Protein AF-A0AAW0G9A9-F1 (afdb_monomer_lite)

Secondary structure (DSSP, 8-state):
-HHHHHHHHHHGGGS-HHHHHHHHHHHHHHHHHHHS-SSGGG--GGG--GGG-HHHHHHHHHHHHHHHHHHHT--SSS--TTHHHHHHHHHHHHHHHHHHHHHHHHTTSHHHHSPPPGGGB-TTS-BHHHHHHHHHH--SS-HHHHHHHHHHHHHHTT--EEHHHHHHHHHHHHHHHHHHHHHHTT--TTEEEEHHHHHT--STTHHHHHT----HHHHHHHHHHHHHHHHHHTSS-GGGTTTEEBTTB-TTSGGGHHHHHHHHHHHHHHHHHHHHHH--HHHHHHHHHHHHHHHTSSPPPPHHHHHHHS--SHHHHHHHHHHHHT-TT-GGG-EEEEEETTSPPPPP-TTSEEEEESSHHHHHHHHHHHHHS---TTSS----------------------PPP--------------------------------PPPHHHHHHHHHHHHHHHHHHH-TT-HHHHHHHHHHHHHHHHHHHHHHHHHHHHHHT-S-HHHHHHHHHHHHHHHHHHHS---HHHHHIIIIIHHHHHHHHHHHHHHHHHHHHHHHHHHHH-STTHHHHHHHHHHHHHHHHHHHHHHHHHSTT-GGGGGT-HHHHHHHHHHHHHHHTTSPTTGGGGGHHHHHHHHTTTS--TT------------TT------

Structure (mmCIF, N/CA/C/O backbone):
data_AF-A0AAW0G9A9-F1
#
_entry.id   AF-A0AAW0G9A9-F1
#
loop_
_atom_site.group_PDB
_atom_site.id
_atom_site.type_symbol
_atom_site.label_atom_id
_atom_site.label_alt_id
_atom_site.label_comp_id
_atom_site.label_asym_id
_atom_site.label_entity_id
_atom_site.label_seq_id
_atom_site.pdbx_PDB_ins_code
_atom_site.Cartn_x
_atom_site.Cartn_y
_atom_site.Cartn_z
_atom_site.occupancy
_atom_site.B_iso_or_equiv
_atom_site.auth_seq_id
_atom_site.auth_comp_id
_atom_site.auth_asym_id
_atom_site.auth_atom_id
_atom_site.pdbx_PDB_model_num
ATOM 1 N N . MET A 1 1 ? -2.596 21.752 -2.230 1.00 82.19 1 MET A N 1
ATOM 2 C CA . MET A 1 1 ? -1.921 20.964 -1.177 1.00 82.19 1 MET A CA 1
ATOM 3 C C . MET A 1 1 ? -0.673 21.643 -0.601 1.00 82.19 1 MET A C 1
ATOM 5 O O . MET A 1 1 ? -0.709 21.956 0.577 1.00 82.19 1 MET A O 1
ATOM 9 N N . MET A 1 2 ? 0.387 21.953 -1.369 1.00 86.31 2 MET A N 1
ATOM 10 C CA . MET A 1 2 ? 1.614 22.581 -0.810 1.00 86.31 2 MET A CA 1
ATOM 11 C C . MET A 1 2 ? 1.343 23.879 -0.024 1.00 86.31 2 MET A C 1
ATOM 13 O O . MET A 1 2 ? 1.833 24.052 1.086 1.00 86.31 2 MET A O 1
ATOM 17 N N . LEU A 1 3 ? 0.460 24.743 -0.535 1.00 85.69 3 LEU A N 1
ATOM 18 C CA . LEU A 1 3 ? 0.011 25.941 0.184 1.00 85.69 3 LEU A CA 1
ATOM 19 C C . LEU A 1 3 ? -0.713 25.615 1.508 1.00 85.69 3 LEU A C 1
ATOM 21 O O . LEU A 1 3 ? -0.531 26.315 2.499 1.00 85.69 3 LEU A O 1
ATOM 25 N N . GLN A 1 4 ? -1.517 24.547 1.539 1.00 85.75 4 GLN A N 1
ATOM 26 C CA . GLN A 1 4 ? -2.241 24.113 2.742 1.00 85.75 4 GLN A CA 1
ATOM 27 C C . GLN A 1 4 ? -1.282 23.582 3.809 1.00 85.75 4 GLN A C 1
ATOM 29 O O . GLN A 1 4 ? -1.486 23.866 4.983 1.00 85.75 4 GLN A O 1
ATOM 34 N N . VAL A 1 5 ? -0.211 22.891 3.406 1.00 89.62 5 VAL A N 1
ATOM 35 C CA . VAL A 1 5 ? 0.871 22.479 4.313 1.00 89.62 5 VAL A CA 1
ATOM 36 C C . VAL A 1 5 ? 1.508 23.700 4.970 1.00 89.62 5 VAL A C 1
ATOM 38 O O . VAL A 1 5 ? 1.629 23.740 6.192 1.00 89.62 5 VAL A O 1
ATOM 41 N N . SER A 1 6 ? 1.843 24.735 4.191 1.00 87.56 6 SER A N 1
ATOM 42 C CA . SER A 1 6 ? 2.404 25.975 4.743 1.00 87.56 6 SER A CA 1
ATOM 43 C C . SER A 1 6 ? 1.430 26.699 5.683 1.00 87.56 6 SER A C 1
ATOM 45 O O . SER A 1 6 ? 1.841 27.175 6.743 1.00 87.56 6 SER A O 1
ATOM 47 N N . ILE A 1 7 ? 0.137 26.759 5.333 1.00 85.62 7 ILE A N 1
ATOM 48 C CA . ILE A 1 7 ? -0.915 27.314 6.205 1.00 85.62 7 ILE A CA 1
ATOM 49 C C . ILE A 1 7 ? -0.983 26.538 7.521 1.00 85.62 7 ILE A C 1
ATOM 51 O O . ILE A 1 7 ? -0.929 27.143 8.590 1.00 85.62 7 ILE A O 1
ATOM 55 N N . PHE A 1 8 ? -1.086 25.210 7.448 1.00 88.38 8 PHE A N 1
ATOM 56 C CA . PHE A 1 8 ? -1.231 24.369 8.628 1.00 88.38 8 PHE A CA 1
ATOM 57 C C . PHE A 1 8 ? 0.002 24.449 9.523 1.00 88.38 8 PHE A C 1
ATOM 59 O O . PHE A 1 8 ? -0.155 24.631 10.722 1.00 88.38 8 PHE A O 1
ATOM 66 N N . HIS A 1 9 ? 1.212 24.413 8.956 1.00 89.88 9 HIS A N 1
ATOM 67 C CA . HIS A 1 9 ? 2.444 24.595 9.725 1.00 89.88 9 HIS A CA 1
ATOM 68 C C . HIS A 1 9 ? 2.455 25.923 10.480 1.00 89.88 9 HIS A C 1
ATOM 70 O O . HIS A 1 9 ? 2.833 25.966 11.644 1.00 89.88 9 HIS A O 1
ATOM 76 N N . THR A 1 10 ? 1.967 26.995 9.850 1.00 89.19 10 THR A N 1
ATOM 77 C CA . THR A 1 10 ? 1.850 28.289 10.527 1.00 89.19 10 THR A CA 1
ATOM 78 C C . THR A 1 10 ? 0.823 28.226 11.652 1.00 89.19 10 THR A C 1
ATOM 80 O O . THR A 1 10 ? 1.049 28.832 12.677 1.00 89.19 10 THR A O 1
ATOM 83 N N . ALA A 1 11 ? -0.281 27.491 11.514 1.00 87.19 11 ALA A N 1
ATOM 84 C CA . ALA A 1 11 ? -1.335 27.416 12.530 1.00 87.19 11 ALA A CA 1
ATOM 85 C C . ALA A 1 11 ? -1.125 26.320 13.596 1.00 87.19 11 ALA A C 1
ATOM 87 O O . ALA A 1 11 ? -1.894 26.243 14.557 1.00 87.19 11 ALA A O 1
ATOM 88 N N . GLU A 1 12 ? -0.122 25.450 13.452 1.00 85.50 12 GLU A N 1
ATOM 89 C CA . GLU A 1 12 ? -0.023 24.214 14.240 1.00 85.50 12 GLU A CA 1
ATOM 90 C C . GLU A 1 12 ? 0.264 24.443 15.729 1.00 85.50 12 GLU A C 1
ATOM 92 O O . GLU A 1 12 ? -0.020 23.574 16.556 1.00 85.50 12 GLU A O 1
ATOM 97 N N . TYR A 1 13 ? 0.787 25.619 16.088 1.00 84.50 13 TYR A N 1
ATOM 98 C CA . TYR A 1 13 ? 1.000 26.015 17.481 1.00 84.50 13 TYR A CA 1
ATOM 99 C C . TYR A 1 13 ? -0.315 26.177 18.261 1.00 84.50 13 TYR A C 1
ATOM 101 O O . TYR A 1 13 ? -0.309 26.091 19.484 1.00 84.50 13 TYR A O 1
ATOM 109 N N . LEU A 1 14 ? -1.444 26.352 17.564 1.00 84.75 14 LEU A N 1
ATOM 110 C CA . LEU A 1 14 ? -2.790 26.436 18.145 1.00 84.75 14 LEU A CA 1
ATOM 111 C C . LEU A 1 14 ? -3.437 25.063 18.381 1.00 84.75 14 LEU A C 1
ATOM 113 O O . LEU A 1 14 ? -4.597 24.992 18.800 1.00 84.75 14 LEU A O 1
ATOM 117 N N . VAL A 1 15 ? -2.743 23.980 18.026 1.00 83.75 15 VAL A N 1
ATOM 118 C CA . VAL A 1 15 ? -3.237 22.602 18.096 1.00 83.75 15 VAL A CA 1
ATOM 119 C C . VAL A 1 15 ? -2.418 21.829 19.126 1.00 83.75 15 VAL A C 1
ATOM 121 O O . VAL A 1 15 ? -1.184 21.931 19.167 1.00 83.75 15 VAL A O 1
ATOM 124 N N . GLU A 1 16 ? -3.108 21.032 19.944 1.00 84.56 16 GLU A N 1
ATOM 125 C CA . GLU A 1 16 ? -2.473 20.130 20.902 1.00 84.56 16 GLU A CA 1
ATOM 126 C C . GLU A 1 16 ? -1.458 19.209 20.217 1.00 84.56 16 GLU A C 1
ATOM 128 O O . GLU A 1 16 ? -1.602 18.820 19.056 1.00 84.56 16 GLU A O 1
ATOM 133 N N . ARG A 1 17 ? -0.400 18.844 20.946 1.00 81.25 17 ARG A N 1
ATOM 134 C CA . ARG A 1 17 ? 0.733 18.099 20.380 1.00 81.25 17 ARG A CA 1
ATOM 135 C C . ARG A 1 17 ? 0.318 16.768 19.745 1.00 81.25 17 ARG A C 1
ATOM 137 O O . ARG A 1 17 ? 0.878 16.399 18.716 1.00 81.25 17 ARG A O 1
ATOM 144 N N . ARG A 1 18 ? -0.631 16.050 20.354 1.00 78.94 18 ARG A N 1
ATOM 145 C CA . ARG A 1 18 ? -1.109 14.752 19.856 1.00 78.94 18 ARG A CA 1
ATOM 146 C C . ARG A 1 18 ? -1.837 14.916 18.523 1.00 78.94 18 ARG A C 1
ATOM 148 O O . ARG A 1 18 ? -1.398 14.356 17.523 1.00 78.94 18 ARG A O 1
ATOM 155 N N . ASP A 1 19 ? -2.841 15.788 18.499 1.00 84.88 19 ASP A N 1
ATOM 156 C CA . ASP A 1 19 ? -3.590 16.149 17.295 1.00 84.88 19 ASP A CA 1
ATOM 157 C C . ASP A 1 19 ? -2.679 16.652 16.176 1.00 84.88 19 ASP A C 1
ATOM 159 O O . ASP A 1 19 ? -2.884 16.330 15.009 1.00 84.88 19 ASP A O 1
ATOM 163 N N . ARG A 1 20 ? -1.632 17.409 16.512 1.00 87.62 20 ARG A N 1
ATOM 164 C CA . ARG A 1 20 ? -0.655 17.897 15.536 1.00 87.62 20 ARG A CA 1
ATOM 165 C C . ARG A 1 20 ? 0.047 16.760 14.801 1.00 87.62 20 ARG A C 1
ATOM 167 O O . ARG A 1 20 ? 0.156 16.818 13.580 1.00 87.62 20 ARG A O 1
ATOM 174 N N . ILE A 1 21 ? 0.521 15.743 15.521 1.00 85.62 21 ILE A N 1
ATOM 175 C CA . ILE A 1 21 ? 1.206 14.593 14.912 1.00 85.62 21 ILE A CA 1
ATOM 176 C C . ILE A 1 21 ? 0.240 13.829 14.007 1.00 85.62 21 ILE A C 1
ATOM 178 O O . ILE A 1 21 ? 0.602 13.491 12.882 1.00 85.62 21 ILE A O 1
ATOM 182 N N . ASP A 1 22 ? -0.992 13.610 14.458 1.00 86.12 22 ASP A N 1
ATOM 183 C CA . ASP A 1 22 ? -1.988 12.885 13.669 1.00 86.12 22 ASP A CA 1
ATOM 184 C C . ASP A 1 22 ? -2.390 13.668 12.408 1.00 86.12 22 ASP A C 1
ATOM 186 O O . ASP A 1 22 ? -2.437 13.099 11.318 1.00 86.12 22 ASP A O 1
ATOM 190 N N . GLN A 1 23 ? -2.556 14.993 12.497 1.00 87.31 23 GLN A N 1
ATOM 191 C CA . GLN A 1 23 ? -2.795 15.838 11.321 1.00 87.31 23 GLN A CA 1
ATOM 192 C C . GLN A 1 23 ? -1.607 15.834 10.353 1.00 87.31 23 GLN A C 1
ATOM 194 O O . GLN A 1 23 ? -1.807 15.712 9.145 1.00 87.31 23 GLN A O 1
ATOM 199 N N . ARG A 1 24 ? -0.369 15.934 10.856 1.00 92.31 24 ARG A N 1
ATOM 200 C CA . ARG A 1 24 ? 0.832 15.846 10.013 1.00 92.31 24 ARG A CA 1
ATOM 201 C C . ARG A 1 24 ? 0.877 14.508 9.277 1.00 92.31 24 ARG A C 1
ATOM 203 O O . ARG A 1 24 ? 1.079 14.508 8.069 1.00 92.31 24 ARG A O 1
ATOM 210 N N . ARG A 1 25 ? 0.599 13.390 9.958 1.00 90.94 25 ARG A N 1
ATOM 211 C CA . ARG A 1 25 ? 0.518 12.058 9.330 1.00 90.94 25 ARG A CA 1
ATOM 212 C C . ARG A 1 25 ? -0.531 12.002 8.223 1.00 90.94 25 ARG A C 1
ATOM 214 O O . ARG A 1 25 ? -0.218 11.519 7.142 1.00 90.94 25 ARG A O 1
ATOM 221 N N . ILE A 1 26 ? -1.734 12.533 8.454 1.00 90.06 26 ILE A N 1
ATOM 222 C CA . ILE A 1 26 ? -2.801 12.579 7.439 1.00 90.06 26 ILE A CA 1
ATOM 223 C C . ILE A 1 26 ? -2.359 13.393 6.216 1.00 90.06 26 ILE A C 1
ATOM 225 O O . ILE A 1 26 ? -2.518 12.949 5.081 1.00 90.06 26 ILE A O 1
ATOM 229 N N . TRP A 1 27 ? -1.759 14.569 6.421 1.00 93.25 27 TRP A N 1
ATOM 230 C CA . TRP A 1 27 ? -1.262 15.382 5.310 1.00 93.25 27 TRP A CA 1
ATOM 231 C C . TRP A 1 27 ? -0.138 14.694 4.542 1.00 93.25 27 TRP A C 1
ATOM 233 O O . TRP A 1 27 ? -0.158 14.704 3.315 1.00 93.25 27 TRP A O 1
ATOM 243 N N . LEU A 1 28 ? 0.811 14.070 5.239 1.00 94.94 28 LEU A N 1
ATOM 244 C CA . LEU A 1 28 ? 1.892 13.316 4.607 1.00 94.94 28 LEU A CA 1
ATOM 245 C C . LEU A 1 28 ? 1.368 12.100 3.840 1.00 94.94 28 LEU A C 1
ATOM 247 O O . LEU A 1 28 ? 1.833 11.842 2.737 1.00 94.94 28 LEU A O 1
ATOM 251 N N . GLN A 1 29 ? 0.359 11.405 4.361 1.00 92.19 29 GLN A N 1
ATOM 252 C CA . GLN A 1 29 ? -0.331 10.324 3.658 1.00 92.19 29 GLN A CA 1
ATOM 253 C C . GLN A 1 29 ? -1.000 10.823 2.370 1.00 92.19 29 GLN A C 1
ATOM 255 O O . GLN A 1 29 ? -0.874 10.185 1.326 1.00 92.19 29 GLN A O 1
ATOM 260 N N . ASN A 1 30 ? -1.688 11.965 2.424 1.00 91.25 30 ASN A N 1
ATOM 261 C CA . ASN A 1 30 ? -2.316 12.564 1.246 1.00 91.25 30 ASN A CA 1
ATOM 262 C C . ASN A 1 30 ? -1.270 12.985 0.211 1.00 91.25 30 ASN A C 1
ATOM 264 O O . ASN A 1 30 ? -1.463 12.769 -0.983 1.00 91.25 30 ASN A O 1
ATOM 268 N N . ILE A 1 31 ? -0.144 13.544 0.669 1.00 92.94 31 ILE A N 1
ATOM 269 C CA . ILE A 1 31 ? 0.993 13.860 -0.197 1.00 92.94 31 ILE A CA 1
ATOM 270 C C . ILE A 1 31 ? 1.518 12.581 -0.843 1.00 92.94 31 ILE A C 1
ATOM 272 O O . ILE A 1 31 ? 1.637 12.535 -2.060 1.00 92.94 31 ILE A O 1
ATOM 276 N N . TYR A 1 32 ? 1.769 11.535 -0.057 1.00 93.44 32 TYR A N 1
ATOM 277 C CA . TYR A 1 32 ? 2.232 10.250 -0.568 1.00 93.44 32 TYR A CA 1
ATOM 278 C C . TYR A 1 32 ? 1.291 9.691 -1.640 1.00 93.44 32 TYR A C 1
ATOM 280 O O . TYR A 1 32 ? 1.749 9.369 -2.731 1.00 93.44 32 TYR A O 1
ATOM 288 N N . ASN A 1 33 ? -0.018 9.652 -1.378 1.00 90.19 33 ASN A N 1
ATOM 289 C CA . ASN A 1 33 ? -1.010 9.145 -2.331 1.00 90.19 33 ASN A CA 1
ATOM 290 C C . ASN A 1 33 ? -1.090 9.991 -3.606 1.00 90.19 33 ASN A C 1
ATOM 292 O O . ASN A 1 33 ? -1.338 9.451 -4.679 1.00 90.19 33 ASN A O 1
ATOM 296 N N . LEU A 1 34 ? -0.863 11.305 -3.510 1.00 88.56 34 LEU A N 1
ATOM 297 C CA . LEU A 1 34 ? -0.798 12.168 -4.688 1.00 88.56 34 LEU A CA 1
ATOM 298 C C . LEU A 1 34 ? 0.447 11.876 -5.536 1.00 88.56 34 LEU A C 1
ATOM 300 O O . LEU A 1 34 ? 0.383 11.930 -6.760 1.00 88.56 34 LEU A O 1
ATOM 304 N N . LEU A 1 35 ? 1.583 11.597 -4.892 1.00 88.44 35 LEU A N 1
ATOM 305 C CA . LEU A 1 35 ? 2.847 11.316 -5.578 1.00 88.44 35 LEU A CA 1
ATOM 306 C C . LEU A 1 35 ? 2.927 9.882 -6.121 1.00 88.44 35 LEU A C 1
ATOM 308 O O . LEU A 1 35 ? 3.631 9.634 -7.102 1.00 88.44 35 LEU A O 1
ATOM 312 N N . HIS A 1 36 ? 2.186 8.965 -5.502 1.00 88.06 36 HIS A N 1
ATOM 313 C CA . HIS A 1 36 ? 2.084 7.551 -5.849 1.00 88.06 36 HIS A CA 1
ATOM 314 C C . HIS A 1 36 ? 0.611 7.166 -6.045 1.00 88.06 36 HIS A C 1
ATOM 316 O O . HIS A 1 36 ? 0.037 6.470 -5.199 1.00 88.06 36 HIS A O 1
ATOM 322 N N . PRO A 1 37 ? -0.033 7.641 -7.123 1.00 87.88 37 PRO A N 1
ATOM 323 C CA . PRO A 1 37 ? -1.444 7.374 -7.325 1.00 87.88 37 PRO A CA 1
ATOM 324 C C . PRO A 1 37 ? -1.712 5.884 -7.537 1.00 87.88 37 PRO A C 1
ATOM 326 O O . PRO A 1 37 ? -0.882 5.128 -8.039 1.00 87.88 37 PRO A O 1
ATOM 329 N N . ILE A 1 38 ? -2.926 5.473 -7.172 1.00 85.19 38 ILE A N 1
ATOM 330 C CA . ILE A 1 38 ? -3.357 4.071 -7.219 1.00 85.19 38 ILE A CA 1
ATOM 331 C C . ILE A 1 38 ? -3.444 3.552 -8.659 1.00 85.19 38 ILE A C 1
ATOM 333 O O . ILE A 1 38 ? -3.327 2.351 -8.863 1.00 85.19 38 ILE A O 1
ATOM 337 N N . HIS A 1 39 ? -3.623 4.426 -9.654 1.00 84.56 39 HIS A N 1
ATOM 338 C CA . HIS A 1 39 ? -3.664 4.056 -11.066 1.00 84.56 39 HIS A CA 1
ATOM 339 C C . HIS A 1 39 ? -2.699 4.927 -11.874 1.00 84.56 39 HIS A C 1
ATOM 341 O O . HIS A 1 39 ? -2.682 6.149 -11.725 1.00 84.56 39 HIS A O 1
ATOM 347 N N . HIS A 1 40 ? -1.937 4.297 -12.768 1.00 80.25 40 HIS A N 1
ATOM 348 C CA . HIS A 1 40 ? -0.914 4.941 -13.599 1.00 80.25 40 HIS A CA 1
ATOM 349 C C . HIS A 1 40 ? -1.475 6.063 -14.490 1.00 80.25 40 HIS A C 1
ATOM 351 O O . HIS A 1 40 ? -0.778 7.024 -14.812 1.00 80.25 40 HIS A O 1
ATOM 357 N N . SER A 1 41 ? -2.769 5.997 -14.827 1.00 80.50 41 SER A N 1
ATOM 358 C CA . SER A 1 41 ? -3.434 7.047 -15.603 1.00 80.50 41 SER A CA 1
ATOM 359 C C . SER A 1 41 ? -3.609 8.377 -14.877 1.00 80.50 41 SER A C 1
ATOM 361 O O . SER A 1 41 ? -3.962 9.370 -15.503 1.00 80.50 41 SER A O 1
ATOM 363 N N . LEU A 1 42 ? -3.412 8.400 -13.560 1.00 83.00 42 LEU A N 1
ATOM 364 C CA . LEU A 1 42 ? -3.444 9.622 -12.758 1.00 83.00 42 LEU A CA 1
ATOM 365 C C . LEU A 1 42 ? -2.066 10.307 -12.719 1.00 83.00 42 LEU A C 1
ATOM 367 O O . LEU A 1 42 ? -1.914 11.361 -12.105 1.00 83.00 42 LEU A O 1
ATOM 371 N N . GLY A 1 43 ? -1.069 9.723 -13.391 1.00 81.00 43 GLY A N 1
ATOM 372 C CA . GLY A 1 43 ? 0.295 10.218 -13.477 1.00 81.00 43 GLY A CA 1
ATOM 373 C C . GLY A 1 43 ? 1.210 9.689 -12.387 1.00 81.00 43 GLY A C 1
ATOM 374 O O . GLY A 1 43 ? 0.960 8.661 -11.772 1.00 81.00 43 GLY A O 1
ATOM 375 N N . SER A 1 44 ? 2.332 10.372 -12.193 1.00 80.69 44 SER A N 1
ATOM 376 C CA . SER A 1 44 ? 3.349 10.015 -11.209 1.00 80.69 44 SER A CA 1
ATOM 377 C C . SER A 1 44 ? 4.093 11.271 -10.768 1.00 80.69 44 SER A C 1
ATOM 379 O O . SER A 1 44 ? 4.109 12.268 -11.495 1.00 80.69 44 SER A O 1
ATOM 381 N N . PHE A 1 45 ? 4.776 11.214 -9.620 1.00 83.12 45 PHE A N 1
ATOM 382 C CA . PHE A 1 45 ? 5.756 12.228 -9.219 1.00 83.12 45 PHE A CA 1
ATOM 383 C C . PHE A 1 45 ? 6.770 12.553 -10.320 1.00 83.12 45 PHE A C 1
ATOM 385 O O . PHE A 1 45 ? 7.196 13.695 -10.447 1.00 83.12 45 PHE A O 1
ATOM 392 N N . ALA A 1 46 ? 7.112 11.567 -11.148 1.00 78.12 46 ALA A N 1
ATOM 393 C CA . ALA A 1 46 ? 8.002 11.742 -12.285 1.00 78.12 46 ALA A CA 1
ATOM 394 C C . ALA A 1 46 ? 7.533 12.816 -13.291 1.00 78.12 46 ALA A C 1
ATOM 396 O O . ALA A 1 46 ? 8.350 13.382 -14.009 1.00 78.12 46 ALA A O 1
ATOM 397 N N . ASN A 1 47 ? 6.234 13.130 -13.309 1.00 77.12 47 ASN A N 1
ATOM 398 C CA . ASN A 1 47 ? 5.643 14.164 -14.159 1.00 77.12 47 ASN A CA 1
ATOM 399 C C . ASN A 1 47 ? 5.625 15.550 -13.481 1.00 77.12 47 ASN A C 1
ATOM 401 O O . ASN A 1 47 ? 5.115 16.508 -14.058 1.00 77.12 47 ASN A O 1
ATOM 405 N N . ILE A 1 48 ? 6.126 15.674 -12.245 1.00 82.50 48 ILE A N 1
ATOM 406 C CA . ILE A 1 48 ? 6.045 16.895 -11.436 1.00 82.50 48 ILE A CA 1
ATOM 407 C C . ILE A 1 48 ? 7.440 17.486 -11.229 1.00 82.50 48 ILE A C 1
ATOM 409 O O . ILE A 1 48 ? 8.247 16.992 -10.443 1.00 82.50 48 ILE A O 1
ATOM 413 N N . HIS A 1 49 ? 7.685 18.647 -11.832 1.00 81.12 49 HIS A N 1
ATOM 414 C CA . HIS A 1 49 ? 8.886 19.435 -11.566 1.00 81.12 49 HIS A CA 1
ATOM 415 C C . HIS A 1 49 ? 8.654 20.387 -10.390 1.00 81.12 49 HIS A C 1
ATOM 417 O O . HIS A 1 49 ? 8.230 21.529 -10.569 1.00 81.12 49 HIS A O 1
ATOM 423 N N . LEU A 1 50 ? 8.953 19.932 -9.167 1.00 82.75 50 LEU A N 1
ATOM 424 C CA . LEU A 1 50 ? 8.782 20.736 -7.945 1.00 82.75 50 LEU A CA 1
ATOM 425 C C . LEU A 1 50 ? 9.521 22.086 -7.992 1.00 82.75 50 LEU A C 1
ATOM 427 O O . LEU A 1 50 ? 9.079 23.043 -7.358 1.00 82.75 50 LEU A O 1
ATOM 431 N N . ALA A 1 51 ? 10.610 22.182 -8.760 1.00 83.12 51 ALA A N 1
ATOM 432 C CA . ALA A 1 51 ? 11.375 23.414 -8.940 1.00 83.12 51 ALA A CA 1
ATOM 433 C C . ALA A 1 51 ? 10.550 24.551 -9.568 1.00 83.12 51 ALA A C 1
ATOM 435 O O . ALA A 1 51 ? 10.778 25.714 -9.233 1.00 83.12 51 ALA A O 1
ATOM 436 N N . ASN A 1 52 ? 9.559 24.215 -10.401 1.00 84.50 52 ASN A N 1
ATOM 437 C CA . ASN A 1 52 ? 8.727 25.182 -11.120 1.00 84.50 52 ASN A CA 1
ATOM 438 C C . ASN A 1 52 ? 7.663 25.834 -10.220 1.00 84.50 52 ASN A C 1
ATOM 440 O O . ASN A 1 52 ? 7.036 26.814 -10.617 1.00 84.50 52 ASN A O 1
ATOM 444 N N . PHE A 1 53 ? 7.459 25.316 -9.004 1.00 85.62 53 PHE A N 1
ATOM 445 C CA . PHE A 1 53 ? 6.435 25.796 -8.081 1.00 85.62 53 PHE A CA 1
ATOM 446 C C . PHE A 1 53 ? 7.083 26.505 -6.879 1.00 85.62 53 PHE A C 1
ATOM 448 O O . PHE A 1 53 ? 7.652 25.841 -6.003 1.00 85.62 53 PHE A O 1
ATOM 455 N N . PRO A 1 54 ? 6.978 27.841 -6.757 1.00 86.94 54 PRO A N 1
ATOM 456 C CA . PRO A 1 54 ? 7.576 28.569 -5.636 1.00 86.94 54 PRO A CA 1
ATOM 457 C C . PRO A 1 54 ? 6.971 28.163 -4.281 1.00 86.94 54 PRO A C 1
ATOM 459 O O . PRO A 1 54 ? 7.643 28.220 -3.249 1.00 86.94 54 PRO A O 1
ATOM 462 N N . GLU A 1 55 ? 5.713 27.719 -4.253 1.00 87.94 55 GLU A N 1
ATOM 463 C CA . GLU A 1 55 ? 5.070 27.168 -3.059 1.00 87.94 55 GLU A CA 1
ATOM 464 C C . GLU A 1 55 ? 5.695 25.837 -2.636 1.00 87.94 55 GLU A C 1
ATOM 466 O O . GLU A 1 55 ? 5.831 25.589 -1.438 1.00 87.94 55 GLU A O 1
ATOM 471 N N . ALA A 1 56 ? 6.105 24.994 -3.590 1.00 87.62 56 ALA A N 1
ATOM 472 C CA . ALA A 1 56 ? 6.763 23.728 -3.283 1.00 87.62 56 ALA A CA 1
ATOM 473 C C . ALA A 1 56 ? 8.126 23.971 -2.629 1.00 87.62 56 ALA A C 1
ATOM 475 O O . ALA A 1 56 ? 8.417 23.363 -1.604 1.00 87.62 56 ALA A O 1
ATOM 476 N N . GLN A 1 57 ? 8.909 24.933 -3.128 1.00 88.94 57 GLN A N 1
ATOM 477 C CA . GLN A 1 57 ? 10.201 25.294 -2.530 1.00 88.94 57 GLN A CA 1
ATOM 478 C C . GLN A 1 57 ? 10.076 25.688 -1.047 1.00 88.94 57 GLN A C 1
ATOM 480 O O . GLN A 1 57 ? 10.936 25.348 -0.238 1.00 88.94 57 GLN A O 1
ATOM 485 N N . LYS A 1 58 ? 8.979 26.357 -0.664 1.00 89.44 58 LYS A N 1
ATOM 486 C CA . LYS A 1 58 ? 8.694 26.712 0.739 1.00 89.44 58 LYS A CA 1
ATOM 487 C C . LYS A 1 58 ? 8.139 25.546 1.554 1.00 89.44 58 LYS A C 1
ATOM 489 O O . LYS A 1 58 ? 8.422 25.447 2.745 1.00 89.44 58 LYS A O 1
ATOM 494 N N . ALA A 1 59 ? 7.324 24.691 0.942 1.00 92.62 59 ALA A N 1
ATOM 495 C CA . ALA A 1 59 ? 6.674 23.581 1.627 1.00 92.62 59 ALA A CA 1
ATOM 496 C C . ALA A 1 59 ? 7.612 22.385 1.850 1.00 92.62 59 ALA A C 1
ATOM 498 O O . ALA A 1 59 ? 7.499 21.726 2.876 1.00 92.62 59 ALA A O 1
ATOM 499 N N . ILE A 1 60 ? 8.561 22.110 0.950 1.00 93.50 60 ILE A N 1
ATOM 500 C CA . ILE A 1 60 ? 9.449 20.936 1.035 1.00 93.50 60 ILE A CA 1
ATOM 501 C C . ILE A 1 60 ? 10.244 20.881 2.353 1.00 93.50 60 ILE A C 1
ATOM 503 O O . ILE A 1 60 ? 10.238 19.822 2.981 1.00 93.50 60 ILE A O 1
ATOM 507 N N . PRO A 1 61 ? 10.886 21.964 2.844 1.00 94.81 61 PRO A N 1
ATOM 508 C CA . PRO A 1 61 ? 11.565 21.932 4.141 1.00 94.81 61 PRO A CA 1
ATOM 509 C C . PRO A 1 61 ? 10.624 21.593 5.305 1.00 94.81 61 PRO A C 1
ATOM 511 O O . PRO A 1 61 ? 11.003 20.838 6.199 1.00 94.81 61 PRO A O 1
ATOM 514 N N . ILE A 1 62 ? 9.388 22.102 5.262 1.00 95.62 62 ILE A N 1
ATOM 515 C CA . ILE A 1 62 ? 8.344 21.825 6.259 1.00 95.62 62 ILE A CA 1
ATOM 516 C C . ILE A 1 62 ? 7.946 20.347 6.202 1.00 95.62 62 ILE A C 1
ATOM 518 O O . ILE A 1 62 ? 7.895 19.682 7.232 1.00 95.62 62 ILE A O 1
ATOM 522 N N . ILE A 1 63 ? 7.709 19.820 4.999 1.00 95.88 63 ILE A N 1
ATOM 523 C CA . ILE A 1 63 ? 7.348 18.416 4.780 1.00 95.88 63 ILE A CA 1
ATOM 524 C C . ILE A 1 63 ? 8.471 17.503 5.268 1.00 95.88 63 ILE A C 1
ATOM 526 O O . ILE A 1 63 ? 8.192 16.556 5.992 1.00 95.88 63 ILE A O 1
ATOM 530 N N . ASN A 1 64 ? 9.732 17.809 4.951 1.00 95.56 64 ASN A N 1
ATOM 531 C CA . ASN A 1 64 ? 10.885 17.052 5.444 1.00 95.56 64 ASN A CA 1
ATOM 532 C C . ASN A 1 64 ? 10.930 17.015 6.975 1.00 95.56 64 ASN A C 1
ATOM 534 O O . ASN A 1 64 ? 11.128 15.952 7.556 1.00 95.56 64 ASN A O 1
ATOM 538 N N . HIS A 1 65 ? 10.692 18.154 7.629 1.00 95.31 65 HIS A N 1
ATOM 539 C CA . HIS A 1 65 ? 10.620 18.206 9.085 1.00 95.31 65 HIS A CA 1
ATOM 540 C C . HIS A 1 65 ? 9.448 17.377 9.638 1.00 95.31 65 HIS A C 1
ATOM 542 O O . HIS A 1 65 ? 9.614 16.637 10.603 1.00 95.31 65 HIS A O 1
ATOM 548 N N . TRP A 1 66 ? 8.272 17.432 9.007 1.00 96.12 66 TRP A N 1
ATOM 549 C CA . TRP A 1 66 ? 7.127 16.614 9.416 1.00 96.12 66 TRP A CA 1
ATOM 550 C C . TRP A 1 66 ? 7.372 15.117 9.222 1.00 96.12 66 TRP A C 1
ATOM 552 O O . TRP A 1 66 ? 6.951 14.328 10.066 1.00 96.12 66 TRP A O 1
ATOM 562 N N . VAL A 1 67 ? 8.029 14.728 8.126 1.00 97.12 67 VAL A N 1
ATOM 563 C CA . VAL A 1 67 ? 8.427 13.344 7.841 1.00 97.12 67 VAL A CA 1
ATOM 564 C C . VAL A 1 67 ? 9.368 12.838 8.930 1.00 97.12 67 VAL A C 1
ATOM 566 O O . VAL A 1 67 ? 9.114 11.775 9.493 1.00 97.12 67 VAL A O 1
ATOM 569 N N . GLU A 1 68 ? 10.390 13.619 9.285 1.00 95.50 68 GLU A N 1
ATOM 570 C CA . GLU A 1 68 ? 11.301 13.301 10.389 1.00 95.50 68 GLU A CA 1
ATOM 571 C C . GLU A 1 68 ? 10.546 13.133 11.707 1.00 95.50 68 GLU A C 1
ATOM 573 O O . GLU A 1 68 ? 10.617 12.066 12.316 1.00 95.50 68 GLU A O 1
ATOM 578 N N . ASP A 1 69 ? 9.752 14.123 12.115 1.00 94.19 69 ASP A N 1
ATOM 579 C CA . ASP A 1 69 ? 8.977 14.057 13.357 1.00 94.19 69 ASP A CA 1
ATOM 580 C C . ASP A 1 69 ? 8.053 12.827 13.392 1.00 94.19 69 ASP A C 1
ATOM 582 O O . ASP A 1 69 ? 7.927 12.154 14.422 1.00 94.19 69 ASP A O 1
ATOM 586 N N . CYS A 1 70 ? 7.427 12.487 12.260 1.00 94.69 70 CYS A N 1
ATOM 587 C CA . CYS A 1 70 ? 6.601 11.291 12.150 1.00 94.69 70 CYS A CA 1
ATOM 588 C C . CYS A 1 70 ? 7.438 10.018 12.307 1.00 94.69 70 CYS A C 1
ATOM 590 O O . CYS A 1 70 ? 7.055 9.165 13.106 1.00 94.69 70 CYS A O 1
ATOM 592 N N . LEU A 1 71 ? 8.579 9.901 11.626 1.00 95.75 71 LEU A N 1
ATOM 593 C CA . LEU A 1 71 ? 9.477 8.744 11.709 1.00 95.75 71 LEU A CA 1
ATOM 594 C C . LEU A 1 71 ? 10.066 8.556 13.114 1.00 95.75 71 LEU A C 1
ATOM 596 O O . LEU A 1 71 ? 10.072 7.438 13.628 1.00 95.75 71 LEU A O 1
ATOM 600 N N . PHE A 1 72 ? 10.477 9.638 13.781 1.00 95.25 72 PHE A N 1
ATOM 601 C CA . PHE A 1 72 ? 10.958 9.596 15.167 1.00 95.25 72 PHE A CA 1
ATOM 602 C C . PHE A 1 72 ? 9.850 9.249 16.172 1.00 95.25 72 PHE A C 1
ATOM 604 O O . PHE A 1 72 ? 10.131 8.729 17.253 1.00 95.25 72 PHE A O 1
ATOM 611 N N . SER A 1 73 ? 8.582 9.475 15.816 1.00 93.00 73 SER A N 1
ATOM 612 C CA . SER A 1 73 ? 7.435 9.050 16.624 1.00 93.00 73 SER A CA 1
ATOM 613 C C . SER A 1 73 ? 7.039 7.580 16.427 1.00 93.00 73 SER A C 1
ATOM 615 O O . SER A 1 73 ? 6.223 7.070 17.200 1.00 93.00 73 SER A O 1
ATOM 617 N N . LEU A 1 74 ? 7.574 6.891 15.407 1.00 93.38 74 LEU A N 1
ATOM 618 C CA . LEU A 1 74 ? 7.240 5.493 15.135 1.00 93.38 74 LEU A CA 1
ATOM 619 C C . LEU A 1 74 ? 7.885 4.553 16.153 1.00 93.38 74 LEU A C 1
ATOM 621 O O . LEU A 1 74 ? 9.032 4.713 16.572 1.00 93.38 74 LEU A O 1
ATOM 625 N N . ARG A 1 75 ? 7.119 3.534 16.540 1.00 90.19 75 ARG A N 1
ATOM 626 C CA . ARG A 1 75 ? 7.457 2.578 17.595 1.00 90.19 75 ARG A CA 1
ATOM 627 C C . ARG A 1 75 ? 7.224 1.164 17.075 1.00 90.19 75 ARG A C 1
ATOM 629 O O . ARG A 1 75 ? 6.082 0.804 16.812 1.00 90.19 75 ARG A O 1
ATOM 636 N N . SER A 1 76 ? 8.301 0.398 16.905 1.00 89.69 76 SER A N 1
ATOM 637 C CA . SER A 1 76 ? 8.270 -1.019 16.500 1.00 89.69 76 SER A CA 1
ATOM 638 C C . SER A 1 76 ? 8.029 -1.966 17.680 1.00 89.69 76 SER A C 1
ATOM 640 O O . SER A 1 76 ? 7.661 -3.121 17.472 1.00 89.69 76 SER A O 1
ATOM 642 N N . ASP A 1 77 ? 8.199 -1.469 18.910 1.00 84.12 77 ASP A N 1
ATOM 643 C CA . ASP A 1 77 ? 8.002 -2.172 20.183 1.00 84.12 77 ASP A CA 1
ATOM 644 C C . ASP A 1 77 ? 6.525 -2.263 20.601 1.00 84.12 77 ASP A C 1
ATOM 646 O O . ASP A 1 77 ? 6.184 -2.917 21.584 1.00 84.12 77 ASP A O 1
ATOM 650 N N . ARG A 1 78 ? 5.622 -1.602 19.867 1.00 85.50 78 ARG A N 1
ATOM 651 C CA . ARG A 1 78 ? 4.183 -1.597 20.144 1.00 85.50 78 ARG A CA 1
ATOM 652 C C . ARG A 1 78 ? 3.409 -2.030 18.916 1.00 85.50 78 ARG A C 1
ATOM 654 O O . ARG A 1 78 ? 3.732 -1.657 17.790 1.00 85.50 78 ARG A O 1
ATOM 661 N N . PHE A 1 79 ? 2.358 -2.807 19.141 1.00 85.75 79 PHE A N 1
ATOM 662 C CA . PHE A 1 79 ? 1.489 -3.214 18.054 1.00 85.75 79 PHE A CA 1
ATOM 663 C C . PHE A 1 79 ? 0.682 -2.013 17.559 1.00 85.75 79 PHE A C 1
ATOM 665 O O . PHE A 1 79 ? 0.033 -1.321 18.342 1.00 85.75 79 PHE A O 1
ATOM 672 N N . SER A 1 80 ? 0.739 -1.768 16.252 1.00 88.81 80 SER A N 1
ATOM 673 C CA . SER A 1 80 ? -0.086 -0.773 15.581 1.00 88.81 80 SER A CA 1
ATOM 674 C C . SER A 1 80 ? -0.372 -1.225 14.145 1.00 88.81 80 SER A C 1
ATOM 676 O O . SER A 1 80 ? 0.589 -1.513 13.426 1.00 88.81 80 SER A O 1
ATOM 678 N N . PRO A 1 81 ? -1.645 -1.236 13.695 1.00 86.31 81 PRO A N 1
ATOM 679 C CA . PRO A 1 81 ? -2.013 -1.489 12.291 1.00 86.31 81 PRO A CA 1
ATOM 680 C C . PRO A 1 81 ? -1.329 -0.584 11.293 1.00 86.31 81 PRO A C 1
ATOM 682 O O . PRO A 1 81 ? -1.148 -0.938 10.135 1.00 86.31 81 PRO A O 1
ATOM 685 N N . PHE A 1 82 ? -0.954 0.603 11.745 1.00 89.69 82 PHE A N 1
ATOM 686 C CA . PHE A 1 82 ? -0.494 1.663 10.871 1.00 89.69 82 PHE A CA 1
ATOM 687 C C . PHE A 1 82 ? 1.026 1.769 10.857 1.00 89.69 82 PHE A C 1
ATOM 689 O O . PHE A 1 82 ? 1.564 2.602 10.136 1.00 89.69 82 PHE A O 1
ATOM 696 N N . PHE A 1 83 ? 1.729 0.944 11.643 1.00 94.62 83 PHE A N 1
ATOM 697 C CA . PHE A 1 83 ? 3.179 1.026 11.781 1.00 94.62 83 PHE A CA 1
ATOM 698 C C . PHE A 1 83 ? 3.894 0.842 10.440 1.00 94.62 83 PHE A C 1
ATOM 700 O O . PHE A 1 83 ? 4.594 1.756 10.010 1.00 94.62 83 PHE A O 1
ATOM 707 N N . LEU A 1 84 ? 3.686 -0.293 9.761 1.00 96.19 84 LEU A N 1
ATOM 708 C CA . LEU A 1 84 ? 4.357 -0.570 8.486 1.00 96.19 84 LEU A CA 1
ATOM 709 C C . LEU A 1 84 ? 3.928 0.409 7.399 1.00 96.19 84 LEU A C 1
ATOM 711 O O . LEU A 1 84 ? 4.764 0.863 6.626 1.00 96.19 84 LEU A O 1
ATOM 715 N N . ASN A 1 85 ? 2.645 0.777 7.370 1.00 95.00 85 ASN A N 1
ATOM 716 C CA . ASN A 1 85 ? 2.145 1.759 6.418 1.00 95.00 85 ASN A CA 1
ATOM 717 C C . ASN A 1 85 ? 2.858 3.110 6.570 1.00 95.00 85 ASN A C 1
ATOM 719 O O . ASN A 1 85 ? 3.429 3.618 5.608 1.00 95.00 85 ASN A O 1
ATOM 723 N N . ASN A 1 86 ? 2.877 3.654 7.789 1.00 95.25 86 ASN A N 1
ATOM 724 C CA . ASN A 1 86 ? 3.536 4.923 8.072 1.00 95.25 86 ASN A CA 1
ATOM 725 C C . ASN A 1 86 ? 5.042 4.831 7.819 1.00 95.25 86 ASN A C 1
ATOM 727 O O . ASN A 1 86 ? 5.611 5.746 7.239 1.00 95.25 86 ASN A O 1
ATOM 731 N N . LEU A 1 87 ? 5.689 3.730 8.208 1.00 97.19 87 LEU A N 1
ATOM 732 C CA . LEU A 1 87 ? 7.111 3.529 7.948 1.00 97.19 87 LEU A CA 1
ATOM 733 C C . LEU A 1 87 ? 7.407 3.586 6.444 1.00 97.19 87 LEU A C 1
ATOM 735 O O . LEU A 1 87 ? 8.202 4.415 6.018 1.00 97.19 87 LEU A O 1
ATOM 739 N N . VAL A 1 88 ? 6.732 2.758 5.638 1.00 97.06 88 VAL A N 1
ATOM 740 C CA . VAL A 1 88 ? 6.943 2.693 4.183 1.00 97.06 88 VAL A CA 1
ATOM 741 C C . VAL A 1 88 ? 6.752 4.066 3.550 1.00 97.06 88 VAL A C 1
ATOM 743 O O . VAL A 1 88 ? 7.608 4.521 2.796 1.00 97.06 88 VAL A O 1
ATOM 746 N N . GLN A 1 89 ? 5.655 4.747 3.865 1.00 95.94 89 GLN A N 1
ATOM 747 C CA . GLN A 1 89 ? 5.306 6.007 3.215 1.00 95.94 89 GLN A CA 1
ATOM 748 C C . GLN A 1 89 ? 6.205 7.158 3.642 1.00 95.94 89 GLN A C 1
ATOM 750 O O . GLN A 1 89 ? 6.703 7.888 2.788 1.00 95.94 89 GLN A O 1
ATOM 755 N N . MET A 1 90 ? 6.450 7.313 4.946 1.00 97.19 90 MET A N 1
ATOM 756 C CA . MET A 1 90 ? 7.299 8.392 5.445 1.00 97.19 90 MET A CA 1
ATOM 757 C C . MET A 1 90 ? 8.748 8.193 5.000 1.00 97.19 90 MET A C 1
ATOM 759 O O . MET A 1 90 ? 9.384 9.153 4.575 1.00 97.19 90 MET A O 1
ATOM 763 N N . SER A 1 91 ? 9.263 6.959 5.009 1.00 97.56 91 SER A N 1
ATOM 764 C CA . SER A 1 91 ? 10.600 6.668 4.483 1.00 97.56 91 SER A CA 1
ATOM 765 C C . SER A 1 91 ? 10.679 6.866 2.969 1.00 97.56 91 SER A C 1
ATOM 767 O O . SER A 1 91 ? 11.662 7.422 2.488 1.00 97.56 91 SER A O 1
ATOM 769 N N . SER A 1 92 ? 9.639 6.497 2.214 1.00 96.00 92 SER A N 1
ATOM 770 C CA . SER A 1 92 ? 9.583 6.768 0.769 1.00 96.00 92 SER A CA 1
ATOM 771 C C . SER A 1 92 ? 9.617 8.270 0.484 1.00 96.00 92 SER A C 1
ATOM 773 O O . SER A 1 92 ? 10.422 8.718 -0.328 1.00 96.00 92 SER A O 1
ATOM 775 N N . LEU A 1 93 ? 8.809 9.065 1.197 1.00 95.94 93 LEU A N 1
ATOM 776 C CA . LEU A 1 93 ? 8.828 10.527 1.089 1.00 95.94 93 LEU A CA 1
ATOM 777 C C . LEU A 1 93 ? 10.184 11.113 1.492 1.00 95.94 93 LEU A C 1
ATOM 779 O O . LEU A 1 93 ? 10.670 12.019 0.822 1.00 95.94 93 LEU A O 1
ATOM 783 N N . ALA A 1 94 ? 10.814 10.591 2.547 1.00 96.62 94 ALA A N 1
ATOM 784 C CA . ALA A 1 94 ? 12.138 11.026 2.979 1.00 96.62 94 ALA A CA 1
ATOM 785 C C . ALA A 1 94 ? 13.177 10.865 1.861 1.00 96.62 94 ALA A C 1
ATOM 787 O O . ALA A 1 94 ? 13.875 11.823 1.524 1.00 96.62 94 ALA A O 1
ATOM 788 N N . PHE A 1 95 ? 13.252 9.675 1.256 1.00 94.38 95 PHE A N 1
ATOM 789 C CA . PHE A 1 95 ? 14.186 9.411 0.162 1.00 94.38 95 PHE A CA 1
ATOM 790 C C . PHE A 1 95 ? 13.850 10.200 -1.106 1.00 94.38 95 PHE A C 1
ATOM 792 O O . PHE A 1 95 ? 14.767 10.647 -1.794 1.00 94.38 95 PHE A O 1
ATOM 799 N N . LEU A 1 96 ? 12.560 10.400 -1.390 1.00 91.25 96 LEU A N 1
ATOM 800 C CA . LEU A 1 96 ? 12.093 11.156 -2.548 1.00 91.25 96 LEU A CA 1
ATOM 801 C C . LEU A 1 96 ? 12.451 12.644 -2.455 1.00 91.25 96 LEU A C 1
ATOM 803 O O . LEU A 1 96 ? 12.893 13.238 -3.433 1.00 91.25 96 LEU A O 1
ATOM 807 N N . LEU A 1 97 ? 12.255 13.251 -1.282 1.00 91.75 97 LEU A N 1
ATOM 808 C CA . LEU A 1 97 ? 12.447 14.688 -1.078 1.00 91.75 97 LEU A CA 1
ATOM 809 C C . LEU A 1 97 ? 13.905 15.054 -0.792 1.00 91.75 97 LEU A C 1
ATOM 811 O O . LEU A 1 97 ? 14.358 16.120 -1.209 1.00 91.75 97 LEU A O 1
ATOM 815 N N . ASN A 1 98 ? 14.634 14.217 -0.045 1.00 92.12 98 ASN A N 1
ATOM 816 C CA . ASN A 1 98 ? 16.043 14.444 0.262 1.00 92.12 98 ASN A CA 1
ATOM 817 C C . ASN A 1 98 ? 16.766 13.139 0.638 1.00 92.12 98 ASN A C 1
ATOM 819 O O . ASN A 1 98 ? 16.948 12.827 1.818 1.00 92.12 98 ASN A O 1
ATOM 823 N N . ARG A 1 99 ? 17.234 12.405 -0.381 1.00 92.56 99 ARG A N 1
ATOM 824 C CA . ARG A 1 99 ? 17.935 11.119 -0.218 1.00 92.56 99 ARG A CA 1
ATOM 825 C C . ARG A 1 99 ? 19.123 11.191 0.745 1.00 92.56 99 ARG A C 1
ATOM 827 O O . ARG A 1 99 ? 19.199 10.392 1.672 1.00 92.56 99 ARG A O 1
ATOM 834 N N . PHE A 1 100 ? 20.013 12.170 0.568 1.00 91.88 100 PHE A N 1
ATOM 835 C CA . PHE A 1 100 ? 21.222 12.314 1.388 1.00 91.88 100 PHE A CA 1
ATOM 836 C C . PHE A 1 100 ? 20.900 12.550 2.865 1.00 91.88 100 PHE A C 1
ATOM 838 O O . PHE A 1 100 ? 21.530 11.974 3.751 1.00 91.88 100 PHE A O 1
ATOM 845 N N . ARG A 1 101 ? 19.900 13.389 3.155 1.00 94.00 101 ARG A N 1
ATOM 846 C CA . ARG A 1 101 ? 19.459 13.632 4.532 1.00 94.00 101 ARG A CA 1
ATOM 847 C C . ARG A 1 101 ? 18.796 12.389 5.118 1.00 94.00 101 ARG A C 1
ATOM 849 O O . ARG A 1 101 ? 19.127 12.020 6.242 1.00 94.00 101 ARG A O 1
ATOM 856 N N . ALA A 1 102 ? 17.929 11.726 4.352 1.00 95.19 102 ALA A N 1
ATOM 857 C CA . ALA A 1 102 ? 17.250 10.497 4.755 1.00 95.19 102 ALA A CA 1
ATOM 858 C C . ALA A 1 102 ? 18.240 9.401 5.177 1.00 95.19 102 ALA A C 1
ATOM 860 O O . ALA A 1 102 ? 18.100 8.841 6.263 1.00 95.19 102 ALA A O 1
ATOM 861 N N . GLN A 1 103 ? 19.294 9.171 4.389 1.00 94.06 103 GLN A N 1
ATOM 862 C CA . GLN A 1 103 ? 20.353 8.202 4.702 1.00 94.06 103 GLN A CA 1
ATOM 863 C C . GLN A 1 103 ? 21.002 8.435 6.075 1.00 94.06 103 GLN A C 1
ATOM 865 O O . GLN A 1 103 ? 21.323 7.478 6.775 1.00 94.06 103 GLN A O 1
ATOM 870 N N . ARG A 1 104 ? 21.160 9.697 6.496 1.00 94.06 104 ARG A N 1
ATOM 871 C CA . ARG A 1 104 ? 21.829 10.040 7.761 1.00 94.06 104 ARG A CA 1
ATOM 872 C C . ARG A 1 104 ? 20.982 9.747 8.993 1.00 94.06 104 ARG A C 1
ATOM 874 O O . ARG A 1 104 ? 21.532 9.312 9.999 1.00 94.06 104 ARG A O 1
ATOM 881 N N . TYR A 1 105 ? 19.675 10.013 8.945 1.00 95.31 105 TYR A N 1
ATOM 882 C CA . TYR A 1 105 ? 18.829 9.883 10.136 1.00 95.31 105 TYR A CA 1
ATOM 883 C C . TYR A 1 105 ? 18.005 8.590 10.172 1.00 95.31 105 TYR A C 1
ATOM 885 O O . TYR A 1 105 ? 17.649 8.142 11.259 1.00 95.31 105 TYR A O 1
ATOM 893 N N . LEU A 1 106 ? 17.708 7.954 9.031 1.00 95.69 106 LEU A N 1
ATOM 894 C CA . LEU A 1 106 ? 16.892 6.731 9.010 1.00 95.69 106 LEU A CA 1
ATOM 895 C C . LEU A 1 106 ? 17.559 5.568 9.749 1.00 95.69 106 LEU A C 1
ATOM 897 O O . LEU A 1 106 ? 16.861 4.735 10.314 1.00 95.69 106 LEU A O 1
ATOM 901 N N . GLY A 1 107 ? 18.892 5.536 9.818 1.00 93.81 107 GLY A N 1
ATOM 902 C CA . GLY A 1 107 ? 19.615 4.551 10.623 1.00 93.81 107 GLY A CA 1
ATOM 903 C C . GLY A 1 107 ? 19.408 4.709 12.133 1.00 93.81 107 GLY A C 1
ATOM 904 O O . GLY A 1 107 ? 19.528 3.728 12.858 1.00 93.81 107 GLY A O 1
ATOM 905 N N . ILE A 1 108 ? 19.065 5.908 12.620 1.00 95.25 108 ILE A N 1
ATOM 906 C CA . ILE A 1 108 ? 18.980 6.226 14.058 1.00 95.25 108 ILE A CA 1
ATOM 907 C C . ILE A 1 108 ? 17.545 6.395 14.570 1.00 95.25 108 ILE A C 1
ATOM 909 O O . ILE A 1 108 ? 17.346 6.698 15.748 1.00 95.25 108 ILE A O 1
ATOM 913 N N . ILE A 1 109 ? 16.526 6.215 13.722 1.00 96.00 109 ILE A N 1
ATOM 914 C CA . ILE A 1 109 ? 15.137 6.341 14.179 1.00 96.00 109 ILE A CA 1
ATOM 915 C C . ILE A 1 109 ? 14.808 5.250 15.216 1.00 96.00 109 ILE A C 1
ATOM 917 O O . ILE A 1 109 ? 15.296 4.119 15.111 1.00 96.00 109 ILE A O 1
ATOM 921 N N . PRO A 1 110 ? 13.941 5.525 16.209 1.00 94.12 110 PRO A N 1
ATOM 922 C CA . PRO A 1 110 ? 13.719 4.601 17.321 1.00 94.12 110 PRO A CA 1
ATOM 923 C C . PRO A 1 110 ? 13.227 3.212 16.909 1.00 94.12 110 PRO A C 1
ATOM 925 O O . PRO A 1 110 ? 13.577 2.235 17.559 1.00 94.12 110 PRO A O 1
ATOM 928 N N . CYS A 1 111 ? 12.430 3.107 15.841 1.00 94.00 111 CYS A N 1
ATOM 929 C CA . CYS A 1 111 ? 11.917 1.821 15.363 1.00 94.00 111 CYS A CA 1
ATOM 930 C C . CYS A 1 111 ? 12.965 0.935 14.662 1.00 94.00 111 CYS A C 1
ATOM 932 O O . CYS A 1 111 ? 12.703 -0.248 14.446 1.00 94.00 111 CYS A O 1
ATOM 934 N N . VAL A 1 112 ? 14.130 1.502 14.336 1.00 94.12 112 VAL A N 1
ATOM 935 C CA . VAL A 1 112 ? 15.302 0.807 13.783 1.00 94.12 112 VAL A CA 1
ATOM 936 C C . VAL A 1 112 ? 16.260 0.398 14.901 1.00 94.12 112 VAL A C 1
ATOM 938 O O . VAL A 1 112 ? 16.770 -0.713 14.892 1.00 94.12 112 VAL A O 1
ATOM 941 N N . GLN A 1 113 ? 16.480 1.286 15.875 1.00 92.25 113 GLN A N 1
ATOM 942 C CA . GLN A 1 113 ? 17.442 1.084 16.965 1.00 92.25 113 GLN A CA 1
ATOM 943 C C . GLN A 1 113 ? 16.928 0.168 18.082 1.00 92.25 113 GLN A C 1
ATOM 945 O O . GLN A 1 113 ? 17.711 -0.499 18.751 1.00 92.25 113 GLN A O 1
ATOM 950 N N . LYS A 1 114 ? 15.616 0.166 18.333 1.00 90.19 114 LYS A N 1
ATOM 951 C CA . LYS A 1 114 ? 15.015 -0.651 19.392 1.00 90.19 114 LYS A CA 1
ATOM 952 C C . LYS A 1 114 ? 14.664 -2.034 18.880 1.00 90.19 114 LYS A C 1
ATOM 954 O O . LYS A 1 114 ? 14.243 -2.187 17.734 1.00 90.19 114 LYS A O 1
ATOM 959 N N . GLU A 1 115 ? 14.747 -3.007 19.782 1.00 87.50 115 GLU A N 1
ATOM 960 C CA . GLU A 1 115 ? 14.288 -4.363 19.517 1.00 87.50 115 GLU A CA 1
ATOM 961 C C . GLU A 1 115 ? 12.805 -4.339 19.098 1.00 87.50 115 GLU A C 1
ATOM 963 O O . GLU A 1 115 ? 11.950 -3.834 19.839 1.00 87.50 115 GLU A O 1
ATOM 968 N N . PRO A 1 116 ? 12.482 -4.797 17.877 1.00 89.19 116 PRO A N 1
ATOM 969 C CA . PRO A 1 116 ? 11.118 -4.779 17.379 1.00 89.19 116 PRO A CA 1
ATOM 970 C C . PRO A 1 116 ? 10.311 -5.937 17.982 1.00 89.19 116 PRO A C 1
ATOM 972 O O . PRO A 1 116 ? 10.856 -6.934 18.450 1.00 89.19 116 PRO A O 1
ATOM 975 N N . LEU A 1 117 ? 8.981 -5.869 17.892 1.00 89.75 117 LEU A N 1
ATOM 976 C CA . LEU A 1 117 ? 8.145 -7.038 18.184 1.00 89.75 117 LEU A CA 1
ATOM 977 C C . LEU A 1 117 ? 8.542 -8.240 17.308 1.00 89.75 117 LEU A C 1
ATOM 979 O O . LEU A 1 117 ? 8.756 -8.086 16.105 1.00 89.75 117 LEU A O 1
ATOM 983 N N . ARG A 1 118 ? 8.499 -9.454 17.879 1.00 91.31 118 ARG A N 1
ATOM 984 C CA . ARG A 1 118 ? 8.864 -10.725 17.211 1.00 91.31 118 ARG A CA 1
ATOM 985 C C . ARG A 1 118 ? 8.219 -10.929 15.834 1.00 91.31 118 ARG A C 1
ATOM 987 O O . ARG A 1 118 ? 8.796 -11.567 14.961 1.00 91.31 118 ARG A O 1
ATOM 994 N N . ARG A 1 119 ? 7.032 -10.365 15.596 1.00 93.25 119 ARG A N 1
ATOM 995 C CA . ARG A 1 119 ? 6.351 -10.451 14.293 1.00 93.25 119 ARG A CA 1
ATOM 996 C C . ARG A 1 119 ? 7.084 -9.724 13.156 1.00 93.25 119 ARG A C 1
ATOM 998 O O . ARG A 1 119 ? 6.950 -10.117 12.002 1.00 93.25 119 ARG A O 1
ATOM 1005 N N . TYR A 1 120 ? 7.870 -8.699 13.477 1.00 94.44 120 TYR A N 1
ATOM 1006 C CA . TYR A 1 120 ? 8.702 -7.952 12.527 1.00 94.44 120 TYR A CA 1
ATOM 1007 C C . TYR A 1 120 ? 10.110 -8.549 12.376 1.00 94.44 120 TYR A C 1
ATOM 1009 O O . TYR A 1 120 ? 10.906 -8.053 11.585 1.00 94.44 120 TYR A O 1
ATOM 1017 N N . ILE A 1 121 ? 10.412 -9.614 13.118 1.00 95.44 121 ILE A N 1
ATOM 1018 C CA . ILE A 1 121 ? 11.663 -10.361 13.023 1.00 95.44 121 ILE A CA 1
ATOM 1019 C C . ILE A 1 121 ? 11.440 -11.553 12.088 1.00 95.44 121 ILE A C 1
ATOM 1021 O O . ILE A 1 121 ? 10.406 -12.225 12.164 1.00 95.44 121 ILE A O 1
ATOM 1025 N N . ARG A 1 122 ? 12.383 -11.773 11.176 1.00 94.38 122 ARG A N 1
ATOM 1026 C CA . ARG A 1 122 ? 12.443 -12.916 10.258 1.00 94.38 122 ARG A CA 1
ATOM 1027 C C . ARG A 1 122 ? 12.999 -14.167 10.948 1.00 94.38 122 ARG A C 1
ATOM 1029 O O . ARG A 1 122 ? 13.376 -14.134 12.113 1.00 94.38 122 ARG A O 1
ATOM 1036 N N . GLU A 1 123 ? 13.050 -15.279 10.224 1.00 91.06 123 GLU A N 1
ATOM 1037 C CA . GLU A 1 123 ? 13.589 -16.554 10.726 1.00 91.06 123 GLU A CA 1
ATOM 1038 C C . GLU A 1 123 ? 15.086 -16.479 11.059 1.00 91.06 123 GLU A C 1
ATOM 1040 O O . GLU A 1 123 ? 15.530 -17.072 12.034 1.00 91.06 123 GLU A O 1
ATOM 1045 N N . ASP A 1 124 ? 15.844 -15.673 10.318 1.00 91.56 124 ASP A N 1
ATOM 1046 C CA . ASP A 1 124 ? 17.272 -15.412 10.524 1.00 91.56 124 ASP A CA 1
ATOM 1047 C C . ASP A 1 124 ? 17.551 -14.295 11.544 1.00 91.56 124 ASP A C 1
ATOM 1049 O O . ASP A 1 124 ? 18.631 -13.712 11.562 1.00 91.56 124 ASP A O 1
ATOM 1053 N N . ASN A 1 125 ? 16.565 -13.967 12.383 1.00 92.56 125 ASN A N 1
ATOM 1054 C CA . ASN A 1 125 ? 16.631 -12.910 13.393 1.00 92.56 125 ASN A CA 1
ATOM 1055 C C . ASN A 1 125 ? 16.849 -11.486 12.834 1.00 92.56 125 ASN A C 1
ATOM 1057 O O . ASN A 1 125 ? 17.158 -10.555 13.578 1.00 92.56 125 ASN A O 1
ATOM 1061 N N . MET A 1 126 ? 16.647 -11.284 11.528 1.00 93.06 126 MET A N 1
ATOM 1062 C CA . MET A 1 126 ? 16.757 -9.970 10.897 1.00 93.06 126 MET A CA 1
ATOM 1063 C C . MET A 1 126 ? 15.431 -9.206 10.964 1.00 93.06 126 MET A C 1
ATOM 1065 O O . MET A 1 126 ? 14.350 -9.762 10.757 1.00 93.06 126 MET A O 1
ATOM 1069 N N . ASN A 1 127 ? 15.501 -7.906 11.248 1.00 94.81 127 ASN A N 1
ATOM 1070 C CA . ASN A 1 127 ? 14.325 -7.042 11.344 1.00 94.81 127 ASN A CA 1
ATOM 1071 C C . ASN A 1 127 ? 13.912 -6.511 9.959 1.00 94.81 127 ASN A C 1
ATOM 1073 O O . ASN A 1 127 ? 14.695 -5.838 9.283 1.00 94.81 127 ASN A O 1
ATOM 1077 N N . ILE A 1 128 ? 12.649 -6.732 9.580 1.00 96.94 128 ILE A N 1
ATOM 1078 C CA . ILE A 1 128 ? 12.101 -6.304 8.282 1.00 96.94 128 ILE A CA 1
ATOM 1079 C C . ILE A 1 128 ? 12.085 -4.783 8.091 1.00 96.94 128 ILE A C 1
ATOM 1081 O O . ILE A 1 128 ? 12.011 -4.305 6.963 1.00 96.94 128 ILE A O 1
ATOM 1085 N N . VAL A 1 129 ? 12.161 -4.003 9.176 1.00 96.88 129 VAL A N 1
ATOM 1086 C CA . VAL A 1 129 ? 12.311 -2.541 9.106 1.00 96.88 129 VAL A CA 1
ATOM 1087 C C . VAL A 1 129 ? 13.612 -2.183 8.383 1.00 96.88 129 VAL A C 1
ATOM 1089 O O . VAL A 1 129 ? 13.613 -1.292 7.538 1.00 96.88 129 VAL A O 1
ATOM 1092 N N . HIS A 1 130 ? 14.712 -2.898 8.642 1.00 96.12 130 HIS A N 1
ATOM 1093 C CA . HIS A 1 130 ? 15.948 -2.681 7.887 1.00 96.12 130 HIS A CA 1
ATOM 1094 C C . HIS A 1 130 ? 15.796 -3.099 6.432 1.00 96.12 130 HIS A C 1
ATOM 1096 O O . HIS A 1 130 ? 16.338 -2.430 5.557 1.00 96.12 130 HIS A O 1
ATOM 1102 N N . ASP A 1 131 ? 15.061 -4.178 6.170 1.00 96.69 131 ASP A N 1
ATOM 1103 C CA . ASP A 1 131 ? 14.884 -4.687 4.816 1.00 96.69 131 ASP A CA 1
ATOM 1104 C C . ASP A 1 131 ? 14.171 -3.667 3.917 1.00 96.69 131 ASP A C 1
ATOM 1106 O O . ASP A 1 131 ? 14.651 -3.353 2.825 1.00 96.69 131 ASP A O 1
ATOM 1110 N N . ILE A 1 132 ? 13.077 -3.069 4.401 1.00 97.38 132 ILE A N 1
ATOM 1111 C CA . ILE A 1 132 ? 12.366 -2.035 3.639 1.00 97.38 132 ILE A CA 1
ATOM 1112 C C . ILE A 1 132 ? 13.194 -0.758 3.478 1.00 97.38 132 ILE A C 1
ATOM 1114 O O . ILE A 1 132 ? 13.201 -0.170 2.398 1.00 97.38 132 ILE A O 1
ATOM 1118 N N . LEU A 1 133 ? 13.937 -0.336 4.507 1.00 96.69 133 LEU A N 1
ATOM 1119 C CA . LEU A 1 133 ? 14.801 0.842 4.405 1.00 96.69 133 LEU A CA 1
ATOM 1120 C C . LEU A 1 133 ? 15.950 0.618 3.417 1.00 96.69 133 LEU A C 1
ATOM 1122 O O . LEU A 1 133 ? 16.250 1.520 2.641 1.00 96.69 133 LEU A O 1
ATOM 1126 N N . LYS A 1 134 ? 16.543 -0.582 3.391 1.00 95.25 134 LYS A N 1
ATOM 1127 C CA . LYS A 1 134 ? 17.565 -0.971 2.407 1.00 95.25 134 LYS A CA 1
ATOM 1128 C C . LYS A 1 134 ? 17.009 -0.974 0.985 1.00 95.25 134 LYS A C 1
ATOM 1130 O O . LYS A 1 134 ? 17.685 -0.486 0.081 1.00 95.25 134 LYS A O 1
ATOM 1135 N N . LEU A 1 135 ? 15.792 -1.490 0.783 1.00 95.56 135 LEU A N 1
ATOM 1136 C CA . LEU A 1 135 ? 15.128 -1.447 -0.522 1.00 95.56 135 LEU A CA 1
ATOM 1137 C C . LEU A 1 135 ? 14.936 0.001 -0.994 1.00 95.56 135 LEU A C 1
ATOM 1139 O O . LEU A 1 135 ? 15.321 0.330 -2.113 1.00 95.56 135 LEU A O 1
ATOM 1143 N N . LEU A 1 136 ? 14.357 0.857 -0.146 1.00 94.25 136 LEU A N 1
ATOM 1144 C CA . LEU A 1 136 ? 14.067 2.254 -0.488 1.00 94.25 136 LEU A CA 1
ATOM 1145 C C . LEU A 1 136 ? 15.344 3.083 -0.703 1.00 94.25 136 LEU A C 1
ATOM 1147 O O . LEU A 1 136 ? 15.390 3.932 -1.593 1.00 94.25 136 LEU A O 1
ATOM 1151 N N . ASP A 1 137 ? 16.390 2.815 0.079 1.00 92.38 137 ASP A N 1
ATOM 1152 C CA . ASP A 1 137 ? 17.683 3.473 -0.070 1.00 92.38 137 ASP A CA 1
ATOM 1153 C C . ASP A 1 137 ? 18.401 3.081 -1.364 1.00 92.38 137 ASP A C 1
ATOM 1155 O O . ASP A 1 137 ? 19.092 3.905 -1.960 1.00 92.38 137 ASP A O 1
ATOM 1159 N N . GLY A 1 138 ? 18.272 1.834 -1.821 1.00 88.69 138 GLY A N 1
ATOM 1160 C CA . GLY A 1 138 ? 18.815 1.347 -3.094 1.00 88.69 138 GLY A CA 1
ATOM 1161 C C . GLY A 1 138 ? 20.346 1.393 -3.254 1.00 88.69 138 GLY A C 1
ATOM 1162 O O . GLY A 1 138 ? 20.855 0.879 -4.256 1.00 88.69 138 GLY A O 1
ATOM 1163 N N . SER A 1 139 ? 21.086 1.982 -2.307 1.00 84.00 139 SER A N 1
ATOM 1164 C CA . SER A 1 139 ? 22.537 2.192 -2.387 1.00 84.00 139 SER A CA 1
ATOM 1165 C C . SER A 1 139 ? 23.353 1.008 -1.855 1.00 84.00 139 SER A C 1
ATOM 1167 O O . SER A 1 139 ? 24.480 0.806 -2.293 1.00 84.00 139 SER A O 1
ATOM 1169 N N . GLY A 1 140 ? 22.764 0.174 -0.990 1.00 80.81 140 GLY A N 1
ATOM 1170 C CA . GLY A 1 140 ? 23.420 -1.012 -0.430 1.00 80.81 140 GLY A CA 1
ATOM 1171 C C . GLY A 1 140 ? 23.683 -2.141 -1.436 1.00 80.81 140 GLY A C 1
ATOM 1172 O O . GLY A 1 140 ? 23.265 -2.089 -2.590 1.00 80.81 140 GLY A O 1
ATOM 1173 N N . GLU A 1 141 ? 24.350 -3.202 -0.981 1.00 79.00 141 GLU A N 1
ATOM 1174 C CA . GLU A 1 141 ? 24.755 -4.338 -1.827 1.00 79.00 141 GLU A CA 1
ATOM 1175 C C . GLU A 1 141 ? 23.564 -5.167 -2.334 1.00 79.00 141 GLU A C 1
ATOM 1177 O O . GLU A 1 141 ? 23.534 -5.587 -3.490 1.00 79.00 141 GLU A O 1
ATOM 1182 N N . LEU A 1 142 ? 22.553 -5.375 -1.480 1.00 89.06 142 LEU A N 1
ATOM 1183 C CA . LEU A 1 142 ? 21.450 -6.313 -1.727 1.00 89.06 142 LEU A CA 1
ATOM 1184 C C . LEU A 1 142 ? 20.043 -5.709 -1.489 1.00 89.06 142 LEU A C 1
ATOM 1186 O O . LEU A 1 142 ? 19.233 -6.306 -0.775 1.00 89.06 142 LEU A O 1
ATOM 1190 N N . PRO A 1 143 ? 19.692 -4.546 -2.076 1.00 93.00 143 PRO A N 1
ATOM 1191 C CA . PRO A 1 143 ? 18.400 -3.895 -1.835 1.00 93.00 143 PRO A CA 1
ATOM 1192 C C . PRO A 1 143 ? 17.221 -4.716 -2.374 1.00 93.00 143 PRO A C 1
ATOM 1194 O O . PRO A 1 143 ? 16.162 -4.756 -1.757 1.00 93.00 143 PRO A O 1
ATOM 1197 N N . ILE A 1 144 ? 17.416 -5.422 -3.493 1.00 95.81 144 ILE A N 1
ATOM 1198 C CA . ILE A 1 144 ? 16.387 -6.271 -4.112 1.00 95.81 144 ILE A CA 1
ATOM 1199 C C . ILE A 1 144 ? 16.062 -7.458 -3.204 1.00 95.81 144 ILE A C 1
ATOM 1201 O O . ILE A 1 144 ? 14.896 -7.721 -2.930 1.00 95.81 144 ILE A O 1
ATOM 1205 N N . VAL A 1 145 ? 17.094 -8.142 -2.701 1.00 96.56 145 VAL A N 1
ATOM 1206 C CA . VAL A 1 145 ? 16.945 -9.284 -1.787 1.00 96.56 145 VAL A CA 1
ATOM 1207 C C . VAL A 1 145 ? 16.216 -8.852 -0.516 1.00 96.56 145 VAL A C 1
ATOM 1209 O O . VAL A 1 145 ? 15.257 -9.500 -0.108 1.00 96.56 145 VAL A O 1
ATOM 1212 N N . ALA A 1 146 ? 16.614 -7.716 0.061 1.00 96.50 146 ALA A N 1
ATOM 1213 C CA . ALA A 1 146 ? 15.934 -7.123 1.205 1.00 96.50 146 ALA A CA 1
ATOM 1214 C C . ALA A 1 146 ? 14.442 -6.865 0.912 1.00 96.50 146 ALA A C 1
ATOM 1216 O O . ALA A 1 146 ? 13.581 -7.273 1.687 1.00 96.50 146 ALA A O 1
ATOM 1217 N N . GLY A 1 147 ? 14.114 -6.283 -0.244 1.00 97.62 147 GLY A N 1
ATOM 1218 C CA . GLY A 1 147 ? 12.727 -6.061 -0.655 1.00 97.62 147 GLY A CA 1
ATOM 1219 C C . GLY A 1 147 ? 11.893 -7.339 -0.781 1.00 97.62 147 GLY A C 1
ATOM 1220 O O . GLY A 1 147 ? 10.765 -7.389 -0.286 1.00 97.62 147 GLY A O 1
ATOM 1221 N N . VAL A 1 148 ? 12.447 -8.385 -1.401 1.00 98.31 148 VAL A N 1
ATOM 1222 C CA . VAL A 1 148 ? 11.774 -9.690 -1.537 1.00 98.31 148 VAL A CA 1
ATOM 1223 C C . VAL A 1 148 ? 11.517 -10.307 -0.162 1.00 98.31 148 VAL A C 1
ATOM 1225 O O . VAL A 1 148 ? 10.407 -10.753 0.115 1.00 98.31 148 VAL A O 1
ATOM 1228 N N . LEU A 1 149 ? 12.502 -10.269 0.736 1.00 97.62 149 LEU A N 1
ATOM 1229 C CA . LEU A 1 149 ? 12.385 -10.841 2.080 1.00 97.62 149 LEU A CA 1
ATOM 1230 C C . LEU A 1 149 ? 11.432 -10.042 2.981 1.00 97.62 149 LEU A C 1
ATOM 1232 O O . LEU A 1 149 ? 10.688 -10.636 3.766 1.00 97.62 149 LEU A O 1
ATOM 1236 N N . PHE A 1 150 ? 11.379 -8.717 2.815 1.00 98.25 150 PHE A N 1
ATOM 1237 C CA . PHE A 1 150 ? 10.353 -7.875 3.427 1.00 98.25 150 PHE A CA 1
ATOM 1238 C C . PHE A 1 150 ? 8.951 -8.330 3.001 1.00 98.25 150 PHE A C 1
ATOM 1240 O O . PHE A 1 150 ? 8.116 -8.623 3.861 1.00 98.25 150 PHE A O 1
ATOM 1247 N N . LEU A 1 151 ? 8.695 -8.442 1.690 1.00 98.19 151 LEU A N 1
ATOM 1248 C CA . LEU A 1 151 ? 7.392 -8.879 1.177 1.00 98.19 151 LEU A CA 1
ATOM 1249 C C . LEU A 1 151 ? 7.049 -10.297 1.634 1.00 98.19 151 LEU A C 1
ATOM 1251 O O . LEU A 1 151 ? 5.926 -10.530 2.082 1.00 98.19 151 LEU A O 1
ATOM 1255 N N . LYS A 1 152 ? 8.020 -11.218 1.598 1.00 98.00 152 LYS A N 1
ATOM 1256 C CA . LYS A 1 152 ? 7.858 -12.592 2.086 1.00 98.00 152 LYS A CA 1
ATOM 1257 C C . LYS A 1 152 ? 7.321 -12.604 3.505 1.00 98.00 152 LYS A C 1
ATOM 1259 O O . LYS A 1 152 ? 6.343 -13.290 3.783 1.00 98.00 152 LYS A O 1
ATOM 1264 N N . ARG A 1 153 ? 7.939 -11.826 4.399 1.00 97.56 153 ARG A N 1
ATOM 1265 C CA . ARG A 1 153 ? 7.530 -11.759 5.804 1.00 97.56 153 ARG A CA 1
ATOM 1266 C C . ARG A 1 153 ? 6.179 -11.076 5.984 1.00 97.56 153 ARG A C 1
ATOM 1268 O O . ARG A 1 153 ? 5.397 -11.521 6.818 1.00 97.56 153 ARG A O 1
ATOM 1275 N N . VAL A 1 154 ? 5.893 -10.018 5.227 1.00 97.19 154 VAL A N 1
ATOM 1276 C CA . VAL A 1 154 ? 4.590 -9.337 5.270 1.00 97.19 154 VAL A CA 1
ATOM 1277 C C . VAL A 1 154 ? 3.457 -10.293 4.905 1.00 97.19 154 VAL A C 1
ATOM 1279 O O . VAL A 1 154 ? 2.475 -10.354 5.642 1.00 97.19 154 VAL A O 1
ATOM 1282 N N . VAL A 1 155 ? 3.613 -11.064 3.825 1.00 96.94 155 VAL A N 1
ATOM 1283 C CA . VAL A 1 155 ? 2.606 -12.031 3.365 1.00 96.94 155 VAL A CA 1
ATOM 1284 C C . VAL A 1 155 ? 2.527 -13.233 4.312 1.00 96.94 155 VAL A C 1
ATOM 1286 O O . VAL A 1 155 ? 1.445 -13.561 4.788 1.00 96.94 155 VAL A O 1
ATOM 1289 N N . SER A 1 156 ? 3.658 -13.850 4.675 1.00 95.81 156 SER A N 1
ATOM 1290 C CA . SER A 1 156 ? 3.658 -15.070 5.499 1.00 95.81 156 SER A CA 1
ATOM 1291 C C . SER A 1 156 ? 3.187 -14.843 6.936 1.00 95.81 156 SER A C 1
ATOM 1293 O O . SER A 1 156 ? 2.495 -15.686 7.500 1.00 95.81 156 SER A O 1
ATOM 1295 N N . ALA A 1 157 ? 3.525 -13.697 7.535 1.00 95.56 157 ALA A N 1
ATOM 1296 C CA . ALA A 1 157 ? 3.099 -13.341 8.888 1.00 95.56 157 ALA A CA 1
ATOM 1297 C C . ALA A 1 157 ? 1.838 -12.459 8.917 1.00 95.56 157 ALA A C 1
ATOM 1299 O O . ALA A 1 157 ? 1.506 -11.930 9.987 1.00 95.56 157 ALA A O 1
ATOM 1300 N N . LYS A 1 158 ? 1.167 -12.279 7.765 1.00 95.44 158 LYS A N 1
ATOM 1301 C CA . LYS A 1 158 ? -0.061 -11.485 7.599 1.00 95.44 158 LYS A CA 1
ATOM 1302 C C . LYS A 1 158 ? 0.034 -10.133 8.318 1.00 95.44 158 LYS A C 1
ATOM 1304 O O . LYS A 1 158 ? -0.742 -9.807 9.222 1.00 95.44 158 LYS A O 1
ATOM 1309 N N . LEU A 1 159 ? 1.086 -9.374 8.012 1.00 95.50 159 LEU A N 1
ATOM 1310 C CA . LEU A 1 159 ? 1.377 -8.111 8.691 1.00 95.50 159 LEU A CA 1
ATOM 1311 C C . LEU A 1 159 ? 0.552 -6.974 8.097 1.00 95.50 159 LEU A C 1
ATOM 1313 O O . LEU A 1 159 ? 0.568 -6.759 6.892 1.00 95.50 159 LEU A O 1
ATOM 1317 N N . TRP A 1 160 ? -0.109 -6.212 8.968 1.00 94.88 160 TRP A N 1
ATOM 1318 C CA . TRP A 1 160 ? -0.978 -5.101 8.587 1.00 94.88 160 TRP A CA 1
ATOM 1319 C C . TRP A 1 160 ? -0.240 -4.050 7.741 1.00 94.88 160 TRP A C 1
ATOM 1321 O O . TRP A 1 160 ? 0.708 -3.413 8.210 1.00 94.88 160 TRP A O 1
ATOM 1331 N N . ILE A 1 161 ? -0.663 -3.887 6.484 1.00 95.25 161 ILE A N 1
ATOM 1332 C CA . ILE A 1 161 ? -0.064 -2.965 5.510 1.00 95.25 161 ILE A CA 1
ATOM 1333 C C . ILE A 1 161 ? -1.103 -2.517 4.478 1.00 95.25 161 ILE A C 1
ATOM 1335 O O . ILE A 1 161 ? -1.996 -3.274 4.112 1.00 95.25 161 ILE A O 1
ATOM 1339 N N . ASN A 1 162 ? -0.987 -1.287 3.973 1.00 92.81 162 ASN A N 1
ATOM 1340 C CA . ASN A 1 162 ? -1.840 -0.839 2.876 1.00 92.81 162 ASN A CA 1
ATOM 1341 C C . ASN A 1 162 ? -1.481 -1.571 1.576 1.00 92.81 162 ASN A C 1
ATOM 1343 O O . ASN A 1 162 ? -0.310 -1.636 1.194 1.00 92.81 162 ASN A O 1
ATOM 1347 N N . PHE A 1 163 ? -2.487 -2.080 0.876 1.00 92.94 163 PHE A N 1
ATOM 1348 C CA . PHE A 1 163 ? -2.302 -2.840 -0.354 1.00 92.94 163 PHE A CA 1
ATOM 1349 C C . PHE A 1 163 ? -1.666 -2.031 -1.486 1.00 92.94 163 PHE A C 1
ATOM 1351 O O . PHE A 1 163 ? -0.833 -2.555 -2.225 1.00 92.94 163 PHE A O 1
ATOM 1358 N N . SER A 1 164 ? -1.954 -0.728 -1.564 1.00 92.19 164 SER A N 1
ATOM 1359 C CA . SER A 1 164 ? -1.285 0.161 -2.519 1.00 92.19 164 SER A CA 1
ATOM 1360 C C . SER A 1 164 ? 0.225 0.225 -2.263 1.00 92.19 164 SER A C 1
ATOM 1362 O O . SER A 1 164 ? 1.012 0.205 -3.209 1.00 92.19 164 SER A O 1
ATOM 1364 N N . ASN A 1 165 ? 0.658 0.206 -0.995 1.00 94.12 165 ASN A N 1
ATOM 1365 C CA . ASN A 1 165 ? 2.085 0.171 -0.665 1.00 94.12 165 ASN A CA 1
ATOM 1366 C C . ASN A 1 165 ? 2.719 -1.164 -1.072 1.00 94.12 165 ASN A C 1
ATOM 1368 O O . ASN A 1 165 ? 3.846 -1.164 -1.555 1.00 94.12 165 ASN A O 1
ATOM 1372 N N . VAL A 1 166 ? 2.012 -2.289 -0.900 1.00 96.19 166 VAL A N 1
ATOM 1373 C CA . VAL A 1 166 ? 2.482 -3.605 -1.372 1.00 96.19 166 VAL A CA 1
ATOM 1374 C C . VAL A 1 166 ? 2.703 -3.574 -2.884 1.00 96.19 166 VAL A C 1
ATOM 1376 O O . VAL A 1 166 ? 3.762 -3.992 -3.346 1.00 96.19 166 VAL A O 1
ATOM 1379 N N . CYS A 1 167 ? 1.760 -3.004 -3.641 1.00 95.50 167 CYS A N 1
ATOM 1380 C CA . CYS A 1 167 ? 1.891 -2.830 -5.089 1.00 95.50 167 CYS A CA 1
ATOM 1381 C C . CYS A 1 167 ? 3.098 -1.956 -5.452 1.00 95.50 167 CYS A C 1
ATOM 1383 O O . CYS A 1 167 ? 3.906 -2.350 -6.286 1.00 95.50 167 CYS A O 1
ATOM 1385 N N . SER A 1 168 ? 3.278 -0.813 -4.785 1.00 94.38 168 SER A N 1
ATOM 1386 C CA . SER A 1 168 ? 4.411 0.090 -5.034 1.00 94.38 168 SER A CA 1
ATOM 1387 C C . SER A 1 168 ? 5.768 -0.548 -4.695 1.00 94.38 168 SER A C 1
ATOM 1389 O O . SER A 1 168 ? 6.758 -0.322 -5.390 1.00 94.38 168 SER A O 1
ATOM 1391 N N . ILE A 1 169 ? 5.831 -1.373 -3.643 1.00 96.62 169 ILE A N 1
ATOM 1392 C CA . ILE A 1 169 ? 7.035 -2.136 -3.282 1.00 96.62 169 ILE A CA 1
ATOM 1393 C C . ILE A 1 169 ? 7.319 -3.207 -4.337 1.00 96.62 169 ILE A C 1
ATOM 1395 O O . ILE A 1 169 ? 8.457 -3.324 -4.788 1.00 96.62 169 ILE A O 1
ATOM 1399 N N . LEU A 1 170 ? 6.297 -3.952 -4.766 1.00 97.44 170 LEU A N 1
ATOM 1400 C CA . LEU A 1 170 ? 6.424 -4.951 -5.826 1.00 97.44 170 LEU A CA 1
ATOM 1401 C C . LEU A 1 170 ? 6.907 -4.322 -7.138 1.00 97.44 170 LEU A C 1
ATOM 1403 O O . LEU A 1 170 ? 7.830 -4.846 -7.758 1.00 97.44 170 LEU A O 1
ATOM 1407 N N . GLU A 1 171 ? 6.323 -3.191 -7.537 1.00 94.94 171 GLU A N 1
ATOM 1408 C CA . GLU A 1 171 ? 6.740 -2.412 -8.705 1.00 94.94 171 GLU A CA 1
ATOM 1409 C C . GLU A 1 171 ? 8.211 -2.010 -8.599 1.00 94.94 171 GLU A C 1
ATOM 1411 O O . GLU A 1 171 ? 8.976 -2.262 -9.526 1.00 94.94 171 GLU A O 1
ATOM 1416 N N . SER A 1 172 ? 8.628 -1.464 -7.451 1.00 94.12 172 SER A N 1
ATOM 1417 C CA . SER A 1 172 ? 10.019 -1.072 -7.193 1.00 94.12 172 SER A CA 1
ATOM 1418 C C . SER A 1 172 ? 10.994 -2.252 -7.284 1.00 94.12 172 SER A C 1
ATOM 1420 O O . SER A 1 172 ? 12.071 -2.127 -7.874 1.00 94.12 172 SER A O 1
ATOM 1422 N N . ILE A 1 173 ? 10.615 -3.424 -6.763 1.00 96.88 173 ILE A N 1
ATOM 1423 C CA . ILE A 1 173 ? 11.418 -4.650 -6.859 1.00 96.88 173 ILE A CA 1
ATOM 1424 C C . ILE A 1 173 ? 11.503 -5.125 -8.316 1.00 96.88 173 ILE A C 1
ATOM 1426 O O . ILE A 1 173 ? 12.606 -5.376 -8.801 1.00 96.88 173 ILE A O 1
ATOM 1430 N N . CYS A 1 174 ? 10.374 -5.216 -9.030 1.00 97.00 174 CYS A N 1
ATOM 1431 C CA . CYS A 1 174 ? 10.333 -5.657 -10.430 1.00 97.00 174 CYS A CA 1
ATOM 1432 C C . CYS A 1 174 ? 11.179 -4.743 -11.319 1.00 97.00 174 CYS A C 1
ATOM 1434 O O . CYS A 1 174 ? 12.027 -5.213 -12.078 1.00 97.00 174 CYS A O 1
ATOM 1436 N N . TYR A 1 175 ? 10.994 -3.435 -11.164 1.00 93.56 175 TYR A N 1
ATOM 1437 C CA . TYR A 1 175 ? 11.802 -2.408 -11.800 1.00 93.56 175 TYR A CA 1
ATOM 1438 C C . TYR A 1 175 ? 13.295 -2.605 -11.512 1.00 93.56 175 TYR A C 1
ATOM 1440 O O . TYR A 1 175 ? 14.096 -2.727 -12.440 1.00 93.56 175 TYR A O 1
ATOM 1448 N N . SER A 1 176 ? 13.670 -2.713 -10.235 1.00 93.31 176 SER A N 1
ATOM 1449 C CA . SER A 1 176 ? 15.070 -2.859 -9.827 1.00 93.31 176 SER A CA 1
ATOM 1450 C C . SER A 1 176 ? 15.707 -4.121 -10.409 1.00 93.31 176 SER A C 1
ATOM 1452 O O . SER A 1 176 ? 16.866 -4.079 -10.825 1.00 93.31 176 SER A O 1
ATOM 1454 N N . ILE A 1 177 ? 14.957 -5.228 -10.490 1.00 95.50 177 ILE A N 1
ATOM 1455 C CA . ILE A 1 177 ? 15.416 -6.478 -11.108 1.00 95.50 177 ILE A CA 1
ATOM 1456 C C . ILE A 1 177 ? 15.706 -6.280 -12.594 1.00 95.50 177 ILE A C 1
ATOM 1458 O O . ILE A 1 177 ? 16.790 -6.638 -13.065 1.00 95.50 177 ILE A O 1
ATOM 1462 N N . VAL A 1 178 ? 14.753 -5.699 -13.327 1.00 95.06 178 VAL A N 1
ATOM 1463 C CA . VAL A 1 178 ? 14.878 -5.478 -14.772 1.00 95.06 178 VAL A CA 1
ATOM 1464 C C . VAL A 1 178 ? 16.074 -4.581 -15.075 1.00 95.06 178 VAL A C 1
ATOM 1466 O O . VAL A 1 178 ? 16.923 -4.950 -15.887 1.00 95.06 178 VAL A O 1
ATOM 1469 N N . ILE A 1 179 ? 16.184 -3.444 -14.390 1.00 92.31 179 ILE A N 1
ATOM 1470 C CA . ILE A 1 179 ? 17.260 -2.477 -14.619 1.00 92.31 179 ILE A CA 1
ATOM 1471 C C . ILE A 1 179 ? 18.623 -3.064 -14.282 1.00 92.31 179 ILE A C 1
ATOM 1473 O O . ILE A 1 179 ? 19.523 -3.017 -15.114 1.00 92.31 179 ILE A O 1
ATOM 1477 N N . THR A 1 180 ? 18.772 -3.666 -13.104 1.00 92.25 180 THR A N 1
ATOM 1478 C CA . THR A 1 180 ? 20.041 -4.269 -12.674 1.00 92.25 180 THR A CA 1
ATOM 1479 C C . THR A 1 180 ? 20.514 -5.323 -13.673 1.00 92.25 180 THR A C 1
ATOM 1481 O O . THR A 1 180 ? 21.668 -5.311 -14.096 1.00 92.25 180 THR A O 1
ATOM 1484 N N . ARG A 1 181 ? 19.610 -6.201 -14.127 1.00 92.62 181 ARG A N 1
ATOM 1485 C CA . ARG A 1 181 ? 19.941 -7.245 -15.105 1.00 92.62 181 ARG A CA 1
ATOM 1486 C C . ARG A 1 181 ? 20.334 -6.666 -16.465 1.00 92.62 181 ARG A C 1
ATOM 1488 O O . ARG A 1 181 ? 21.271 -7.163 -17.082 1.00 92.62 181 ARG A O 1
ATOM 1495 N N . ARG A 1 182 ? 19.628 -5.640 -16.948 1.00 91.75 182 ARG A N 1
ATOM 1496 C CA . ARG A 1 182 ? 19.913 -5.015 -18.250 1.00 91.75 182 ARG A CA 1
ATOM 1497 C C . ARG A 1 182 ? 21.204 -4.201 -18.228 1.00 91.75 182 ARG A C 1
ATOM 1499 O O . ARG A 1 182 ? 22.023 -4.360 -19.127 1.00 91.75 182 ARG A O 1
ATOM 1506 N N . LEU A 1 183 ? 21.433 -3.416 -17.176 1.00 88.94 183 LEU A N 1
ATOM 1507 C CA . LEU A 1 183 ? 22.678 -2.666 -16.997 1.00 88.94 183 LEU A CA 1
ATOM 1508 C C . LEU A 1 183 ? 23.887 -3.593 -16.849 1.00 88.94 183 LEU A C 1
ATOM 1510 O O . LEU A 1 183 ? 24.927 -3.316 -17.436 1.00 88.94 183 LEU A O 1
ATOM 1514 N N . ARG A 1 184 ? 23.742 -4.737 -16.168 1.00 89.31 184 ARG A N 1
ATOM 1515 C CA . ARG A 1 184 ? 24.791 -5.768 -16.122 1.00 89.31 184 ARG A CA 1
ATOM 1516 C C . ARG A 1 184 ? 25.151 -6.319 -17.506 1.00 89.31 184 ARG A C 1
ATOM 1518 O O . ARG A 1 184 ? 26.303 -6.659 -17.746 1.00 89.31 184 ARG A O 1
ATOM 1525 N N . ASN A 1 185 ? 24.188 -6.374 -18.425 1.00 88.81 185 ASN A N 1
ATOM 1526 C CA . ASN A 1 185 ? 24.419 -6.765 -19.819 1.00 88.81 185 ASN A CA 1
ATOM 1527 C C . ASN A 1 185 ? 24.948 -5.605 -20.691 1.00 88.81 185 ASN A C 1
ATOM 1529 O O . ASN A 1 185 ? 25.069 -5.757 -21.907 1.00 88.81 185 ASN A O 1
ATOM 1533 N N . GLY A 1 186 ? 25.229 -4.443 -20.093 1.00 87.12 186 GLY A N 1
ATOM 1534 C CA . GLY A 1 186 ? 25.852 -3.288 -20.737 1.00 87.12 186 GLY A CA 1
ATOM 1535 C C . GLY A 1 186 ? 24.915 -2.396 -21.553 1.00 87.12 186 GLY A C 1
ATOM 1536 O O . GLY A 1 186 ? 25.379 -1.418 -22.127 1.00 87.12 186 GLY A O 1
ATOM 1537 N N . SER A 1 187 ? 23.613 -2.695 -21.648 1.00 89.31 187 SER A N 1
ATOM 1538 C CA . SER A 1 187 ? 22.675 -1.858 -22.412 1.00 89.31 187 SER A CA 1
ATOM 1539 C C . SER A 1 187 ? 21.216 -2.092 -22.011 1.00 89.31 187 SER A C 1
ATOM 1541 O O . SER A 1 187 ? 20.808 -3.208 -21.686 1.00 89.31 187 SER A O 1
ATOM 1543 N N . LEU A 1 188 ? 20.402 -1.035 -22.101 1.00 91.44 188 LEU A N 1
ATOM 1544 C CA . LEU A 1 188 ? 18.942 -1.093 -21.979 1.00 91.44 188 LEU A CA 1
ATOM 1545 C C . LEU A 1 188 ? 18.245 -1.437 -23.313 1.00 91.44 188 LEU A C 1
ATOM 1547 O O . LEU A 1 188 ? 17.018 -1.404 -23.387 1.00 91.44 188 LEU A O 1
ATOM 1551 N N . HIS A 1 189 ? 18.990 -1.802 -24.360 1.00 92.81 189 HIS A N 1
ATOM 1552 C CA . HIS A 1 189 ? 18.433 -2.128 -25.670 1.00 92.81 189 HIS A CA 1
ATOM 1553 C C . HIS A 1 189 ? 17.435 -3.294 -25.577 1.00 92.81 189 HIS A C 1
ATOM 1555 O O . HIS A 1 189 ? 17.685 -4.293 -24.895 1.00 92.81 189 HIS A O 1
ATOM 1561 N N . ASN A 1 190 ? 16.314 -3.175 -26.292 1.00 92.94 190 ASN A N 1
ATOM 1562 C CA . ASN A 1 190 ? 15.193 -4.119 -26.267 1.00 92.94 190 ASN A CA 1
ATOM 1563 C C . ASN A 1 190 ? 14.563 -4.285 -24.874 1.00 92.94 190 ASN A C 1
ATOM 1565 O O . ASN A 1 190 ? 14.146 -5.387 -24.500 1.00 92.94 190 ASN A O 1
ATOM 1569 N N . THR A 1 191 ? 14.509 -3.202 -24.097 1.00 94.62 191 THR A N 1
ATOM 1570 C CA . THR A 1 191 ? 13.834 -3.177 -22.793 1.00 94.62 191 THR A CA 1
ATOM 1571 C C . THR A 1 191 ? 12.517 -2.424 -22.909 1.00 94.62 191 THR A C 1
ATOM 1573 O O . THR A 1 191 ? 12.460 -1.351 -23.508 1.00 94.62 191 THR A O 1
ATOM 1576 N N . ILE A 1 192 ? 11.460 -2.995 -22.332 1.00 95.06 192 ILE A N 1
ATOM 1577 C CA . ILE A 1 192 ? 10.123 -2.391 -22.289 1.00 95.06 192 ILE A CA 1
ATOM 1578 C C . ILE A 1 192 ? 9.841 -1.979 -20.858 1.00 95.06 192 ILE A C 1
ATOM 1580 O O . ILE A 1 192 ? 9.853 -2.832 -19.967 1.00 95.06 192 ILE A O 1
ATOM 1584 N N . LEU A 1 193 ? 9.610 -0.688 -20.639 1.00 93.88 193 LEU A N 1
ATOM 1585 C CA . LEU A 1 193 ? 9.398 -0.115 -19.314 1.00 93.88 193 LEU A CA 1
ATOM 1586 C C . LEU A 1 193 ? 8.261 0.910 -19.356 1.00 93.88 193 LEU A C 1
ATOM 1588 O O . LEU A 1 193 ? 8.129 1.634 -20.342 1.00 93.88 193 LEU A O 1
ATOM 1592 N N . PRO A 1 194 ? 7.471 1.033 -18.282 1.00 92.75 194 PRO A N 1
ATOM 1593 C CA . PRO A 1 194 ? 6.626 2.198 -18.080 1.00 92.75 194 PRO A CA 1
ATOM 1594 C C . PRO A 1 194 ? 7.469 3.472 -18.015 1.00 92.75 194 PRO A C 1
ATOM 1596 O O . PRO A 1 194 ? 8.580 3.472 -17.468 1.00 92.75 194 PRO A O 1
ATOM 1599 N N . ARG A 1 195 ? 6.924 4.577 -18.521 1.00 89.56 195 ARG A N 1
ATOM 1600 C CA . ARG A 1 195 ? 7.563 5.894 -18.452 1.00 89.56 195 ARG A CA 1
ATOM 1601 C C . ARG A 1 195 ? 7.955 6.280 -17.029 1.00 89.56 195 ARG A C 1
ATOM 1603 O O . ARG A 1 195 ? 9.061 6.777 -16.821 1.00 89.56 195 ARG A O 1
ATOM 1610 N N . GLN A 1 196 ? 7.110 5.991 -16.043 1.00 88.44 196 GLN A N 1
ATOM 1611 C CA . GLN A 1 196 ? 7.413 6.249 -14.638 1.00 88.44 196 GLN A CA 1
ATOM 1612 C C . GLN A 1 196 ? 8.688 5.536 -14.174 1.00 88.44 196 GLN A C 1
ATOM 1614 O O . GLN A 1 196 ? 9.508 6.143 -13.492 1.00 88.44 196 GLN A O 1
ATOM 1619 N N . TRP A 1 197 ? 8.875 4.267 -14.543 1.00 90.69 197 TRP A N 1
ATOM 1620 C CA . TRP A 1 197 ? 10.055 3.494 -14.141 1.00 90.69 197 TRP A CA 1
ATOM 1621 C C . TRP A 1 197 ? 11.330 4.108 -14.711 1.00 90.69 197 TRP A C 1
ATOM 1623 O O . TRP A 1 197 ? 12.327 4.260 -14.007 1.00 90.69 197 TRP A O 1
ATOM 1633 N N . ILE A 1 198 ? 11.266 4.535 -15.970 1.00 88.38 198 ILE A N 1
ATOM 1634 C CA . ILE A 1 198 ? 12.374 5.205 -16.643 1.00 88.38 198 ILE A CA 1
ATOM 1635 C C . ILE A 1 198 ? 12.766 6.498 -15.931 1.00 88.38 198 ILE A C 1
ATOM 1637 O O . ILE A 1 198 ? 13.941 6.719 -15.653 1.00 88.38 198 ILE A O 1
ATOM 1641 N N . LEU A 1 199 ? 11.790 7.333 -15.591 1.00 85.00 199 LEU A N 1
ATOM 1642 C CA . LEU A 1 199 ? 12.051 8.618 -14.947 1.00 85.00 199 LEU A CA 1
ATOM 1643 C C . LEU A 1 199 ? 12.582 8.471 -13.510 1.00 85.00 199 LEU A C 1
ATOM 1645 O O . LEU A 1 199 ? 13.185 9.403 -12.983 1.00 85.00 199 LEU A O 1
ATOM 1649 N N . THR A 1 200 ? 12.409 7.299 -12.889 1.00 82.56 200 THR A N 1
ATOM 1650 C CA . THR A 1 200 ? 12.984 6.966 -11.574 1.00 82.56 200 THR A CA 1
ATOM 1651 C C . THR A 1 200 ? 14.400 6.378 -11.635 1.00 82.56 200 THR A C 1
ATOM 1653 O O . THR A 1 200 ? 14.936 5.973 -10.599 1.00 82.56 200 THR A O 1
ATOM 1656 N N . LEU A 1 201 ? 15.024 6.312 -12.818 1.00 79.25 201 LEU A N 1
ATOM 1657 C CA . LEU A 1 201 ? 16.373 5.767 -12.977 1.00 79.25 201 LEU A CA 1
ATOM 1658 C C . LEU A 1 201 ? 17.438 6.628 -12.294 1.00 79.25 201 LEU A C 1
ATOM 1660 O O . LEU A 1 201 ? 17.594 7.800 -12.637 1.00 79.25 201 LEU A O 1
ATOM 1664 N N . PRO A 1 202 ? 18.213 6.063 -11.345 1.00 70.56 202 PRO A N 1
ATOM 1665 C CA . PRO A 1 202 ? 19.348 6.770 -10.780 1.00 70.56 202 PRO A CA 1
ATOM 1666 C C . PRO A 1 202 ? 20.446 6.889 -11.841 1.00 70.56 202 PRO A C 1
ATOM 1668 O O . PRO A 1 202 ? 21.037 5.894 -12.254 1.00 70.56 202 PRO A O 1
ATOM 1671 N N . THR A 1 203 ? 20.742 8.117 -12.263 1.00 67.62 203 THR A N 1
ATOM 1672 C CA . THR A 1 203 ? 21.813 8.415 -13.228 1.00 67.62 203 THR A CA 1
ATOM 1673 C C . THR A 1 203 ? 23.211 8.250 -12.634 1.00 67.62 203 THR A C 1
ATOM 1675 O O . THR A 1 203 ? 24.140 7.904 -13.351 1.00 67.62 203 THR A O 1
ATOM 1678 N N . ALA A 1 204 ? 23.365 8.451 -11.322 1.00 58.09 204 ALA A N 1
ATOM 1679 C CA . ALA A 1 204 ? 24.672 8.564 -10.672 1.00 58.09 204 ALA A CA 1
ATOM 1680 C C . ALA A 1 204 ? 25.337 7.232 -10.257 1.00 58.09 204 ALA A C 1
ATOM 1682 O O . ALA A 1 204 ? 26.496 7.255 -9.865 1.00 58.09 204 ALA A O 1
ATOM 1683 N N . ASN A 1 205 ? 24.649 6.081 -10.335 1.00 66.12 205 ASN A N 1
ATOM 1684 C CA . ASN A 1 205 ? 25.120 4.809 -9.744 1.00 66.12 205 ASN A CA 1
ATOM 1685 C C . ASN A 1 205 ? 25.032 3.596 -10.695 1.00 66.12 205 ASN A C 1
ATOM 1687 O O . ASN A 1 205 ? 24.901 2.458 -10.238 1.00 66.12 205 ASN A O 1
ATOM 1691 N N . SER A 1 206 ? 25.060 3.811 -12.011 1.00 74.19 206 SER A N 1
ATOM 1692 C CA . SER A 1 206 ? 24.871 2.743 -13.009 1.00 74.19 206 SER A CA 1
ATOM 1693 C C . SER A 1 206 ? 25.865 1.584 -12.854 1.00 74.19 206 SER A C 1
ATOM 1695 O O . SER A 1 206 ? 25.453 0.428 -12.920 1.00 74.19 206 SER A O 1
ATOM 1697 N N . GLU A 1 207 ? 27.137 1.870 -12.569 1.00 75.62 207 GLU A N 1
ATOM 1698 C CA . GLU A 1 207 ? 28.192 0.858 -12.401 1.00 75.62 207 GLU A CA 1
ATOM 1699 C C . GLU A 1 207 ? 27.984 -0.011 -11.154 1.00 75.62 207 GLU A C 1
ATOM 1701 O O . GLU A 1 207 ? 28.013 -1.240 -11.230 1.00 75.62 207 GLU A O 1
ATOM 1706 N N . SER A 1 208 ? 27.688 0.614 -10.008 1.00 81.56 208 SER A N 1
ATOM 1707 C CA . SER A 1 208 ? 27.388 -0.101 -8.758 1.00 81.56 208 SER A CA 1
ATOM 1708 C C . SER A 1 208 ? 26.152 -0.992 -8.901 1.00 81.56 208 SER A C 1
ATOM 1710 O O . SER A 1 208 ? 26.110 -2.099 -8.365 1.00 81.56 208 SER A O 1
ATOM 1712 N N . ILE A 1 209 ? 25.151 -0.536 -9.660 1.00 81.38 209 ILE A N 1
ATOM 1713 C CA . ILE A 1 209 ? 23.961 -1.328 -9.970 1.00 81.38 209 ILE A CA 1
ATOM 1714 C C . ILE A 1 209 ? 24.326 -2.496 -10.894 1.00 81.38 209 ILE A C 1
ATOM 1716 O O . ILE A 1 209 ? 23.927 -3.623 -10.618 1.00 81.38 209 ILE A O 1
ATOM 1720 N N . ALA A 1 210 ? 25.111 -2.259 -11.948 1.00 80.69 210 ALA A N 1
ATOM 1721 C CA . ALA A 1 210 ? 25.516 -3.281 -12.916 1.00 80.69 210 ALA A CA 1
ATOM 1722 C C . ALA A 1 210 ? 26.354 -4.414 -12.294 1.00 80.69 210 ALA A C 1
ATOM 1724 O O . ALA A 1 210 ? 26.266 -5.558 -12.742 1.00 80.69 210 ALA A O 1
ATOM 1725 N N . ALA A 1 211 ? 27.118 -4.127 -11.237 1.00 82.69 211 ALA A N 1
ATOM 1726 C CA . ALA A 1 211 ? 27.908 -5.127 -10.518 1.00 82.69 211 ALA A CA 1
ATOM 1727 C C . ALA A 1 211 ? 27.053 -6.161 -9.753 1.00 82.69 211 ALA A C 1
ATOM 1729 O O . ALA A 1 211 ? 27.544 -7.231 -9.386 1.00 82.69 211 ALA A O 1
ATOM 1730 N N . ARG A 1 212 ? 25.767 -5.880 -9.504 1.00 87.25 212 ARG A N 1
ATOM 1731 C CA . ARG A 1 212 ? 24.902 -6.742 -8.687 1.00 87.25 212 ARG A CA 1
ATOM 1732 C C . ARG A 1 212 ? 24.436 -7.964 -9.479 1.00 87.25 212 ARG A C 1
ATOM 1734 O O . ARG A 1 212 ? 23.886 -7.866 -10.577 1.00 87.25 212 ARG A O 1
ATOM 1741 N N . SER A 1 213 ? 24.591 -9.146 -8.886 1.00 88.38 213 SER A N 1
ATOM 1742 C CA . SER A 1 213 ? 24.046 -10.385 -9.441 1.00 88.38 213 SER A CA 1
ATOM 1743 C C . SER A 1 213 ? 22.657 -10.664 -8.880 1.00 88.38 213 SER A C 1
ATOM 1745 O O . SER A 1 213 ? 22.482 -10.737 -7.667 1.00 88.38 213 SER A O 1
ATOM 1747 N N . ILE A 1 214 ? 21.673 -10.848 -9.764 1.00 92.12 214 ILE A N 1
ATOM 1748 C CA . ILE A 1 214 ? 20.325 -11.273 -9.378 1.00 92.12 214 ILE A CA 1
ATOM 1749 C C . ILE A 1 214 ? 20.181 -12.747 -9.726 1.00 92.12 214 ILE A C 1
ATOM 1751 O O . ILE A 1 214 ? 20.121 -13.086 -10.916 1.00 92.12 214 ILE A O 1
ATOM 1755 N N . PRO A 1 215 ? 20.133 -13.628 -8.721 1.00 93.62 215 PRO A N 1
ATOM 1756 C CA . PRO A 1 215 ? 19.987 -15.042 -8.974 1.00 93.62 215 PRO A CA 1
ATOM 1757 C C . PRO A 1 215 ? 18.524 -15.343 -9.336 1.00 93.62 215 PRO A C 1
ATOM 1759 O O . PRO A 1 215 ? 17.589 -14.679 -8.884 1.00 93.62 215 PRO A O 1
ATOM 1762 N N . ILE A 1 216 ? 18.319 -16.315 -10.224 1.00 94.19 216 ILE A N 1
ATOM 1763 C CA . ILE A 1 216 ? 16.999 -16.567 -10.818 1.00 94.19 216 ILE A CA 1
ATOM 1764 C C . ILE A 1 216 ? 15.980 -17.071 -9.789 1.00 94.19 216 ILE A C 1
ATOM 1766 O O . ILE A 1 216 ? 14.798 -16.753 -9.881 1.00 94.19 216 ILE A O 1
ATOM 1770 N N . ASN A 1 217 ? 16.458 -17.789 -8.771 1.00 96.12 217 ASN A N 1
ATOM 1771 C CA . ASN A 1 217 ? 15.673 -18.268 -7.637 1.00 96.12 217 ASN A CA 1
ATOM 1772 C C . ASN A 1 217 ? 15.038 -17.124 -6.834 1.00 96.12 217 ASN A C 1
ATOM 1774 O O . ASN A 1 217 ? 13.913 -17.281 -6.384 1.00 96.12 217 ASN A O 1
ATOM 1778 N N . LEU A 1 218 ? 15.698 -15.965 -6.714 1.00 96.94 218 LEU A N 1
ATOM 1779 C CA . LEU A 1 218 ? 15.120 -14.793 -6.049 1.00 96.94 218 LEU A CA 1
ATOM 1780 C C . LEU A 1 218 ? 13.890 -14.274 -6.804 1.00 96.94 218 LEU A C 1
ATOM 1782 O O . LEU A 1 218 ? 12.920 -13.823 -6.202 1.00 96.94 218 LEU A O 1
ATOM 1786 N N . VAL A 1 219 ? 13.927 -14.342 -8.136 1.00 97.69 219 VAL A N 1
ATOM 1787 C CA . VAL A 1 219 ? 12.798 -13.928 -8.973 1.00 97.69 219 VAL A CA 1
ATOM 1788 C C . VAL A 1 219 ? 11.658 -14.935 -8.884 1.00 97.69 219 VAL A C 1
ATOM 1790 O O . VAL A 1 219 ? 10.504 -14.533 -8.782 1.00 97.69 219 VAL A O 1
ATOM 1793 N N . VAL A 1 220 ? 11.973 -16.232 -8.871 1.00 97.88 220 VAL A N 1
ATOM 1794 C CA . VAL A 1 220 ? 10.974 -17.284 -8.629 1.00 97.88 220 VAL A CA 1
ATOM 1795 C C . VAL A 1 220 ? 10.321 -17.092 -7.257 1.00 97.88 220 VAL A C 1
ATOM 1797 O O . VAL A 1 220 ? 9.098 -17.069 -7.173 1.00 97.88 220 VAL A O 1
ATOM 1800 N N . GLU A 1 221 ? 11.111 -16.839 -6.212 1.00 98.25 221 GLU A N 1
ATOM 1801 C CA . GLU A 1 221 ? 10.609 -16.573 -4.861 1.00 98.25 221 GLU A CA 1
ATOM 1802 C C . GLU A 1 221 ? 9.699 -15.337 -4.816 1.00 98.25 221 GLU A C 1
ATOM 1804 O O . GLU A 1 221 ? 8.644 -15.375 -4.188 1.00 98.25 221 GLU A O 1
ATOM 1809 N N . LEU A 1 222 ? 10.040 -14.259 -5.532 1.00 98.56 222 LEU A N 1
ATOM 1810 C CA . LEU A 1 222 ? 9.155 -13.100 -5.669 1.00 98.56 222 LEU A CA 1
ATOM 1811 C C . LEU A 1 222 ? 7.804 -13.478 -6.293 1.00 98.56 222 LEU A C 1
ATOM 1813 O O . LEU A 1 222 ? 6.761 -13.065 -5.785 1.00 98.56 222 LEU A O 1
ATOM 1817 N N . VAL A 1 223 ? 7.810 -14.256 -7.379 1.00 98.44 223 VAL A N 1
ATOM 1818 C CA . VAL A 1 223 ? 6.573 -14.703 -8.040 1.00 98.44 223 VAL A CA 1
ATOM 1819 C C . VAL A 1 223 ? 5.754 -15.605 -7.112 1.00 98.44 223 VAL A C 1
ATOM 1821 O O . VAL A 1 223 ? 4.531 -15.487 -7.094 1.00 98.44 223 VAL A O 1
ATOM 1824 N N . ASP A 1 224 ? 6.404 -16.434 -6.297 1.00 98.44 224 ASP A N 1
ATOM 1825 C CA . ASP A 1 224 ? 5.752 -17.303 -5.312 1.00 98.44 224 ASP A CA 1
ATOM 1826 C C . ASP A 1 224 ? 5.126 -16.517 -4.153 1.00 98.44 224 ASP A C 1
ATOM 1828 O O . ASP A 1 224 ? 4.024 -16.836 -3.707 1.00 98.44 224 ASP A O 1
ATOM 1832 N N . ILE A 1 225 ? 5.770 -15.439 -3.699 1.00 98.50 225 ILE A N 1
ATOM 1833 C CA . ILE A 1 225 ? 5.190 -14.524 -2.706 1.00 98.50 225 ILE A CA 1
ATOM 1834 C C . ILE A 1 225 ? 3.934 -13.856 -3.271 1.00 98.50 225 ILE A C 1
ATOM 1836 O O . ILE A 1 225 ? 2.918 -13.768 -2.581 1.00 98.50 225 ILE A O 1
ATOM 1840 N N . VAL A 1 226 ? 3.978 -13.409 -4.531 1.00 98.44 226 VAL A N 1
ATOM 1841 C CA . VAL A 1 226 ? 2.805 -12.824 -5.197 1.00 98.44 226 VAL A CA 1
ATOM 1842 C C . VAL A 1 226 ? 1.717 -13.875 -5.417 1.00 98.44 226 VAL A C 1
ATOM 1844 O O . VAL A 1 226 ? 0.544 -13.576 -5.223 1.00 98.44 226 VAL A O 1
ATOM 1847 N N . HIS A 1 227 ? 2.083 -15.114 -5.743 1.00 98.06 227 HIS A N 1
ATOM 1848 C CA . HIS A 1 227 ? 1.143 -16.229 -5.819 1.00 98.06 227 HIS A CA 1
ATOM 1849 C C . HIS A 1 227 ? 0.409 -16.430 -4.491 1.00 98.06 227 HIS A C 1
ATOM 1851 O O . HIS A 1 227 ? -0.818 -16.416 -4.469 1.00 98.06 227 HIS A O 1
ATOM 1857 N N . ALA A 1 228 ? 1.141 -16.537 -3.378 1.00 97.69 228 ALA A N 1
ATOM 1858 C CA . ALA A 1 228 ? 0.554 -16.683 -2.047 1.00 97.69 228 ALA A CA 1
ATOM 1859 C C . ALA A 1 228 ? -0.356 -15.499 -1.677 1.00 97.69 228 ALA A C 1
ATOM 1861 O O . ALA A 1 228 ? -1.432 -15.700 -1.117 1.00 97.69 228 ALA A O 1
ATOM 1862 N N . LEU A 1 229 ? 0.043 -14.275 -2.040 1.00 97.19 229 LEU A N 1
ATOM 1863 C CA . LEU A 1 229 ? -0.771 -13.073 -1.862 1.00 97.19 229 LEU A CA 1
ATOM 1864 C C . LEU A 1 229 ? -2.098 -13.167 -2.632 1.00 97.19 229 LEU A C 1
ATOM 1866 O O . LEU A 1 229 ? -3.150 -12.915 -2.052 1.00 97.19 229 LEU A O 1
ATOM 1870 N N . LEU A 1 230 ? -2.069 -13.547 -3.915 1.00 96.44 230 LEU A N 1
ATOM 1871 C CA . LEU A 1 230 ? -3.280 -13.683 -4.731 1.00 96.44 230 LEU A CA 1
ATOM 1872 C C . LEU A 1 230 ? -4.181 -14.820 -4.238 1.00 96.44 230 LEU A C 1
ATOM 1874 O O . LEU A 1 230 ? -5.392 -14.633 -4.159 1.00 96.44 230 LEU A O 1
ATOM 1878 N N . VAL A 1 231 ? -3.609 -15.965 -3.850 1.00 96.00 231 VAL A N 1
ATOM 1879 C CA . VAL A 1 231 ? -4.374 -17.059 -3.228 1.00 96.00 231 VAL A CA 1
ATOM 1880 C C . VAL A 1 231 ? -5.080 -16.571 -1.963 1.00 96.00 231 VAL A C 1
ATOM 1882 O O . VAL A 1 231 ? -6.258 -16.864 -1.789 1.00 96.00 231 VAL A O 1
ATOM 1885 N N . GLY A 1 232 ? -4.400 -15.795 -1.111 1.00 94.19 232 GLY A N 1
ATOM 1886 C CA . GLY A 1 232 ? -5.001 -15.234 0.101 1.00 94.19 232 GLY A CA 1
ATOM 1887 C C . GLY A 1 232 ? -6.171 -14.291 -0.194 1.00 94.19 232 GLY A C 1
ATOM 1888 O O . GLY A 1 232 ? -7.228 -14.429 0.419 1.00 94.19 232 GLY A O 1
ATOM 1889 N N . ILE A 1 233 ? -6.014 -13.393 -1.176 1.00 92.50 233 ILE A N 1
ATOM 1890 C CA . ILE A 1 233 ? -7.050 -12.430 -1.599 1.00 92.50 233 ILE A CA 1
ATOM 1891 C C . ILE A 1 233 ? -8.315 -13.131 -2.111 1.00 92.50 233 ILE A C 1
ATOM 1893 O O . ILE A 1 233 ? -9.417 -12.689 -1.804 1.00 92.50 233 ILE A O 1
ATOM 1897 N N . PHE A 1 234 ? -8.161 -14.207 -2.883 1.00 91.94 234 PHE A N 1
ATOM 1898 C CA . PHE A 1 234 ? -9.279 -14.947 -3.483 1.00 91.94 234 PHE A CA 1
ATOM 1899 C C . PHE A 1 234 ? -9.697 -16.187 -2.687 1.00 91.94 234 PHE A C 1
ATOM 1901 O O . PHE A 1 234 ? -10.476 -17.008 -3.171 1.00 91.94 234 PHE A O 1
ATOM 1908 N N . SER A 1 235 ? -9.181 -16.346 -1.471 1.00 91.19 235 SER A N 1
ATOM 1909 C CA . SER A 1 235 ? -9.631 -17.401 -0.575 1.00 91.19 235 SER A CA 1
ATOM 1910 C C . SER A 1 235 ? -11.029 -17.082 -0.031 1.00 91.19 235 SER A C 1
ATOM 1912 O O . SER A 1 235 ? -11.415 -15.926 0.140 1.00 91.19 235 SER A O 1
ATOM 1914 N N . ASN A 1 236 ? -11.781 -18.122 0.330 1.00 84.44 236 ASN A N 1
ATOM 1915 C CA . ASN A 1 236 ? -13.076 -17.956 0.996 1.00 84.44 236 ASN A CA 1
ATOM 1916 C C . ASN A 1 236 ? -12.943 -17.534 2.474 1.00 84.44 236 ASN A C 1
ATOM 1918 O O . ASN A 1 236 ? -13.957 -17.405 3.160 1.00 84.44 236 ASN A O 1
ATOM 1922 N N . ASN A 1 237 ? -11.720 -17.359 2.990 1.00 87.56 237 ASN A N 1
ATOM 1923 C CA . ASN A 1 237 ? -11.470 -17.031 4.387 1.00 87.56 237 ASN A CA 1
ATOM 1924 C C . ASN A 1 237 ? -11.048 -15.555 4.539 1.00 87.56 237 ASN A C 1
ATOM 1926 O O . ASN A 1 237 ? -9.933 -15.195 4.162 1.00 87.56 237 ASN A O 1
ATOM 1930 N N . PRO A 1 238 ? -11.876 -14.696 5.163 1.00 82.62 238 PRO A N 1
ATOM 1931 C CA . PRO A 1 238 ? -11.534 -13.292 5.393 1.00 82.62 238 PRO A CA 1
ATOM 1932 C C . PRO A 1 238 ? -10.211 -13.069 6.144 1.00 82.62 238 PRO A C 1
ATOM 1934 O O . PRO A 1 238 ? -9.538 -12.061 5.929 1.00 82.62 238 PRO A O 1
ATOM 1937 N N . GLU A 1 239 ? -9.806 -14.010 7.003 1.00 86.50 239 GLU A N 1
ATOM 1938 C CA . GLU A 1 239 ? -8.557 -13.921 7.773 1.00 86.50 239 GLU A CA 1
ATOM 1939 C C . GLU A 1 239 ? -7.295 -14.020 6.897 1.00 86.50 239 GLU A C 1
ATOM 1941 O O . GLU A 1 239 ? -6.187 -13.712 7.349 1.00 86.50 239 GLU A O 1
ATOM 1946 N N . ASP A 1 240 ? -7.421 -14.481 5.652 1.00 87.12 240 ASP A N 1
ATOM 1947 C CA . ASP A 1 240 ? -6.300 -14.616 4.719 1.00 87.12 240 ASP A CA 1
ATOM 1948 C C . ASP A 1 240 ? -5.941 -13.307 4.019 1.00 87.12 240 ASP A C 1
ATOM 1950 O O . ASP A 1 240 ? -4.833 -13.202 3.503 1.00 87.12 240 ASP A O 1
ATOM 1954 N N . PHE A 1 241 ? -6.800 -12.286 4.075 1.00 87.50 241 PHE A N 1
ATOM 1955 C CA . PHE A 1 241 ? -6.527 -10.977 3.475 1.00 87.50 241 PHE A CA 1
ATOM 1956 C C . PHE A 1 241 ? -6.840 -9.779 4.382 1.00 87.50 241 PHE A C 1
ATOM 1958 O O . PHE A 1 241 ? -6.506 -8.658 4.013 1.00 87.50 241 PHE A O 1
ATOM 1965 N N . GLU A 1 242 ? -7.379 -9.977 5.593 1.00 88.88 242 GLU A N 1
ATOM 1966 C CA . GLU A 1 242 ? -7.661 -8.901 6.570 1.00 88.88 242 GLU A CA 1
ATOM 1967 C C . GLU A 1 242 ? -6.440 -8.012 6.884 1.00 88.88 242 GLU A C 1
ATOM 1969 O O . GLU A 1 242 ? -6.572 -6.860 7.300 1.00 88.88 242 GLU A O 1
ATOM 1974 N N . TYR A 1 243 ? -5.225 -8.529 6.682 1.00 91.69 243 TYR A N 1
ATOM 1975 C CA . TYR A 1 243 ? -4.006 -7.757 6.892 1.00 91.69 243 TYR A CA 1
ATOM 1976 C C . TYR A 1 243 ? -3.719 -6.712 5.810 1.00 91.69 243 TYR A C 1
ATOM 1978 O O . TYR A 1 243 ? -2.889 -5.822 6.018 1.00 91.69 243 TYR A O 1
ATOM 1986 N N . LEU A 1 244 ? -4.384 -6.807 4.664 1.00 90.81 244 LEU A N 1
ATOM 1987 C CA . LEU A 1 244 ? -4.286 -5.834 3.596 1.00 90.81 244 LEU A CA 1
ATOM 1988 C C . LEU A 1 244 ? -5.312 -4.734 3.865 1.00 90.81 244 LEU A C 1
ATOM 1990 O O . LEU A 1 244 ? -6.515 -4.955 3.866 1.00 90.81 244 LEU A O 1
ATOM 1994 N N . LEU A 1 245 ? -4.821 -3.529 4.130 1.00 88.25 245 LEU A N 1
ATOM 1995 C CA . LEU A 1 245 ? -5.650 -2.364 4.420 1.00 88.25 245 LEU A CA 1
ATOM 1996 C C . LEU A 1 245 ? -5.839 -1.526 3.154 1.00 88.25 245 LEU A C 1
ATOM 1998 O O . LEU A 1 245 ? -4.963 -1.482 2.288 1.00 88.25 245 LEU A O 1
ATOM 2002 N N . PHE A 1 246 ? -6.940 -0.785 3.071 1.00 83.75 246 PHE A N 1
ATOM 2003 C CA . PHE A 1 246 ? -7.081 0.314 2.117 1.00 83.75 246 PHE A CA 1
ATOM 2004 C C . PHE A 1 246 ? -7.471 1.589 2.851 1.00 83.75 246 PHE A C 1
ATOM 2006 O O . PHE A 1 246 ? -8.467 1.596 3.561 1.00 83.75 246 PHE A O 1
ATOM 2013 N N . GLU A 1 247 ? -6.666 2.652 2.733 1.00 77.00 247 GLU A N 1
ATOM 2014 C CA . GLU A 1 247 ? -6.886 3.913 3.468 1.00 77.00 247 GLU A CA 1
ATOM 2015 C C . GLU A 1 247 ? -7.205 3.692 4.959 1.00 77.00 247 GLU A C 1
ATOM 2017 O O . GLU A 1 247 ? -8.027 4.387 5.551 1.00 77.00 247 GLU A O 1
ATOM 2022 N N . TYR A 1 248 ? -6.539 2.700 5.566 1.00 73.38 248 TYR A N 1
ATOM 2023 C CA . TYR A 1 248 ? -6.721 2.293 6.965 1.00 73.38 248 TYR A CA 1
ATOM 2024 C C . TYR A 1 248 ? -8.059 1.618 7.302 1.00 73.38 248 TYR A C 1
ATOM 2026 O O . TYR A 1 248 ? -8.344 1.391 8.478 1.00 73.38 248 TYR A O 1
ATOM 2034 N N . ARG A 1 249 ? -8.849 1.259 6.291 1.00 77.56 249 ARG A N 1
ATOM 2035 C CA . ARG A 1 249 ? -10.090 0.489 6.405 1.00 77.56 249 ARG A CA 1
ATOM 2036 C C . ARG A 1 249 ? -9.883 -0.966 5.999 1.00 77.56 249 ARG A C 1
ATOM 2038 O O . ARG A 1 249 ? -8.977 -1.290 5.224 1.00 77.56 249 ARG A O 1
ATOM 2045 N N . ASN A 1 250 ? -10.735 -1.827 6.552 1.00 71.31 250 ASN A N 1
ATOM 2046 C CA . ASN A 1 250 ? -10.813 -3.239 6.195 1.00 71.31 250 ASN A CA 1
ATOM 2047 C C . ASN A 1 250 ? -11.674 -3.406 4.929 1.00 71.31 250 ASN A C 1
ATOM 2049 O O . ASN A 1 250 ? -12.601 -2.638 4.696 1.00 71.31 250 ASN A O 1
ATOM 2053 N N . TRP A 1 251 ? -11.368 -4.417 4.123 1.00 69.56 251 TRP A N 1
ATOM 2054 C CA . TRP A 1 251 ? -11.948 -4.675 2.802 1.00 69.56 251 TRP A CA 1
ATOM 2055 C C . TRP A 1 251 ? -13.386 -5.194 2.810 1.00 69.56 251 TRP A C 1
ATOM 2057 O O . TRP A 1 251 ? -13.988 -5.336 1.754 1.00 69.56 251 TRP A O 1
ATOM 2067 N N . GLN A 1 252 ? -13.946 -5.491 3.982 1.00 64.06 252 GLN A N 1
ATOM 2068 C CA . GLN A 1 252 ? -15.311 -6.016 4.095 1.00 64.06 252 GLN A CA 1
ATOM 2069 C C . GLN A 1 252 ? -16.397 -4.990 3.715 1.00 64.06 252 GLN A C 1
ATOM 2071 O O . GLN A 1 252 ? -17.567 -5.352 3.630 1.00 64.06 252 GLN A O 1
ATOM 2076 N N . GLU A 1 253 ? -16.028 -3.729 3.476 1.00 66.44 253 GLU A N 1
ATOM 2077 C CA . GLU A 1 253 ? -16.912 -2.716 2.895 1.00 66.44 253 GLU A CA 1
ATOM 2078 C C . GLU A 1 253 ? -17.033 -2.962 1.374 1.00 66.44 253 GLU A C 1
ATOM 2080 O O . GLU A 1 253 ? -16.036 -2.923 0.651 1.00 66.44 253 GLU A O 1
ATOM 2085 N N . SER A 1 254 ? -18.257 -3.225 0.890 1.00 56.84 254 SER A N 1
ATOM 2086 C CA . SER A 1 254 ? -18.595 -3.639 -0.490 1.00 56.84 254 SER A CA 1
ATOM 2087 C C . SER A 1 254 ? -18.005 -2.756 -1.590 1.00 56.84 254 SER A C 1
ATOM 2089 O O . SER A 1 254 ? -17.755 -3.226 -2.700 1.00 56.84 254 SER A O 1
ATOM 2091 N N . ASP A 1 255 ? -17.735 -1.495 -1.277 1.00 68.06 255 ASP A N 1
ATOM 2092 C CA . ASP A 1 255 ? -17.355 -0.478 -2.253 1.00 68.06 255 ASP A CA 1
ATOM 2093 C C . ASP A 1 255 ? -15.846 -0.500 -2.571 1.00 68.06 255 ASP A C 1
ATOM 2095 O O . ASP A 1 255 ? -15.377 0.212 -3.460 1.00 68.06 255 ASP A O 1
ATOM 2099 N N . LEU A 1 256 ? -15.063 -1.338 -1.878 1.00 77.94 256 LEU A N 1
ATOM 2100 C CA . LEU A 1 256 ? -13.601 -1.367 -1.998 1.00 77.94 256 LEU A CA 1
ATOM 2101 C C . LEU A 1 256 ? -13.068 -2.317 -3.087 1.00 77.94 256 LEU A C 1
ATOM 2103 O O . LEU A 1 256 ? -11.884 -2.249 -3.430 1.00 77.94 256 LEU A O 1
ATOM 2107 N N . TRP A 1 257 ? -13.913 -3.154 -3.698 1.00 85.62 257 TRP A N 1
ATOM 2108 C CA . TRP A 1 257 ? -13.483 -4.103 -4.738 1.00 85.62 257 TRP A CA 1
ATOM 2109 C C . TRP A 1 257 ? -12.889 -3.434 -5.980 1.00 85.62 257 TRP A C 1
ATOM 2111 O O . TRP A 1 257 ? -11.932 -3.946 -6.559 1.00 85.62 257 TRP A O 1
ATOM 2121 N N . GLN A 1 258 ? -13.375 -2.249 -6.359 1.00 86.38 258 GLN A N 1
ATOM 2122 C CA . GLN A 1 258 ? -12.828 -1.502 -7.500 1.00 86.38 258 GLN A CA 1
ATOM 2123 C C . GLN A 1 258 ? -11.336 -1.198 -7.328 1.00 86.38 258 GLN A C 1
ATOM 2125 O O . GLN A 1 258 ? -10.545 -1.324 -8.263 1.00 86.38 258 GLN A O 1
ATOM 2130 N N . ILE A 1 259 ? -10.938 -0.846 -6.110 1.00 85.94 259 ILE A N 1
ATOM 2131 C CA . ILE A 1 259 ? -9.549 -0.557 -5.767 1.00 85.94 259 ILE A CA 1
ATOM 2132 C C . ILE A 1 259 ? -8.708 -1.833 -5.799 1.00 85.94 259 ILE A C 1
ATOM 2134 O O . ILE A 1 259 ? -7.562 -1.802 -6.260 1.00 85.94 259 ILE A O 1
ATOM 2138 N N . ILE A 1 260 ? -9.271 -2.955 -5.340 1.00 89.19 260 ILE A N 1
ATOM 2139 C CA . ILE A 1 260 ? -8.622 -4.265 -5.431 1.00 89.19 260 ILE A CA 1
ATOM 2140 C C . ILE A 1 260 ? -8.347 -4.583 -6.900 1.00 89.19 260 ILE A C 1
ATOM 2142 O O . ILE A 1 260 ? -7.200 -4.853 -7.238 1.00 89.19 260 ILE A O 1
ATOM 2146 N N . TYR A 1 261 ? -9.328 -4.446 -7.797 1.00 92.19 261 TYR A N 1
ATOM 2147 C CA . TYR A 1 261 ? -9.125 -4.687 -9.231 1.00 92.19 261 TYR A CA 1
ATOM 2148 C C . TYR A 1 261 ? -8.049 -3.787 -9.845 1.00 92.19 261 TYR A C 1
ATOM 2150 O O . TYR A 1 261 ? -7.230 -4.257 -10.636 1.00 92.19 261 TYR A O 1
ATOM 2158 N N . ILE A 1 262 ? -7.990 -2.509 -9.458 1.00 91.50 262 ILE A N 1
ATOM 2159 C CA . ILE A 1 262 ? -6.918 -1.607 -9.904 1.00 91.50 262 ILE A CA 1
ATOM 2160 C C . ILE A 1 262 ? -5.545 -2.108 -9.431 1.00 91.50 262 ILE A C 1
ATOM 2162 O O . ILE A 1 262 ? -4.580 -2.139 -10.196 1.00 91.50 262 ILE A O 1
ATOM 2166 N N . SER A 1 263 ? -5.464 -2.537 -8.176 1.00 92.38 263 SER A N 1
ATOM 2167 C CA . SER A 1 263 ? -4.232 -3.024 -7.555 1.00 92.38 263 SER A CA 1
ATOM 2168 C C . SER A 1 263 ? -3.789 -4.364 -8.162 1.00 92.38 263 SER A C 1
ATOM 2170 O O . SER A 1 263 ? -2.610 -4.563 -8.441 1.00 92.38 263 SER A O 1
ATOM 2172 N N . LEU A 1 264 ? -4.737 -5.248 -8.481 1.00 94.69 264 LEU A N 1
ATOM 2173 C CA . LEU A 1 264 ? -4.496 -6.490 -9.216 1.00 94.69 264 LEU A CA 1
ATOM 2174 C C . LEU A 1 264 ? -3.969 -6.220 -10.626 1.00 94.69 264 LEU A C 1
ATOM 2176 O O . LEU A 1 264 ? -2.999 -6.853 -11.040 1.00 94.69 264 LEU A O 1
ATOM 2180 N N . SER A 1 265 ? -4.535 -5.241 -11.337 1.00 94.00 265 SER A N 1
ATOM 2181 C CA . SER A 1 265 ? -4.028 -4.822 -12.649 1.00 94.00 265 SER A CA 1
ATOM 2182 C C . SER A 1 265 ? -2.574 -4.330 -12.563 1.00 94.00 265 SER A C 1
ATOM 2184 O O . SER A 1 265 ? -1.746 -4.704 -13.395 1.00 94.00 265 SER A O 1
ATOM 2186 N N . ARG A 1 266 ? -2.213 -3.583 -11.507 1.00 94.31 266 ARG A N 1
ATOM 2187 C CA . ARG A 1 266 ? -0.822 -3.158 -11.237 1.00 94.31 266 ARG A CA 1
ATOM 2188 C C . ARG A 1 266 ? 0.123 -4.327 -10.974 1.00 94.31 266 ARG A C 1
ATOM 2190 O O . ARG A 1 266 ? 1.223 -4.361 -11.533 1.00 94.31 266 ARG A O 1
ATOM 2197 N N . ILE A 1 267 ? -0.305 -5.302 -10.171 1.00 96.75 267 ILE A N 1
ATOM 2198 C CA . ILE A 1 267 ? 0.458 -6.532 -9.909 1.00 96.75 267 ILE A CA 1
ATOM 2199 C C . ILE A 1 267 ? 0.685 -7.298 -11.221 1.00 96.75 267 ILE A C 1
ATOM 2201 O O . ILE A 1 267 ? 1.828 -7.611 -11.555 1.00 96.75 267 ILE A O 1
ATOM 2205 N N . CYS A 1 268 ? -0.375 -7.532 -12.001 1.00 97.12 268 CYS A N 1
ATOM 2206 C CA . CYS A 1 268 ? -0.300 -8.250 -13.277 1.00 97.12 268 CYS A CA 1
ATOM 2207 C C . CYS A 1 268 ? 0.624 -7.540 -14.270 1.00 97.12 268 CYS A C 1
ATOM 2209 O O . CYS A 1 268 ? 1.518 -8.170 -14.838 1.00 97.12 268 CYS A O 1
ATOM 2211 N N . ARG A 1 269 ? 0.473 -6.216 -14.423 1.00 95.50 269 ARG A N 1
ATOM 2212 C CA . ARG A 1 269 ? 1.339 -5.379 -15.266 1.00 95.50 269 ARG A CA 1
ATOM 2213 C C . ARG A 1 269 ? 2.806 -5.495 -14.846 1.00 95.50 269 ARG A C 1
ATOM 2215 O O . ARG A 1 269 ? 3.660 -5.708 -15.702 1.00 95.50 269 ARG A O 1
ATOM 2222 N N . SER A 1 270 ? 3.098 -5.420 -13.547 1.00 96.56 270 SER A N 1
ATOM 2223 C CA . SER A 1 270 ? 4.465 -5.514 -13.008 1.00 96.56 270 SER A CA 1
ATOM 2224 C C . SER A 1 270 ? 5.115 -6.870 -13.276 1.00 96.56 270 SER A C 1
ATOM 2226 O O . SER A 1 270 ? 6.256 -6.923 -13.739 1.00 96.56 270 SER A O 1
ATOM 2228 N N . LEU A 1 271 ? 4.382 -7.966 -13.052 1.00 97.81 271 LEU A N 1
ATOM 2229 C CA . LEU A 1 271 ? 4.860 -9.319 -13.344 1.00 97.81 271 LEU A CA 1
ATOM 2230 C C . LEU A 1 271 ? 5.084 -9.530 -14.847 1.00 97.81 271 LEU A C 1
ATOM 2232 O O . LEU A 1 271 ? 6.119 -10.060 -15.255 1.00 97.81 271 LEU A O 1
ATOM 2236 N N . CYS A 1 272 ? 4.154 -9.073 -15.688 1.00 97.38 272 CYS A N 1
ATOM 2237 C CA . CYS A 1 272 ? 4.311 -9.167 -17.136 1.00 97.38 272 CYS A CA 1
ATOM 2238 C C . CYS A 1 272 ? 5.556 -8.395 -17.595 1.00 97.38 272 CYS A C 1
ATOM 2240 O O . CYS A 1 272 ? 6.380 -8.947 -18.321 1.00 97.38 272 CYS A O 1
ATOM 2242 N N . LEU A 1 273 ? 5.768 -7.166 -17.116 1.00 96.62 273 LEU A N 1
ATOM 2243 C CA . LEU A 1 273 ? 6.961 -6.372 -17.439 1.00 96.62 273 LEU A CA 1
ATOM 2244 C C . LEU A 1 273 ? 8.260 -7.046 -16.989 1.00 96.62 273 LEU A C 1
ATOM 2246 O O . LEU A 1 273 ? 9.233 -7.068 -17.746 1.00 96.62 273 LEU A O 1
ATOM 2250 N N . LEU A 1 274 ? 8.277 -7.631 -15.791 1.00 97.06 274 LEU A N 1
ATOM 2251 C CA . LEU A 1 274 ? 9.411 -8.405 -15.289 1.00 97.06 274 LEU A CA 1
ATOM 2252 C C . LEU A 1 274 ? 9.762 -9.550 -16.252 1.00 97.06 274 LEU A C 1
ATOM 2254 O O . LEU A 1 274 ? 10.896 -9.666 -16.718 1.00 97.06 274 LEU A O 1
ATOM 2258 N N . SER A 1 275 ? 8.767 -10.352 -16.618 1.00 95.94 275 SER A N 1
ATOM 2259 C CA . SER A 1 275 ? 8.931 -11.517 -17.488 1.00 95.94 275 SER A CA 1
ATOM 2260 C C . SER A 1 275 ? 9.330 -11.168 -18.928 1.00 95.94 275 SER A C 1
ATOM 2262 O O . SER A 1 275 ? 10.220 -11.806 -19.506 1.00 95.94 275 SER A O 1
ATOM 2264 N N . CYS A 1 276 ? 8.750 -10.102 -19.494 1.00 95.06 276 CYS A N 1
ATOM 2265 C CA . CYS A 1 276 ? 9.100 -9.596 -20.827 1.00 95.06 276 CYS A CA 1
ATOM 2266 C C . CYS A 1 276 ? 10.594 -9.295 -20.946 1.00 95.06 276 CYS A C 1
ATOM 2268 O O . CYS A 1 276 ? 11.206 -9.544 -21.983 1.00 95.06 276 CYS A O 1
ATOM 2270 N N . ASN A 1 277 ? 11.189 -8.799 -19.862 1.00 95.94 277 ASN A N 1
ATOM 2271 C CA . ASN A 1 277 ? 12.574 -8.364 -19.835 1.00 95.94 277 ASN A CA 1
ATOM 2272 C C . ASN A 1 277 ? 13.576 -9.441 -19.381 1.00 95.94 277 ASN A C 1
ATOM 2274 O O . ASN A 1 277 ? 14.781 -9.222 -19.499 1.00 95.94 277 ASN A O 1
ATOM 2278 N N . MET A 1 278 ? 13.122 -10.599 -18.885 1.00 90.69 278 MET A N 1
ATOM 2279 C CA . MET A 1 278 ? 14.001 -11.647 -18.342 1.00 90.69 278 MET A CA 1
ATOM 2280 C C . MET A 1 278 ? 14.293 -12.822 -19.287 1.00 90.69 278 MET A C 1
ATOM 2282 O O . MET A 1 278 ? 15.185 -13.616 -18.985 1.00 90.69 278 MET A O 1
ATOM 2286 N N . ALA A 1 279 ? 13.594 -12.926 -20.424 1.00 86.44 279 ALA A N 1
ATOM 2287 C CA . ALA A 1 279 ? 13.806 -13.942 -21.470 1.00 86.44 279 ALA A CA 1
ATOM 2288 C C . ALA A 1 279 ? 13.928 -15.399 -20.958 1.00 86.44 279 ALA A C 1
ATOM 2290 O O . ALA A 1 279 ? 14.610 -16.217 -21.565 1.00 86.44 279 ALA A O 1
ATOM 2291 N N . THR A 1 280 ? 13.283 -15.729 -19.833 1.00 94.69 280 THR A N 1
ATOM 2292 C CA . THR A 1 280 ? 13.355 -17.061 -19.212 1.00 94.69 280 THR A CA 1
ATOM 2293 C C . THR A 1 280 ? 11.974 -17.726 -19.257 1.00 94.69 280 THR A C 1
ATOM 2295 O O . THR A 1 280 ? 11.058 -17.199 -18.621 1.00 94.69 280 THR A O 1
ATOM 2298 N N . PRO A 1 281 ? 11.808 -18.878 -19.942 1.00 95.38 281 PRO A N 1
ATOM 2299 C CA . PRO A 1 281 ? 10.533 -19.603 -20.003 1.00 95.38 281 PRO A CA 1
ATOM 2300 C C . PRO A 1 281 ? 9.984 -19.979 -18.621 1.00 95.38 281 PRO A C 1
ATOM 2302 O O . PRO A 1 281 ? 8.834 -19.689 -18.330 1.00 95.38 281 PRO A O 1
ATOM 2305 N N . LEU A 1 282 ? 10.843 -20.461 -17.715 1.00 96.12 282 LEU A N 1
ATOM 2306 C CA . LEU A 1 282 ? 10.462 -20.816 -16.340 1.00 96.12 282 LEU A CA 1
ATOM 2307 C C . LEU A 1 282 ? 9.702 -19.693 -15.609 1.00 96.12 282 LEU A C 1
ATOM 2309 O O . LEU A 1 282 ? 8.706 -19.939 -14.934 1.00 96.12 282 LEU A O 1
ATOM 2313 N N . ILE A 1 283 ? 10.171 -18.449 -15.741 1.00 96.75 283 ILE A N 1
ATOM 2314 C CA . ILE A 1 283 ? 9.559 -17.287 -15.082 1.00 96.75 283 ILE A CA 1
ATOM 2315 C C . ILE A 1 283 ? 8.231 -16.928 -15.758 1.00 96.75 283 ILE A C 1
ATOM 2317 O O . ILE A 1 283 ? 7.278 -16.577 -15.065 1.00 96.75 283 ILE A O 1
ATOM 2321 N N . ARG A 1 284 ? 8.149 -17.057 -17.091 1.00 97.00 284 ARG A N 1
ATOM 2322 C CA . ARG A 1 284 ? 6.902 -16.866 -17.850 1.00 97.00 284 ARG A CA 1
ATOM 2323 C C . ARG A 1 284 ? 5.836 -17.845 -17.390 1.00 97.00 284 ARG A C 1
ATOM 2325 O O . ARG A 1 284 ? 4.760 -17.403 -17.005 1.00 97.00 284 ARG A O 1
ATOM 2332 N N . ASP A 1 285 ? 6.160 -19.132 -17.364 1.00 97.50 285 ASP A N 1
ATOM 2333 C CA . ASP A 1 285 ? 5.218 -20.193 -17.007 1.00 97.50 285 ASP A CA 1
ATOM 2334 C C . ASP A 1 285 ? 4.728 -20.026 -15.567 1.00 97.50 285 ASP A C 1
ATOM 2336 O O . ASP A 1 285 ? 3.532 -20.133 -15.283 1.00 97.50 285 ASP A O 1
ATOM 2340 N N . ARG A 1 286 ? 5.636 -19.658 -14.653 1.00 97.75 286 ARG A N 1
ATOM 2341 C CA . ARG A 1 286 ? 5.275 -19.378 -13.261 1.00 97.75 286 ARG A CA 1
ATOM 2342 C C . ARG A 1 286 ? 4.351 -18.166 -13.136 1.00 97.75 286 ARG A C 1
ATOM 2344 O O . ARG A 1 286 ? 3.377 -18.226 -12.394 1.00 97.75 286 ARG A O 1
ATOM 2351 N N . ILE A 1 287 ? 4.614 -17.085 -13.872 1.00 98.06 287 ILE A N 1
ATOM 2352 C CA . ILE A 1 287 ? 3.766 -15.882 -13.860 1.00 98.06 287 ILE A CA 1
ATOM 2353 C C . ILE A 1 287 ? 2.396 -16.153 -14.477 1.00 98.06 287 ILE A C 1
ATOM 2355 O O . ILE A 1 287 ? 1.399 -15.717 -13.907 1.00 98.06 287 ILE A O 1
ATOM 2359 N N . VAL A 1 288 ? 2.333 -16.902 -15.583 1.00 98.12 288 VAL A N 1
ATOM 2360 C CA . VAL A 1 288 ? 1.067 -17.356 -16.178 1.00 98.12 288 VAL A CA 1
ATOM 2361 C C . VAL A 1 288 ? 0.260 -18.125 -15.134 1.00 98.12 288 VAL A C 1
ATOM 2363 O O . VAL A 1 288 ? -0.877 -17.755 -14.852 1.00 98.12 288 VAL A O 1
ATOM 2366 N N . SER A 1 289 ? 0.868 -19.118 -14.476 1.00 97.81 289 SER A N 1
ATOM 2367 C CA . SER A 1 289 ? 0.205 -19.892 -13.420 1.00 97.81 289 SER A CA 1
ATOM 2368 C C . SER A 1 289 ? -0.259 -19.031 -12.240 1.00 97.81 289 SER A C 1
ATOM 2370 O O . SER A 1 289 ? -1.294 -19.332 -11.646 1.00 97.81 289 SER A O 1
ATOM 2372 N N . THR A 1 290 ? 0.493 -17.991 -11.875 1.00 98.12 290 THR A N 1
ATOM 2373 C CA . THR A 1 290 ? 0.126 -17.067 -10.795 1.00 98.12 290 THR A CA 1
ATOM 2374 C C . THR A 1 290 ? -1.055 -16.178 -11.180 1.00 98.12 290 THR A C 1
ATOM 2376 O O . THR A 1 290 ? -1.986 -16.035 -10.393 1.00 98.12 290 THR A O 1
ATOM 2379 N N . ILE A 1 291 ? -1.074 -15.613 -12.389 1.00 97.62 291 ILE A N 1
ATOM 2380 C CA . ILE A 1 291 ? -2.171 -14.736 -12.832 1.00 97.62 291 ILE A CA 1
ATOM 2381 C C . ILE A 1 291 ? -3.456 -15.537 -13.099 1.00 97.62 291 ILE A C 1
ATOM 2383 O O . ILE A 1 291 ? -4.547 -15.055 -12.805 1.00 97.62 291 ILE A O 1
ATOM 2387 N N . GLN A 1 292 ? -3.351 -16.797 -13.528 1.00 96.69 292 GLN A N 1
ATOM 2388 C CA . GLN A 1 292 ? -4.500 -17.697 -13.712 1.00 96.69 292 GLN A CA 1
ATOM 2389 C C . GLN A 1 292 ? -5.308 -17.978 -12.431 1.00 96.69 292 GLN A C 1
ATOM 2391 O O . GLN A 1 292 ? -6.401 -18.536 -12.517 1.00 96.69 292 GLN A O 1
ATOM 2396 N N . ILE A 1 293 ? -4.824 -17.592 -11.242 1.00 96.62 293 ILE A N 1
ATOM 2397 C CA . ILE A 1 293 ? -5.650 -17.584 -10.021 1.00 96.62 293 ILE A CA 1
ATOM 2398 C C . ILE A 1 293 ? -6.884 -16.692 -10.217 1.00 96.62 293 ILE A C 1
ATOM 2400 O O . ILE A 1 293 ? -7.975 -17.063 -9.789 1.00 96.62 293 ILE A O 1
ATOM 2404 N N . LEU A 1 294 ? -6.733 -15.560 -10.914 1.00 94.62 294 LEU A N 1
ATOM 2405 C CA . LEU A 1 294 ? -7.825 -14.623 -11.185 1.00 94.62 294 LEU A CA 1
ATOM 2406 C C . LEU A 1 294 ? -8.937 -15.285 -12.008 1.00 94.62 294 LEU A C 1
ATOM 2408 O O . LEU A 1 294 ? -10.109 -15.162 -11.659 1.00 94.62 294 LEU A O 1
ATOM 2412 N N . ALA A 1 295 ? -8.559 -16.052 -13.036 1.00 91.69 295 ALA A N 1
ATOM 2413 C CA . ALA A 1 295 ? -9.476 -16.786 -13.912 1.00 91.69 295 ALA A CA 1
ATOM 2414 C C . ALA A 1 295 ? -10.361 -17.790 -13.158 1.00 91.69 295 ALA A C 1
ATOM 2416 O O . ALA A 1 295 ? -11.474 -18.091 -13.576 1.00 91.69 295 ALA A O 1
ATOM 2417 N N . LYS A 1 296 ? -9.838 -18.353 -12.062 1.00 90.75 296 LYS A N 1
ATOM 2418 C CA . LYS A 1 296 ? -10.531 -19.353 -11.237 1.00 90.75 296 LYS A CA 1
ATOM 2419 C C . LYS A 1 296 ? -11.470 -18.726 -10.212 1.00 90.75 296 LYS A C 1
ATOM 2421 O O . LYS A 1 296 ? -12.236 -19.446 -9.575 1.00 90.75 296 LYS A O 1
ATOM 2426 N N . SER A 1 297 ? -11.379 -17.416 -10.010 1.00 89.31 297 SER A N 1
ATOM 2427 C CA . SER A 1 297 ? -12.237 -16.714 -9.069 1.00 89.31 297 SER A CA 1
ATOM 2428 C C . SER A 1 297 ? -13.647 -16.546 -9.646 1.00 89.31 297 SER A C 1
ATOM 2430 O O . SER A 1 297 ? -13.820 -16.421 -10.854 1.00 89.31 297 SER A O 1
ATOM 2432 N N . GLN A 1 298 ? -14.667 -16.529 -8.787 1.00 86.62 298 GLN A N 1
ATOM 2433 C CA . GLN A 1 298 ? -16.064 -16.321 -9.202 1.00 86.62 298 GLN A CA 1
ATOM 2434 C C . GLN A 1 298 ? -16.410 -14.833 -9.407 1.00 86.62 298 GLN A C 1
ATOM 2436 O O . GLN A 1 298 ? -17.582 -14.475 -9.485 1.00 86.62 298 GLN A O 1
ATOM 2441 N N . HIS A 1 299 ? -15.409 -13.950 -9.438 1.00 87.69 299 HIS A N 1
ATOM 2442 C CA . HIS A 1 299 ? -15.621 -12.510 -9.516 1.00 87.69 299 HIS A CA 1
ATOM 2443 C C . HIS A 1 299 ? -15.709 -12.031 -10.964 1.00 87.69 299 HIS A C 1
ATOM 2445 O O . HIS A 1 299 ? -14.907 -12.416 -11.812 1.00 87.69 299 HIS A O 1
ATOM 2451 N N . GLU A 1 300 ? -16.634 -11.110 -11.219 1.00 90.88 300 GLU A N 1
ATOM 2452 C CA . GLU A 1 300 ? -16.661 -10.347 -12.462 1.00 90.88 300 GLU A CA 1
ATOM 2453 C C . GLU A 1 300 ? -15.604 -9.238 -12.411 1.00 90.88 300 GLU A C 1
ATOM 2455 O O . GLU A 1 300 ? -15.568 -8.425 -11.482 1.00 90.88 300 GLU A O 1
ATOM 2460 N N . PHE A 1 301 ? -14.720 -9.205 -13.408 1.00 92.31 301 PHE A N 1
ATOM 2461 C CA . PHE A 1 301 ? -13.634 -8.232 -13.471 1.00 92.31 301 PHE A CA 1
ATOM 2462 C C . PHE A 1 301 ? -13.992 -7.052 -14.384 1.00 92.31 301 PHE A C 1
ATOM 2464 O O . PHE A 1 301 ? -14.491 -7.254 -15.491 1.00 92.31 301 PHE A O 1
ATOM 2471 N N . PRO A 1 302 ? -13.657 -5.807 -13.998 1.00 91.12 302 PRO A N 1
ATOM 2472 C CA . PRO A 1 302 ? -13.708 -4.673 -14.915 1.00 91.12 302 PRO A CA 1
ATOM 2473 C C . PRO A 1 302 ? -12.786 -4.884 -16.120 1.00 91.12 302 PRO A C 1
ATOM 2475 O O . PRO A 1 302 ? -11.726 -5.492 -15.983 1.00 91.12 302 PRO A O 1
ATOM 2478 N N . ALA A 1 303 ? -13.114 -4.288 -17.271 1.00 88.12 303 ALA A N 1
ATOM 2479 C CA . ALA A 1 303 ? -12.405 -4.504 -18.541 1.00 88.12 303 ALA A CA 1
ATOM 2480 C C . ALA A 1 303 ? -10.866 -4.367 -18.461 1.00 88.12 303 ALA A C 1
ATOM 2482 O O . ALA A 1 303 ? -10.138 -5.163 -19.048 1.00 88.12 303 ALA A O 1
ATOM 2483 N N . PHE A 1 304 ? -10.349 -3.398 -17.695 1.00 85.38 304 PHE A N 1
ATOM 2484 C CA . PHE A 1 304 ? -8.901 -3.175 -17.543 1.00 85.38 304 PHE A CA 1
ATOM 2485 C C . PHE A 1 304 ? -8.172 -4.281 -16.750 1.00 85.38 304 PHE A C 1
ATOM 2487 O O . PHE A 1 304 ? -6.942 -4.355 -16.775 1.00 85.38 304 PHE A O 1
ATOM 2494 N N . CYS A 1 305 ? -8.911 -5.109 -16.010 1.00 91.88 305 CYS A N 1
ATOM 2495 C CA . CYS A 1 305 ? -8.400 -6.250 -15.252 1.00 91.88 305 CYS A CA 1
ATOM 2496 C C . CYS A 1 305 ? -8.813 -7.584 -15.895 1.00 91.88 305 CYS A C 1
ATOM 2498 O O . CYS A 1 305 ? -8.038 -8.538 -15.853 1.00 91.88 305 CYS A O 1
ATOM 2500 N N . ALA A 1 306 ? -9.987 -7.633 -16.533 1.00 93.88 306 ALA A N 1
ATOM 2501 C CA . ALA A 1 306 ? -10.542 -8.810 -17.196 1.00 93.88 306 ALA A CA 1
ATOM 2502 C C . ALA A 1 306 ? -9.574 -9.406 -18.222 1.00 93.88 306 ALA A C 1
ATOM 2504 O O . ALA A 1 306 ? -9.326 -10.603 -18.194 1.00 93.88 306 ALA A O 1
ATOM 2505 N N . MET A 1 307 ? -8.904 -8.568 -19.023 1.00 94.50 307 MET A N 1
ATOM 2506 C CA . MET A 1 307 ? -7.917 -9.039 -20.006 1.00 94.50 307 MET A CA 1
ATOM 2507 C C . MET A 1 307 ? -6.775 -9.860 -19.389 1.00 94.50 307 MET A C 1
ATOM 2509 O O . MET A 1 307 ? -6.255 -10.765 -20.033 1.00 94.50 307 MET A O 1
ATOM 2513 N N . TYR A 1 308 ? -6.360 -9.545 -18.157 1.00 96.00 308 TYR A N 1
ATOM 2514 C CA . TYR A 1 308 ? -5.362 -10.347 -17.447 1.00 96.00 308 TYR A CA 1
ATOM 2515 C C . TYR A 1 308 ? -5.982 -11.604 -16.841 1.00 96.00 308 TYR A C 1
ATOM 2517 O O . TYR A 1 308 ? -5.359 -12.660 -16.875 1.00 96.00 308 TYR A O 1
ATOM 2525 N N . ALA A 1 309 ? -7.191 -11.490 -16.286 1.00 95.69 309 ALA A N 1
ATOM 2526 C CA . ALA A 1 309 ? -7.891 -12.607 -15.663 1.00 95.69 309 ALA A CA 1
ATOM 2527 C C . ALA A 1 309 ? -8.301 -13.689 -16.674 1.00 95.69 309 ALA A C 1
ATOM 2529 O O . ALA A 1 309 ? -8.294 -14.864 -16.338 1.00 95.69 309 ALA A O 1
ATOM 2530 N N . GLU A 1 310 ? -8.621 -13.312 -17.909 1.00 96.12 310 GLU A N 1
ATOM 2531 C CA . GLU A 1 310 ? -9.045 -14.227 -18.974 1.00 96.12 310 GLU A CA 1
ATOM 2532 C C . GLU A 1 310 ? -7.871 -14.886 -19.709 1.00 96.12 310 GLU A C 1
ATOM 2534 O O . GLU A 1 310 ? -8.062 -15.895 -20.391 1.00 96.12 310 GLU A O 1
ATOM 2539 N N . ALA A 1 311 ? -6.659 -14.344 -19.560 1.00 96.75 311 ALA A N 1
ATOM 2540 C CA . ALA A 1 311 ? -5.484 -14.809 -20.279 1.00 96.75 311 ALA A CA 1
ATOM 2541 C C . ALA A 1 311 ? -5.061 -16.226 -19.850 1.00 96.75 311 ALA A C 1
ATOM 2543 O O . ALA A 1 311 ? -4.771 -16.506 -18.683 1.00 96.75 311 ALA A O 1
ATOM 2544 N N . ARG A 1 312 ? -4.962 -17.131 -20.824 1.00 96.56 312 ARG A N 1
ATOM 2545 C CA . ARG A 1 312 ? -4.639 -18.555 -20.636 1.00 96.56 312 ARG A CA 1
ATOM 2546 C C . ARG A 1 312 ? -3.173 -18.875 -20.871 1.00 96.56 312 ARG A C 1
ATOM 2548 O O . ARG A 1 312 ? -2.692 -19.908 -20.418 1.00 96.56 312 ARG A O 1
ATOM 2555 N N . ASN A 1 313 ? -2.466 -18.012 -21.583 1.00 97.12 313 ASN A N 1
ATOM 2556 C CA . ASN A 1 313 ? -1.076 -18.211 -21.964 1.00 97.12 313 ASN A CA 1
ATOM 2557 C C . ASN A 1 313 ? -0.310 -16.882 -21.931 1.00 97.12 313 ASN A C 1
ATOM 2559 O O . ASN A 1 313 ? -0.860 -15.807 -21.682 1.00 97.12 313 ASN A O 1
ATOM 2563 N N . TRP A 1 314 ? 0.997 -16.972 -22.166 1.00 97.06 314 TRP A N 1
ATOM 2564 C CA . TRP A 1 314 ? 1.881 -15.814 -22.153 1.00 97.06 314 TRP A CA 1
ATOM 2565 C C . TRP A 1 314 ? 1.553 -14.790 -23.250 1.00 97.06 314 TRP A C 1
ATOM 2567 O O . TRP A 1 314 ? 1.665 -13.591 -23.001 1.00 97.06 314 TRP A O 1
ATOM 2577 N N . ASP A 1 315 ? 1.140 -15.228 -24.439 1.00 97.00 315 ASP A N 1
ATOM 2578 C CA . ASP A 1 315 ? 0.870 -14.325 -25.563 1.00 97.00 315 ASP A CA 1
ATOM 2579 C C . ASP A 1 315 ? -0.362 -13.448 -25.306 1.00 97.00 315 ASP A C 1
ATOM 2581 O O . ASP A 1 315 ? -0.351 -12.253 -25.612 1.00 97.00 315 ASP A O 1
ATOM 2585 N N . GLU A 1 316 ? -1.386 -14.004 -24.658 1.00 97.19 316 GLU A N 1
ATOM 2586 C CA . GLU A 1 316 ? -2.568 -13.271 -24.195 1.00 97.19 316 GLU A CA 1
ATOM 2587 C C . GLU A 1 316 ? -2.227 -12.284 -23.069 1.00 97.19 316 GLU A C 1
ATOM 2589 O O . GLU A 1 316 ? -2.642 -11.126 -23.125 1.00 97.19 316 GLU A O 1
ATOM 2594 N N . LEU A 1 317 ? -1.394 -12.674 -22.094 1.00 96.88 317 LEU A N 1
ATOM 2595 C CA . LEU A 1 317 ? -0.898 -11.741 -21.068 1.00 96.88 317 LEU A CA 1
ATOM 2596 C C . LEU A 1 317 ? -0.061 -10.614 -21.676 1.00 96.88 317 LEU A C 1
ATOM 2598 O O . LEU A 1 317 ? -0.160 -9.451 -21.276 1.00 96.88 317 LEU A O 1
ATOM 2602 N N . TRP A 1 318 ? 0.762 -10.945 -22.667 1.00 95.06 318 TRP A N 1
ATOM 2603 C CA . TRP A 1 318 ? 1.557 -9.976 -23.401 1.00 95.06 318 TRP A CA 1
ATOM 2604 C C . TRP A 1 318 ? 0.680 -9.014 -24.208 1.00 95.06 318 TRP A C 1
ATOM 2606 O O . TRP A 1 318 ? 0.967 -7.817 -24.296 1.00 95.06 318 TRP A O 1
ATOM 2616 N N . PHE A 1 319 ? -0.414 -9.508 -24.782 1.00 94.56 319 PHE A N 1
ATOM 2617 C CA . PHE A 1 319 ? -1.429 -8.672 -25.407 1.00 94.56 319 PHE A CA 1
ATOM 2618 C C . PHE A 1 319 ? -2.114 -7.752 -24.385 1.00 94.56 319 PHE A C 1
ATOM 2620 O O . PHE A 1 319 ? -2.165 -6.543 -24.619 1.00 94.56 319 PHE A O 1
ATOM 2627 N N . ALA A 1 320 ? -2.538 -8.278 -23.231 1.00 94.56 320 ALA A N 1
ATOM 2628 C CA . ALA A 1 320 ? -3.143 -7.508 -22.142 1.00 94.56 320 ALA A CA 1
ATOM 2629 C C . ALA A 1 320 ? -2.230 -6.376 -21.644 1.00 94.56 320 ALA A C 1
ATOM 2631 O O . ALA A 1 320 ? -2.665 -5.227 -21.518 1.00 94.56 320 ALA A O 1
ATOM 2632 N N . LEU A 1 321 ? -0.937 -6.663 -21.458 1.00 94.38 321 LEU A N 1
ATOM 2633 C CA . LEU A 1 321 ? 0.060 -5.659 -21.089 1.00 94.38 321 LEU A CA 1
ATOM 2634 C C . LEU A 1 321 ? 0.123 -4.518 -22.112 1.00 94.38 321 LEU A C 1
ATOM 2636 O O . LEU A 1 321 ? 0.044 -3.348 -21.733 1.00 94.38 321 LEU A O 1
ATOM 2640 N N . ARG A 1 322 ? 0.214 -4.834 -23.405 1.00 92.25 322 ARG A N 1
ATOM 2641 C CA . ARG A 1 322 ? 0.305 -3.820 -24.468 1.00 92.25 322 ARG A CA 1
ATOM 2642 C C . ARG A 1 322 ? -0.981 -3.016 -24.632 1.00 92.25 322 ARG A C 1
ATOM 2644 O O . ARG A 1 322 ? -0.911 -1.800 -24.790 1.00 92.25 322 ARG A O 1
ATOM 2651 N N . ALA A 1 323 ? -2.139 -3.664 -24.532 1.00 89.25 323 ALA A N 1
ATOM 2652 C CA . ALA A 1 323 ? -3.433 -2.989 -24.550 1.00 89.25 323 ALA A CA 1
ATOM 2653 C C . ALA A 1 323 ? -3.574 -2.002 -23.378 1.00 89.25 323 ALA A C 1
ATOM 2655 O O . ALA A 1 323 ? -4.075 -0.894 -23.565 1.00 89.25 323 ALA A O 1
ATOM 2656 N N . SER A 1 324 ? -3.042 -2.343 -22.195 1.00 85.56 324 SER A N 1
ATOM 2657 C CA . SER A 1 324 ? -3.029 -1.424 -21.048 1.00 85.56 324 SER A CA 1
ATOM 2658 C C . SER A 1 324 ? -2.218 -0.147 -21.308 1.00 85.56 324 SER A C 1
ATOM 2660 O O . SER A 1 324 ? -2.545 0.906 -20.770 1.00 85.56 324 SER A O 1
ATOM 2662 N N . GLY A 1 325 ? -1.184 -0.216 -22.154 1.00 77.88 325 GLY A N 1
ATOM 2663 C CA . GLY A 1 325 ? -0.367 0.936 -22.545 1.00 77.88 325 GLY A CA 1
ATOM 2664 C C . GLY A 1 325 ? -1.020 1.857 -23.580 1.00 77.88 325 GLY A C 1
ATOM 2665 O O . GLY A 1 325 ? -0.558 2.979 -23.752 1.00 77.88 325 GLY A O 1
ATOM 2666 N N . GLN A 1 326 ? -2.082 1.408 -24.257 1.00 75.31 326 GLN A N 1
ATOM 2667 C CA . GLN A 1 326 ? -2.746 2.149 -25.335 1.00 75.31 326 GLN A CA 1
ATOM 2668 C C . GLN A 1 326 ? -3.996 2.916 -24.908 1.00 75.31 326 GLN A C 1
ATOM 2670 O O . GLN A 1 326 ? -4.683 3.462 -25.770 1.00 75.31 326 GLN A O 1
ATOM 2675 N N . GLN A 1 327 ? -4.328 2.963 -23.615 1.00 67.62 327 GLN A N 1
ATOM 2676 C CA . GLN A 1 327 ? -5.543 3.647 -23.179 1.00 67.62 327 GLN A CA 1
ATOM 2677 C C . GLN A 1 327 ? -5.562 5.101 -23.704 1.00 67.62 327 GLN A C 1
ATOM 2679 O O . GLN A 1 327 ? -4.733 5.904 -23.267 1.00 67.62 327 GLN A O 1
ATOM 2684 N N . PRO A 1 328 ? -6.512 5.473 -24.599 1.00 53.53 328 PRO A N 1
ATOM 2685 C CA . PRO A 1 328 ? -6.471 6.718 -25.386 1.00 53.53 328 PRO A CA 1
ATOM 2686 C C . PRO A 1 328 ? -6.474 8.017 -24.571 1.00 53.53 328 PRO A C 1
ATOM 2688 O O . PRO A 1 328 ? -6.382 9.105 -25.127 1.00 53.53 328 PRO A O 1
ATOM 2691 N N . ARG A 1 329 ? -6.650 7.917 -23.251 1.00 53.09 329 ARG A N 1
ATOM 2692 C CA . ARG A 1 329 ? -6.857 9.041 -22.337 1.00 53.09 329 ARG A CA 1
ATOM 2693 C C . ARG A 1 329 ? -5.682 9.308 -21.402 1.00 53.09 329 ARG A C 1
ATOM 2695 O O . ARG A 1 329 ? -5.764 10.248 -20.620 1.00 53.09 329 ARG A O 1
ATOM 2702 N N . SER A 1 330 ? -4.610 8.515 -21.444 1.00 61.75 330 SER A N 1
ATOM 2703 C CA . SER A 1 330 ? -3.491 8.695 -20.516 1.00 61.75 330 SER A CA 1
ATOM 2704 C C . SER A 1 330 ? -2.127 8.569 -21.187 1.00 61.75 330 SER A C 1
ATOM 2706 O O . SER A 1 330 ? -1.528 7.498 -21.223 1.00 61.75 330 SER A O 1
ATOM 2708 N N . THR A 1 331 ? -1.573 9.710 -21.586 1.00 65.88 331 THR A N 1
ATOM 2709 C CA . THR A 1 331 ? -0.159 9.863 -21.972 1.00 65.88 331 THR A CA 1
ATOM 2710 C C . THR A 1 331 ? 0.797 9.854 -20.769 1.00 65.88 331 THR A C 1
ATOM 2712 O O . THR A 1 331 ? 2.012 9.956 -20.929 1.00 65.88 331 THR A O 1
ATOM 2715 N N . LEU A 1 332 ? 0.273 9.751 -19.541 1.00 74.44 332 LEU A N 1
ATOM 2716 C CA . LEU A 1 332 ? 1.051 10.015 -18.332 1.00 74.44 332 LEU A CA 1
ATOM 2717 C C . LEU A 1 332 ? 2.011 8.881 -17.932 1.00 74.44 332 LEU A C 1
ATOM 2719 O O . LEU A 1 332 ? 3.038 9.185 -17.324 1.00 74.44 332 LEU A O 1
ATOM 2723 N N . ASP A 1 333 ? 1.714 7.626 -18.293 1.00 82.50 333 ASP A N 1
ATOM 2724 C CA . ASP A 1 333 ? 2.568 6.447 -18.050 1.00 82.50 333 ASP A CA 1
ATOM 2725 C C . ASP A 1 333 ? 2.521 5.445 -19.224 1.00 82.50 333 ASP A C 1
ATOM 2727 O O . ASP A 1 333 ? 2.121 4.280 -19.098 1.00 82.50 333 ASP A O 1
ATOM 2731 N N . GLU A 1 334 ? 2.889 5.933 -20.409 1.00 87.81 334 GLU A N 1
ATOM 2732 C CA . GLU A 1 334 ? 3.006 5.110 -21.616 1.00 87.81 334 GLU A CA 1
ATOM 2733 C C . GLU A 1 334 ? 4.087 4.018 -21.484 1.00 87.81 334 GLU A C 1
ATOM 2735 O O . GLU A 1 334 ? 5.054 4.150 -20.728 1.00 87.81 334 GLU A O 1
ATOM 2740 N N . LEU A 1 335 ? 3.927 2.924 -22.237 1.00 92.12 335 LEU A N 1
ATOM 2741 C CA . LEU A 1 335 ? 4.950 1.884 -22.349 1.00 92.12 335 LEU A CA 1
ATOM 2742 C C . LEU A 1 335 ? 6.010 2.307 -23.365 1.00 92.12 335 LEU A C 1
ATOM 2744 O O . LEU A 1 335 ? 5.720 2.498 -24.548 1.00 92.12 335 LEU A O 1
ATOM 2748 N N . LEU A 1 336 ? 7.248 2.406 -22.901 1.00 92.81 336 LEU A N 1
ATOM 2749 C CA . LEU A 1 336 ? 8.394 2.828 -23.689 1.00 92.81 336 LEU A CA 1
ATOM 2750 C C . LEU A 1 336 ? 9.250 1.621 -24.052 1.00 92.81 336 LEU A C 1
ATOM 2752 O O . LEU A 1 336 ? 9.562 0.780 -23.207 1.00 92.81 336 LEU A O 1
ATOM 2756 N N . PHE A 1 337 ? 9.638 1.549 -25.319 1.00 94.19 337 PHE A N 1
ATOM 2757 C CA . PHE A 1 337 ? 10.558 0.551 -25.838 1.00 94.19 337 PHE A CA 1
ATOM 2758 C C . PHE A 1 337 ? 11.901 1.215 -26.147 1.00 94.19 337 PHE A C 1
ATOM 2760 O O . PHE A 1 337 ? 11.995 2.067 -27.031 1.00 94.19 337 PHE A O 1
ATOM 2767 N N . LEU A 1 338 ? 12.931 0.837 -25.394 1.00 93.38 338 LEU A N 1
ATOM 2768 C CA . LEU A 1 338 ? 14.247 1.462 -25.460 1.00 93.38 338 LEU A CA 1
ATOM 2769 C C . LEU A 1 338 ? 15.108 0.816 -26.547 1.00 93.38 338 LEU A C 1
ATOM 2771 O O . LEU A 1 338 ? 15.364 -0.394 -26.519 1.00 93.38 338 LEU A O 1
ATOM 2775 N N . GLN A 1 339 ? 15.584 1.636 -27.483 1.00 93.81 339 GLN A N 1
ATOM 2776 C CA . GLN A 1 339 ? 16.358 1.189 -28.634 1.00 93.81 339 GLN A CA 1
ATOM 2777 C C . GLN A 1 339 ? 17.706 1.907 -28.715 1.00 93.81 339 GLN A C 1
ATOM 2779 O O . GLN A 1 339 ? 17.778 3.084 -29.030 1.00 93.81 339 GLN A O 1
ATOM 2784 N N . ASP A 1 340 ? 18.784 1.160 -28.512 1.00 92.31 340 ASP A N 1
ATOM 2785 C CA . ASP A 1 340 ? 20.137 1.604 -28.859 1.00 92.31 340 ASP A CA 1
ATOM 2786 C C . ASP A 1 340 ? 20.275 1.845 -30.379 1.00 92.31 340 ASP A C 1
ATOM 2788 O O . ASP A 1 340 ? 20.096 0.911 -31.166 1.00 92.31 340 ASP A O 1
ATOM 2792 N N . GLU A 1 341 ? 20.565 3.087 -30.781 1.00 92.38 341 GLU A N 1
ATOM 2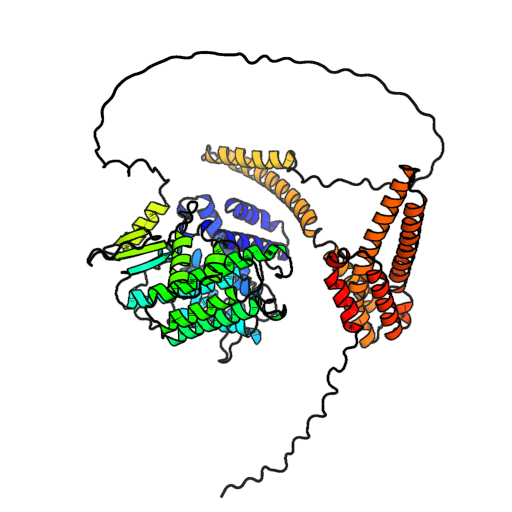793 C CA . GLU A 1 341 ? 20.721 3.518 -32.182 1.00 92.38 341 GLU A CA 1
ATOM 2794 C C . GLU A 1 341 ? 21.903 2.857 -32.890 1.00 92.38 341 GLU A C 1
ATOM 2796 O O . GLU A 1 341 ? 21.912 2.755 -34.115 1.00 92.38 341 GLU A O 1
ATOM 2801 N N . THR A 1 342 ? 22.908 2.407 -32.136 1.00 91.62 342 THR A N 1
ATOM 2802 C CA . THR A 1 342 ? 24.085 1.744 -32.713 1.00 91.62 342 THR A CA 1
ATOM 2803 C C . THR A 1 342 ? 23.772 0.331 -33.206 1.00 91.62 342 THR A C 1
ATOM 2805 O O . THR A 1 342 ? 24.581 -0.287 -33.898 1.00 91.62 342 THR A O 1
ATOM 2808 N N . ARG A 1 343 ? 22.591 -0.196 -32.859 1.00 90.38 343 ARG A N 1
ATOM 2809 C CA . ARG A 1 343 ? 22.151 -1.555 -33.172 1.00 90.38 343 ARG A CA 1
ATOM 2810 C C . ARG A 1 343 ? 21.044 -1.542 -34.218 1.00 90.38 343 ARG A C 1
ATOM 2812 O O . ARG A 1 343 ? 20.313 -0.566 -34.376 1.00 90.38 343 ARG A O 1
ATOM 2819 N N . ALA A 1 344 ? 20.899 -2.669 -34.913 1.00 86.38 344 ALA A N 1
ATOM 2820 C CA . ALA A 1 344 ? 19.869 -2.838 -35.929 1.00 86.38 344 ALA A CA 1
ATOM 2821 C C . ALA A 1 344 ? 18.470 -2.526 -35.360 1.00 86.38 344 ALA A C 1
ATOM 2823 O O . ALA A 1 344 ? 18.161 -2.946 -34.237 1.00 86.38 344 ALA A O 1
ATOM 2824 N N . PRO A 1 345 ? 17.616 -1.817 -36.122 1.00 81.56 345 PRO A N 1
ATOM 2825 C CA . PRO A 1 345 ? 16.298 -1.458 -35.648 1.00 81.56 345 PRO A CA 1
ATOM 2826 C C . PRO A 1 345 ? 15.453 -2.718 -35.433 1.00 81.56 345 PRO A C 1
ATOM 2828 O O . PRO A 1 345 ? 15.261 -3.505 -36.365 1.00 81.56 345 PRO A O 1
ATOM 2831 N N . PRO A 1 346 ? 14.945 -2.946 -34.213 1.00 81.44 346 PRO A N 1
ATOM 2832 C CA . PRO A 1 346 ? 14.046 -4.050 -33.947 1.00 81.44 346 PRO A CA 1
ATOM 2833 C C . PRO A 1 346 ? 12.686 -3.785 -34.598 1.00 81.44 346 PRO A C 1
ATOM 2835 O O . PRO A 1 346 ? 12.318 -2.655 -34.930 1.00 81.44 346 PRO A O 1
ATOM 2838 N N . LYS A 1 347 ? 11.899 -4.852 -34.757 1.00 85.00 347 LYS A N 1
ATOM 2839 C CA . LYS A 1 347 ? 10.517 -4.736 -35.229 1.00 85.00 347 LYS A CA 1
ATOM 2840 C C . LYS A 1 347 ? 9.733 -3.840 -34.272 1.00 85.00 347 LYS A C 1
ATOM 2842 O O . LYS A 1 347 ? 9.741 -4.076 -33.065 1.00 85.00 347 LYS A O 1
ATOM 2847 N N . LYS A 1 348 ? 9.033 -2.843 -34.822 1.00 87.00 348 LYS A N 1
ATOM 2848 C CA . LYS A 1 348 ? 8.161 -1.954 -34.050 1.00 87.00 348 LYS A CA 1
ATOM 2849 C C . LYS A 1 348 ? 7.170 -2.794 -33.246 1.00 87.00 348 LYS A C 1
ATOM 2851 O O . LYS A 1 348 ? 6.390 -3.561 -33.810 1.00 87.00 348 LYS A O 1
ATOM 2856 N N . ILE A 1 349 ? 7.208 -2.643 -31.927 1.00 89.31 349 ILE A N 1
ATOM 2857 C CA . ILE A 1 349 ? 6.310 -3.357 -31.027 1.00 89.31 349 ILE A CA 1
ATOM 2858 C C . ILE A 1 349 ? 5.044 -2.518 -30.882 1.00 89.31 349 ILE A C 1
ATOM 2860 O O . ILE A 1 349 ? 5.067 -1.404 -30.358 1.00 89.31 349 ILE A O 1
ATOM 2864 N N . TRP A 1 350 ? 3.926 -3.051 -31.371 1.00 89.44 350 TRP A N 1
ATOM 2865 C CA . TRP A 1 350 ? 2.619 -2.413 -31.217 1.00 89.44 350 TRP A CA 1
ATOM 2866 C C . TRP A 1 350 ? 2.316 -2.130 -29.738 1.00 89.44 350 TRP A C 1
ATOM 2868 O O . TRP A 1 350 ? 2.664 -2.936 -28.883 1.00 89.44 350 TRP A O 1
ATOM 2878 N N . GLY A 1 351 ? 1.676 -1.000 -29.432 1.00 87.06 351 GLY A N 1
ATOM 2879 C CA . GLY A 1 351 ? 1.349 -0.617 -28.050 1.00 87.06 351 GLY A CA 1
ATOM 2880 C C . GLY A 1 351 ? 2.516 -0.076 -27.225 1.00 87.06 351 GLY A C 1
ATOM 2881 O O . GLY A 1 351 ? 2.364 0.112 -26.023 1.00 87.06 351 GLY A O 1
ATOM 2882 N N . THR A 1 352 ? 3.659 0.196 -27.858 1.00 91.88 352 THR A N 1
ATOM 2883 C CA . THR A 1 352 ? 4.800 0.859 -27.218 1.00 91.88 352 THR A CA 1
ATOM 2884 C C . THR A 1 352 ? 5.280 2.045 -28.049 1.00 91.88 352 THR A C 1
ATOM 2886 O O . THR A 1 352 ? 5.205 2.019 -29.282 1.00 91.88 352 THR A O 1
ATOM 2889 N N . ARG A 1 353 ? 5.787 3.080 -27.377 1.00 91.31 353 ARG A N 1
ATOM 2890 C CA . ARG A 1 353 ? 6.518 4.179 -28.010 1.00 91.31 353 ARG A CA 1
ATOM 2891 C C . ARG A 1 353 ? 8.005 3.848 -28.004 1.00 91.31 353 ARG A C 1
ATOM 2893 O O . ARG A 1 353 ? 8.605 3.649 -26.951 1.00 91.31 353 ARG A O 1
ATOM 2900 N N . THR A 1 354 ? 8.600 3.786 -29.186 1.00 91.94 354 THR A N 1
ATOM 2901 C CA . THR A 1 354 ? 10.037 3.554 -29.333 1.00 91.94 354 THR A CA 1
ATOM 2902 C C . THR A 1 354 ? 10.812 4.823 -29.005 1.00 91.94 354 THR A C 1
ATOM 2904 O O . THR A 1 354 ? 10.494 5.890 -29.528 1.00 91.94 354 THR A O 1
ATOM 2907 N N . ILE A 1 355 ? 11.833 4.695 -28.160 1.00 91.81 355 ILE A N 1
ATOM 2908 C CA . ILE A 1 355 ? 12.768 5.771 -27.835 1.00 91.81 355 ILE A CA 1
ATOM 2909 C C . ILE A 1 355 ? 14.158 5.334 -28.286 1.00 91.81 355 ILE A C 1
ATOM 2911 O O . ILE A 1 355 ? 14.761 4.471 -27.631 1.00 91.81 355 ILE A O 1
ATOM 2915 N N . PRO A 1 356 ? 14.649 5.884 -29.408 1.00 91.69 356 PRO A N 1
ATOM 2916 C CA . PRO A 1 356 ? 16.028 5.690 -29.803 1.00 91.69 356 PRO A CA 1
ATOM 2917 C C . PRO A 1 356 ? 16.954 6.424 -28.823 1.00 91.69 356 PRO A C 1
ATOM 2919 O O . PRO A 1 356 ? 16.628 7.507 -28.339 1.00 91.69 356 PRO A O 1
ATOM 2922 N N . TYR A 1 357 ? 18.093 5.821 -28.498 1.00 92.00 357 TYR A N 1
ATOM 2923 C CA . TYR A 1 357 ? 19.133 6.447 -27.692 1.00 92.00 357 TYR A CA 1
ATOM 2924 C C . TYR A 1 357 ? 20.521 5.984 -28.142 1.00 92.00 357 TYR A C 1
ATOM 2926 O O . TYR A 1 357 ? 20.713 4.824 -28.495 1.00 92.00 357 TYR A O 1
ATOM 2934 N N . ARG A 1 358 ? 21.512 6.879 -28.096 1.00 89.50 358 ARG A N 1
ATOM 2935 C CA . ARG A 1 358 ? 22.942 6.510 -28.182 1.00 89.50 358 ARG A CA 1
ATOM 2936 C C . ARG A 1 358 ? 23.539 6.339 -26.799 1.00 89.50 358 ARG A C 1
ATOM 2938 O O . ARG A 1 358 ? 24.191 5.347 -26.503 1.00 89.50 358 ARG A O 1
ATOM 2945 N N . GLU A 1 359 ? 23.242 7.305 -25.940 1.00 85.69 359 GLU A N 1
ATOM 2946 C CA . GLU A 1 359 ? 23.593 7.303 -24.532 1.00 85.69 359 GLU A CA 1
ATOM 2947 C C . GLU A 1 359 ? 22.310 7.426 -23.713 1.00 85.69 359 GLU A C 1
ATOM 2949 O O . GLU A 1 359 ? 21.459 8.278 -23.976 1.00 85.69 359 GLU A O 1
ATOM 2954 N N . TRP A 1 360 ? 22.149 6.548 -22.725 1.00 83.12 360 TRP A N 1
ATOM 2955 C CA . TRP A 1 360 ? 20.926 6.503 -21.928 1.00 83.12 360 TRP A CA 1
ATOM 2956 C C . TRP A 1 360 ? 20.690 7.794 -21.121 1.00 83.12 360 TRP A C 1
ATOM 2958 O O . TRP A 1 360 ? 19.549 8.225 -20.955 1.00 83.12 360 TRP A O 1
ATOM 2968 N N . SER A 1 361 ? 21.763 8.431 -20.650 1.00 82.38 361 SER A N 1
ATOM 2969 C CA . SER A 1 361 ? 21.710 9.698 -19.910 1.00 82.38 361 SER A CA 1
ATOM 2970 C C . SER A 1 361 ? 21.029 10.810 -20.725 1.00 82.38 361 SER A C 1
ATOM 2972 O O . SER A 1 361 ? 20.171 11.519 -20.199 1.00 82.38 361 SER A O 1
ATOM 2974 N N . ALA A 1 362 ? 21.343 10.914 -22.019 1.00 82.38 362 ALA A N 1
ATOM 2975 C CA . ALA A 1 362 ? 20.759 11.893 -22.931 1.00 82.38 362 ALA A CA 1
ATOM 2976 C C . ALA A 1 362 ? 19.265 11.630 -23.174 1.00 82.38 362 ALA A C 1
ATOM 2978 O O . ALA A 1 362 ? 18.450 12.538 -23.031 1.00 82.38 362 ALA A O 1
ATOM 2979 N N . ALA A 1 363 ? 18.885 10.374 -23.431 1.00 82.00 363 ALA A N 1
ATOM 2980 C CA . ALA A 1 363 ? 17.480 10.012 -23.630 1.00 82.00 363 ALA A CA 1
ATOM 2981 C C . ALA A 1 363 ? 16.614 10.280 -22.388 1.00 82.00 363 ALA A C 1
ATOM 2983 O O . ALA A 1 363 ? 15.449 10.665 -22.507 1.00 82.00 363 ALA A O 1
ATOM 2984 N N . LEU A 1 364 ? 17.179 10.117 -21.187 1.00 82.19 364 LEU A N 1
ATOM 2985 C CA . LEU A 1 364 ? 16.490 10.474 -19.951 1.00 82.19 364 LEU A CA 1
ATOM 2986 C C . LEU A 1 364 ? 16.242 11.987 -19.856 1.00 82.19 364 LEU A C 1
ATOM 2988 O O . LEU A 1 364 ? 15.142 12.394 -19.481 1.00 82.19 364 LEU A O 1
ATOM 2992 N N . ASN A 1 365 ? 17.228 12.810 -20.223 1.00 82.56 365 ASN A N 1
ATOM 2993 C CA . ASN A 1 365 ? 17.082 14.267 -20.233 1.00 82.56 365 ASN A CA 1
ATOM 2994 C C . ASN A 1 365 ? 16.000 14.714 -21.227 1.00 82.56 365 ASN A C 1
ATOM 2996 O O . ASN A 1 365 ? 15.168 15.551 -20.880 1.00 82.56 365 ASN A O 1
ATOM 3000 N N . ASP A 1 366 ? 15.937 14.105 -22.412 1.00 82.62 366 ASP A N 1
ATOM 3001 C CA . ASP A 1 366 ? 14.907 14.404 -23.416 1.00 82.62 366 ASP A CA 1
ATOM 3002 C C . ASP A 1 366 ? 13.499 14.022 -22.932 1.00 82.62 366 ASP A C 1
ATOM 3004 O O . ASP A 1 366 ? 12.523 14.757 -23.125 1.00 82.62 366 ASP A O 1
ATOM 3008 N N . LEU A 1 367 ? 13.375 12.892 -22.230 1.00 81.94 367 LEU A N 1
ATOM 3009 C CA . LEU A 1 367 ? 12.110 12.470 -21.623 1.00 81.94 367 LEU A CA 1
ATOM 3010 C C . LEU A 1 367 ? 11.653 13.393 -20.488 1.00 81.94 367 LEU A C 1
ATOM 3012 O O . LEU A 1 367 ? 10.451 13.612 -20.314 1.00 81.94 367 LEU A O 1
ATOM 3016 N N . GLN A 1 368 ? 12.597 13.943 -19.724 1.00 80.00 368 GLN A N 1
ATOM 3017 C CA . GLN A 1 368 ? 12.320 14.941 -18.690 1.00 80.00 368 GLN A CA 1
ATOM 3018 C C . GLN A 1 368 ? 11.972 16.308 -19.300 1.00 80.00 368 GLN A C 1
ATOM 3020 O O . GLN A 1 368 ? 11.064 16.987 -18.819 1.00 80.00 368 GLN A O 1
ATOM 3025 N N . ALA A 1 369 ? 12.626 16.697 -20.397 1.00 78.00 369 ALA A N 1
ATOM 3026 C CA . ALA A 1 369 ? 12.339 17.938 -21.112 1.00 78.00 369 ALA A CA 1
ATOM 3027 C C . ALA A 1 369 ? 10.944 17.913 -21.758 1.00 78.00 369 ALA A C 1
ATOM 3029 O O . ALA A 1 369 ? 10.175 18.863 -21.621 1.00 78.00 369 ALA A O 1
ATOM 3030 N N . THR A 1 370 ? 10.567 16.795 -22.383 1.00 72.44 370 THR A N 1
ATOM 3031 C CA . THR A 1 370 ? 9.216 16.600 -22.941 1.00 72.44 370 THR A CA 1
ATOM 3032 C C . THR A 1 370 ? 8.133 16.517 -21.865 1.00 72.44 370 THR A C 1
ATOM 3034 O O . THR A 1 370 ? 6.999 16.906 -22.122 1.00 72.44 370 THR A O 1
ATOM 3037 N N . ALA A 1 371 ? 8.463 16.101 -20.635 1.00 63.88 371 ALA A N 1
ATOM 3038 C CA . ALA A 1 371 ? 7.547 16.206 -19.495 1.00 63.88 371 ALA A CA 1
ATOM 3039 C C . ALA A 1 371 ? 7.257 17.663 -19.087 1.00 63.88 371 ALA A C 1
ATOM 3041 O O . ALA A 1 371 ? 6.205 17.941 -18.513 1.00 63.88 371 ALA A O 1
ATOM 3042 N N . SER A 1 372 ? 8.184 18.583 -19.375 1.00 57.59 372 SER A N 1
ATOM 3043 C CA . SER A 1 372 ? 8.106 20.000 -19.001 1.00 57.59 372 SER A CA 1
ATOM 3044 C C . SER A 1 372 ? 7.400 20.882 -20.040 1.00 57.59 372 SER A C 1
ATOM 3046 O O . SER A 1 372 ? 7.011 22.006 -19.721 1.00 57.59 372 SER A O 1
ATOM 3048 N N . GLY A 1 373 ? 7.238 20.404 -21.277 1.00 50.38 373 GLY A N 1
ATOM 3049 C CA . GLY A 1 373 ? 6.617 21.149 -22.371 1.00 50.38 373 GLY A CA 1
ATOM 3050 C C . GLY A 1 373 ? 5.107 20.925 -22.453 1.00 50.38 373 GLY A C 1
ATOM 3051 O O . GLY A 1 373 ? 4.651 19.800 -22.626 1.00 50.38 373 GLY A O 1
ATOM 3052 N N . SER A 1 374 ? 4.327 22.008 -22.381 1.00 43.78 374 SER A N 1
ATOM 3053 C CA . SER A 1 374 ? 2.935 22.038 -22.855 1.00 43.78 374 SER A CA 1
ATOM 3054 C C . SER A 1 374 ? 2.869 21.435 -24.261 1.00 43.78 374 SER A C 1
ATOM 3056 O O . SER A 1 374 ? 3.619 21.878 -25.131 1.00 43.78 374 SER A O 1
ATOM 3058 N N . HIS A 1 375 ? 1.983 20.458 -24.484 1.00 40.97 375 HIS A N 1
ATOM 3059 C CA . HIS A 1 375 ? 1.645 19.934 -25.810 1.00 40.97 375 HIS A CA 1
ATOM 3060 C C . HIS A 1 375 ? 1.220 21.093 -26.729 1.00 40.97 375 HIS A C 1
ATOM 3062 O O . HIS A 1 375 ? 0.056 21.478 -26.768 1.00 40.97 375 HIS A O 1
ATOM 3068 N N . ASN A 1 376 ? 2.167 21.662 -27.471 1.00 36.31 376 ASN A N 1
ATOM 3069 C CA . ASN A 1 376 ? 1.886 22.366 -28.713 1.00 36.31 376 ASN A CA 1
ATOM 3070 C C . ASN A 1 376 ? 1.999 21.328 -29.833 1.00 36.31 376 ASN A C 1
ATOM 3072 O O . ASN A 1 376 ? 2.984 21.295 -30.573 1.00 36.31 376 ASN A O 1
ATOM 3076 N N . ASP A 1 377 ? 0.992 20.458 -29.939 1.00 39.53 377 ASP A N 1
ATOM 3077 C CA . ASP A 1 377 ? 0.820 19.539 -31.070 1.00 39.53 377 ASP A CA 1
ATOM 3078 C C . ASP A 1 377 ? 0.387 20.323 -32.319 1.00 39.53 377 ASP A C 1
ATOM 3080 O O . ASP A 1 377 ? -0.743 20.227 -32.786 1.00 39.53 377 ASP A O 1
ATOM 3084 N N . ALA A 1 378 ? 1.298 21.134 -32.859 1.00 36.19 378 ALA A N 1
ATOM 3085 C CA . ALA A 1 378 ? 1.109 21.823 -34.136 1.00 36.19 378 ALA A CA 1
ATOM 3086 C C . ALA A 1 378 ? 2.164 21.452 -35.194 1.00 36.19 378 ALA A C 1
ATOM 3088 O O . ALA A 1 378 ? 1.992 21.789 -36.360 1.00 36.19 378 ALA A O 1
ATOM 3089 N N . ASN A 1 379 ? 3.233 20.724 -34.841 1.00 37.66 379 ASN A N 1
ATOM 3090 C CA . ASN A 1 379 ? 4.403 20.596 -35.725 1.00 37.66 379 ASN A CA 1
ATOM 3091 C C . ASN A 1 379 ? 4.788 19.171 -36.160 1.00 37.66 379 ASN A C 1
ATOM 3093 O O . ASN A 1 379 ? 5.910 18.978 -36.619 1.00 37.66 379 ASN A O 1
ATOM 3097 N N . HIS A 1 380 ? 3.900 18.173 -36.086 1.00 36.97 380 HIS A N 1
ATOM 3098 C CA . HIS A 1 380 ? 4.190 16.826 -36.629 1.00 36.97 380 HIS A CA 1
ATOM 3099 C C . HIS A 1 380 ? 3.283 16.350 -37.778 1.00 36.97 380 HIS A C 1
ATOM 3101 O O . HIS A 1 380 ? 3.412 15.211 -38.213 1.00 36.97 380 HIS A O 1
ATOM 3107 N N . SER A 1 381 ? 2.468 17.237 -38.364 1.00 32.25 381 SER A N 1
ATOM 3108 C CA . SER A 1 381 ? 1.677 16.936 -39.578 1.00 32.25 381 SER A CA 1
ATOM 3109 C C . SER A 1 381 ? 2.179 17.617 -40.860 1.00 32.25 381 SER A C 1
ATOM 3111 O O . SER A 1 381 ? 1.455 17.668 -41.849 1.00 32.25 381 SER A O 1
ATOM 3113 N N . ARG A 1 382 ? 3.417 18.123 -40.905 1.00 34.16 382 ARG A N 1
ATOM 3114 C CA . ARG A 1 382 ? 4.034 18.578 -42.165 1.00 34.16 382 ARG A CA 1
ATOM 3115 C C . ARG A 1 382 ? 5.061 17.566 -42.650 1.00 34.16 382 ARG A C 1
ATOM 3117 O O . ARG A 1 382 ? 6.229 17.671 -42.303 1.00 34.16 382 ARG A O 1
ATOM 3124 N N . ASN A 1 383 ? 4.580 16.573 -43.399 1.00 33.69 383 ASN A N 1
ATOM 3125 C CA . ASN A 1 383 ? 5.213 16.027 -44.610 1.00 33.69 383 ASN A CA 1
ATOM 3126 C C . ASN A 1 383 ? 4.443 14.792 -45.100 1.00 33.69 383 ASN A C 1
ATOM 3128 O O . ASN A 1 383 ? 4.926 13.669 -45.011 1.00 33.69 383 ASN A O 1
ATOM 3132 N N . ILE A 1 384 ? 3.248 15.013 -45.651 1.00 32.12 384 ILE A N 1
ATOM 3133 C CA . ILE A 1 384 ? 2.698 14.167 -46.715 1.00 32.12 384 ILE A CA 1
ATOM 3134 C C . ILE A 1 384 ? 2.118 15.131 -47.748 1.00 32.12 384 ILE A C 1
ATOM 3136 O O . ILE A 1 384 ? 1.046 15.698 -47.558 1.00 32.12 384 ILE A O 1
ATOM 3140 N N . ALA A 1 385 ? 2.884 15.381 -48.805 1.00 30.77 385 ALA A N 1
ATOM 3141 C CA . ALA A 1 385 ? 2.396 16.071 -49.984 1.00 30.77 385 ALA A CA 1
ATOM 3142 C C . ALA A 1 385 ? 1.540 15.086 -50.788 1.00 30.77 385 ALA A C 1
ATOM 3144 O O . ALA A 1 385 ? 2.064 14.117 -51.331 1.00 30.77 385 ALA A O 1
ATOM 3145 N N . VAL A 1 386 ? 0.237 15.346 -50.865 1.00 30.66 386 VAL A N 1
ATOM 3146 C CA . VAL A 1 386 ? -0.622 14.839 -51.936 1.00 30.66 386 VAL A CA 1
ATOM 3147 C C . VAL A 1 386 ? -1.422 16.022 -52.463 1.00 30.66 386 VAL A C 1
ATOM 3149 O O . VAL A 1 386 ? -2.083 16.734 -51.713 1.00 30.66 386 VAL A O 1
ATOM 3152 N N . GLN A 1 387 ? -1.269 16.251 -53.762 1.00 32.84 387 GLN A N 1
ATOM 3153 C CA . GLN A 1 387 ? -1.987 17.232 -54.560 1.00 32.84 387 GLN A CA 1
ATOM 3154 C C . GLN A 1 387 ? -3.457 16.825 -54.708 1.00 32.84 387 GLN A C 1
ATOM 3156 O O . GLN A 1 387 ? -3.731 15.687 -55.082 1.00 32.84 387 GLN A O 1
ATOM 3161 N N . SER A 1 388 ? -4.374 17.778 -54.553 1.00 30.69 388 SER A N 1
ATOM 3162 C CA . SER A 1 388 ? -5.577 17.857 -55.390 1.00 30.69 388 SER A CA 1
ATOM 3163 C C . SER A 1 388 ? -6.220 19.240 -55.279 1.00 30.69 388 SER A C 1
ATOM 3165 O O . SER A 1 388 ? -6.484 19.725 -54.181 1.00 30.69 388 SER A O 1
ATOM 3167 N N . ASN A 1 389 ? -6.451 19.839 -56.445 1.00 29.12 389 ASN A N 1
ATOM 3168 C CA . ASN A 1 389 ? -7.189 21.076 -56.690 1.00 29.12 389 ASN A CA 1
ATOM 3169 C C . ASN A 1 389 ? -8.657 20.976 -56.243 1.00 29.12 389 ASN A C 1
ATOM 3171 O O . ASN A 1 389 ? -9.241 19.901 -56.370 1.00 29.12 389 ASN A O 1
ATOM 3175 N N . ALA A 1 390 ? -9.260 22.100 -55.847 1.00 28.95 390 ALA A N 1
ATOM 3176 C CA . ALA A 1 390 ? -10.371 22.752 -56.560 1.00 28.95 390 ALA A CA 1
ATOM 3177 C C . ALA A 1 390 ? -11.043 23.822 -55.680 1.00 28.95 390 ALA A C 1
ATOM 3179 O O . ALA A 1 390 ? -11.219 23.637 -54.476 1.00 28.95 390 ALA A O 1
ATOM 3180 N N . ASP A 1 391 ? -11.375 24.922 -56.346 1.00 28.70 391 ASP A N 1
ATOM 3181 C CA . ASP A 1 391 ? -12.023 26.143 -55.882 1.00 28.70 391 ASP A CA 1
ATOM 3182 C C . ASP A 1 391 ? -13.505 25.985 -55.474 1.00 28.70 391 ASP A C 1
ATOM 3184 O O . ASP A 1 391 ? -14.146 24.968 -55.743 1.00 28.70 391 ASP A O 1
ATOM 3188 N N . ASP A 1 392 ? -14.013 27.096 -54.919 1.00 30.83 392 ASP A N 1
ATOM 3189 C CA . ASP A 1 392 ? -15.389 27.614 -54.993 1.00 30.83 392 ASP A CA 1
ATOM 3190 C C . ASP A 1 392 ? -16.445 27.129 -53.973 1.00 30.83 392 ASP A C 1
ATOM 3192 O O . ASP A 1 392 ? -17.067 26.080 -54.116 1.00 30.83 392 ASP A O 1
ATOM 3196 N N . LEU A 1 393 ? -16.746 27.976 -52.973 1.00 32.47 393 LEU A N 1
ATOM 3197 C CA . LEU A 1 393 ? -17.928 28.869 -52.983 1.00 32.47 393 LEU A CA 1
ATOM 3198 C C . LEU A 1 393 ? -18.152 29.562 -51.625 1.00 32.47 393 LEU A C 1
ATOM 3200 O O . LEU A 1 393 ? -18.345 28.927 -50.588 1.00 32.47 393 LEU A O 1
ATOM 3204 N N . GLU A 1 394 ? -18.208 30.891 -51.682 1.00 33.12 394 GLU A N 1
ATOM 3205 C CA . GLU A 1 394 ? -18.839 31.769 -50.697 1.00 33.12 394 GLU A CA 1
ATOM 3206 C C . GLU A 1 394 ? -20.348 31.488 -50.584 1.00 33.12 394 GLU A C 1
ATOM 3208 O O . GLU A 1 394 ? -21.004 31.198 -51.590 1.00 33.12 394 GLU A O 1
ATOM 3213 N N . LYS A 1 395 ? -20.920 31.692 -49.386 1.00 32.78 395 LYS A N 1
ATOM 3214 C CA . LYS A 1 395 ? -22.150 32.488 -49.228 1.00 32.78 395 LYS A CA 1
ATOM 3215 C C . LYS A 1 395 ? -22.461 32.851 -47.775 1.00 32.78 395 LYS A C 1
ATOM 3217 O O . LYS A 1 395 ? -22.433 32.010 -46.880 1.00 32.78 395 LYS A O 1
ATOM 3222 N N . ASP A 1 396 ? -22.792 34.129 -47.636 1.00 30.50 396 ASP A N 1
ATOM 3223 C CA . ASP A 1 396 ? -23.338 34.845 -46.487 1.00 30.50 396 ASP A CA 1
ATOM 3224 C C . ASP A 1 396 ? -24.620 34.244 -45.896 1.00 30.50 396 ASP A C 1
ATOM 3226 O O . ASP A 1 396 ? -25.400 33.572 -46.575 1.00 30.50 396 ASP A O 1
ATOM 3230 N N . GLY A 1 397 ? -24.877 34.604 -44.637 1.00 29.08 397 GLY A N 1
ATOM 3231 C CA . GLY A 1 397 ? -26.142 34.371 -43.946 1.00 29.08 397 GLY A CA 1
ATOM 3232 C C . GLY A 1 397 ? -26.183 35.034 -42.571 1.00 29.08 397 GLY A C 1
ATOM 3233 O O . GLY A 1 397 ? -26.055 34.361 -41.553 1.00 29.08 397 GLY A O 1
ATOM 3234 N N . ASP A 1 398 ? -26.321 36.358 -42.585 1.00 29.16 398 ASP A N 1
ATOM 3235 C CA . ASP A 1 398 ? -26.764 37.229 -41.492 1.00 29.16 398 ASP A CA 1
ATOM 3236 C C . ASP A 1 398 ? -28.142 36.796 -40.956 1.00 29.16 398 ASP A C 1
ATOM 3238 O O . ASP A 1 398 ? -29.050 36.583 -41.756 1.00 29.16 398 ASP A O 1
ATOM 3242 N N . ASP A 1 399 ? -28.304 36.685 -39.632 1.00 30.42 399 ASP A N 1
ATOM 3243 C CA . ASP A 1 399 ? -29.523 37.171 -38.968 1.00 30.42 399 ASP A CA 1
ATOM 3244 C C . ASP A 1 399 ? -29.319 37.324 -37.450 1.00 30.42 399 ASP A C 1
ATOM 3246 O O . ASP A 1 399 ? -28.851 36.421 -36.744 1.00 30.42 399 ASP A O 1
ATOM 3250 N N . GLY A 1 400 ? -29.678 38.498 -36.941 1.00 27.83 400 GLY A N 1
ATOM 3251 C CA . GLY A 1 400 ? -29.594 38.864 -35.535 1.00 27.83 400 GLY A CA 1
ATOM 3252 C C . GLY A 1 400 ? -30.951 38.796 -34.841 1.00 27.83 400 GLY A C 1
ATOM 3253 O O . GLY A 1 400 ? -31.975 39.111 -35.428 1.00 27.83 400 GLY A O 1
ATOM 3254 N N . MET A 1 401 ? -30.977 38.503 -33.536 1.00 29.12 401 MET A N 1
ATOM 3255 C CA . MET A 1 401 ? -32.132 38.869 -32.706 1.00 29.12 401 MET A CA 1
ATOM 3256 C C . MET A 1 401 ? -31.762 39.032 -31.222 1.00 29.12 401 MET A C 1
ATOM 3258 O O . MET A 1 401 ? -31.621 38.084 -30.458 1.00 29.12 401 MET A O 1
ATOM 3262 N N . ARG A 1 402 ? -31.577 40.303 -30.853 1.00 28.73 402 ARG A N 1
ATOM 3263 C CA . ARG A 1 402 ? -32.143 41.023 -29.696 1.00 28.73 402 ARG A CA 1
ATOM 3264 C C . ARG A 1 402 ? -32.583 40.229 -28.446 1.00 28.73 402 ARG A C 1
ATOM 3266 O O . ARG A 1 402 ? -33.588 39.528 -28.441 1.00 28.73 402 ARG A O 1
ATOM 3273 N N . VAL A 1 403 ? -31.917 40.535 -27.328 1.00 28.80 403 VAL A N 1
ATOM 3274 C CA . VAL A 1 403 ? -32.330 40.236 -25.946 1.00 28.80 403 VAL A CA 1
ATOM 3275 C C . VAL A 1 403 ? -33.275 41.338 -25.447 1.00 28.80 403 VAL A C 1
ATOM 3277 O O . VAL A 1 403 ? -32.880 42.502 -25.384 1.00 28.80 403 VAL A O 1
ATOM 3280 N N . HIS A 1 404 ? -34.504 40.977 -25.069 1.00 29.12 404 HIS A N 1
ATOM 3281 C CA . HIS A 1 404 ? -35.424 41.845 -24.329 1.00 29.12 404 HIS A CA 1
ATOM 3282 C C . HIS A 1 404 ? -35.437 41.463 -22.845 1.00 29.12 404 HIS A C 1
ATOM 3284 O O . HIS A 1 404 ? -35.724 40.326 -22.480 1.00 29.12 404 HIS A O 1
ATOM 3290 N N . ALA A 1 405 ? -35.134 42.446 -22.000 1.00 29.69 405 ALA A N 1
ATOM 3291 C CA . ALA A 1 405 ? -35.408 42.433 -20.572 1.00 29.69 405 ALA A CA 1
ATOM 3292 C C . ALA A 1 405 ? -36.888 42.754 -20.331 1.00 29.69 405 ALA A C 1
ATOM 3294 O O . ALA A 1 405 ? -37.385 43.719 -20.914 1.00 29.69 405 ALA A O 1
ATOM 3295 N N . ILE A 1 406 ? -37.553 42.015 -19.438 1.00 28.72 406 ILE A N 1
ATOM 3296 C CA . ILE A 1 406 ? -38.789 42.456 -18.781 1.00 28.72 406 ILE A CA 1
ATOM 3297 C C . ILE A 1 406 ? -38.733 42.068 -17.298 1.00 28.72 406 ILE A C 1
ATOM 3299 O O . ILE A 1 406 ? -38.434 40.936 -16.928 1.00 28.72 406 ILE A O 1
ATOM 3303 N N . SER A 1 407 ? -38.978 43.095 -16.493 1.00 27.64 407 SER A N 1
ATOM 3304 C CA . SER A 1 407 ? -39.213 43.148 -15.052 1.00 27.64 407 SER A CA 1
ATOM 3305 C C . SER A 1 407 ? -40.706 42.969 -14.766 1.00 27.64 407 SER A C 1
ATOM 3307 O O . SER A 1 407 ? -41.474 43.425 -15.606 1.00 27.64 407 SER A O 1
ATOM 3309 N N . THR A 1 408 ? -41.073 42.415 -13.600 1.00 26.56 408 THR A N 1
ATOM 3310 C CA . THR A 1 408 ? -42.319 42.610 -12.800 1.00 26.56 408 THR A CA 1
ATOM 3311 C C . THR A 1 408 ? -42.500 41.395 -11.871 1.00 26.56 408 THR A C 1
ATOM 3313 O O . THR A 1 408 ? -42.064 40.305 -12.214 1.00 26.56 408 THR A O 1
ATOM 3316 N N . SER A 1 409 ? -43.111 41.422 -10.688 1.00 30.56 409 SER A N 1
ATOM 3317 C CA . SER A 1 409 ? -43.619 42.444 -9.762 1.00 30.56 409 SER A CA 1
ATOM 3318 C C . SER A 1 409 ? -43.996 41.695 -8.470 1.00 30.56 409 SER A C 1
ATOM 3320 O O . SER A 1 409 ? -44.385 40.530 -8.525 1.00 30.56 409 SER A O 1
ATOM 3322 N N . HIS A 1 410 ? -43.863 42.357 -7.322 1.00 29.59 410 HIS A N 1
ATOM 3323 C CA . HIS A 1 410 ? -44.366 41.907 -6.022 1.00 29.59 410 HIS A CA 1
ATOM 3324 C C . HIS A 1 410 ? -45.882 42.134 -5.919 1.00 29.59 410 HIS A C 1
ATOM 3326 O O . HIS A 1 410 ? -46.341 43.209 -6.298 1.00 29.59 410 HIS A O 1
ATOM 3332 N N . GLU A 1 411 ? -46.610 41.185 -5.327 1.00 29.92 411 GLU A N 1
ATOM 3333 C CA . GLU A 1 411 ? -47.933 41.411 -4.730 1.00 29.92 411 GLU A CA 1
ATOM 3334 C C . GLU A 1 411 ? -47.999 40.760 -3.337 1.00 29.92 411 GLU A C 1
ATOM 3336 O O . GLU A 1 411 ? -47.519 39.644 -3.128 1.00 29.92 411 GLU A O 1
ATOM 3341 N N . ASP A 1 412 ? -48.549 41.533 -2.400 1.00 27.80 412 ASP A N 1
ATOM 3342 C CA . ASP A 1 412 ? -48.825 41.242 -0.990 1.00 27.80 412 ASP A CA 1
ATOM 3343 C C . ASP A 1 412 ? -50.250 40.661 -0.798 1.00 27.80 412 ASP A C 1
ATOM 3345 O O . ASP A 1 412 ? -51.020 40.598 -1.754 1.00 27.80 412 ASP A O 1
ATOM 3349 N N . ILE A 1 413 ? -50.620 40.421 0.481 1.00 29.70 413 ILE A N 1
ATOM 3350 C CA . ILE A 1 413 ? -51.977 40.227 1.078 1.00 29.70 413 ILE A CA 1
ATOM 3351 C C . ILE A 1 413 ? -52.329 38.733 1.305 1.00 29.70 413 ILE A C 1
ATOM 3353 O O . ILE A 1 413 ? -52.188 37.926 0.400 1.00 29.70 413 ILE A O 1
ATOM 3357 N N . ALA A 1 414 ? -52.810 38.234 2.455 1.00 29.62 414 ALA A N 1
ATOM 3358 C CA . ALA A 1 414 ? -53.165 38.779 3.772 1.00 29.62 414 ALA A CA 1
ATOM 3359 C C . ALA A 1 414 ? -53.129 37.667 4.843 1.00 29.62 414 ALA A C 1
ATOM 3361 O O . ALA A 1 414 ? -53.248 36.479 4.546 1.00 29.62 414 ALA A O 1
ATOM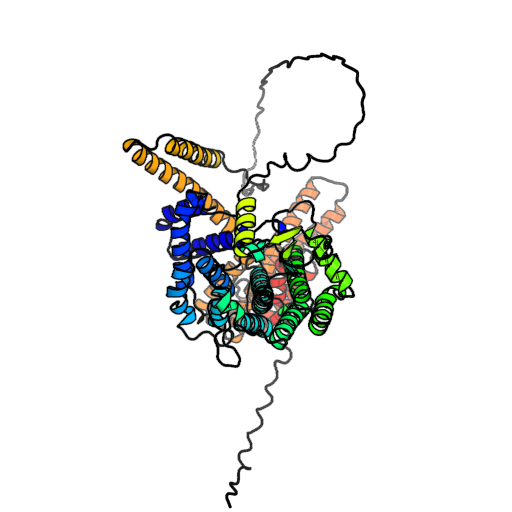 3362 N N . SER A 1 415 ? -53.021 38.109 6.093 1.00 31.55 415 SER A N 1
ATOM 3363 C CA . SER A 1 415 ? -53.202 37.367 7.341 1.00 31.55 415 SER A CA 1
ATOM 3364 C C . SER A 1 415 ? -54.684 37.103 7.643 1.00 31.55 415 SER A C 1
ATOM 3366 O O . SER A 1 415 ? -55.506 37.989 7.426 1.00 31.55 415 SER A O 1
ATOM 3368 N N . GLU A 1 416 ? -55.005 35.962 8.259 1.00 32.00 416 GLU A N 1
ATOM 3369 C CA . GLU A 1 416 ? -56.277 35.767 8.971 1.00 32.00 416 GLU A CA 1
ATOM 3370 C C . GLU A 1 416 ? -56.031 35.031 10.301 1.00 32.00 416 GLU A C 1
ATOM 3372 O O . GLU A 1 416 ? -55.227 34.097 10.381 1.00 32.00 416 GLU A O 1
ATOM 3377 N N . GLU A 1 417 ? -56.654 35.546 11.363 1.00 31.97 417 GLU A N 1
ATOM 3378 C CA . GLU A 1 417 ? -56.435 35.208 12.772 1.00 31.97 417 GLU A CA 1
ATOM 3379 C C . GLU A 1 417 ? -57.256 33.993 13.261 1.00 31.97 417 GLU A C 1
ATOM 3381 O O . GLU A 1 417 ? -58.370 33.737 12.820 1.00 31.97 417 GLU A O 1
ATOM 3386 N N . LEU A 1 418 ? -56.633 33.293 14.218 1.00 31.66 418 LEU A N 1
ATOM 3387 C CA . LEU A 1 418 ? -57.041 32.315 15.253 1.00 31.66 418 LEU A CA 1
ATOM 3388 C C . LEU A 1 418 ? -58.547 32.129 15.606 1.00 31.66 418 LEU A C 1
ATOM 3390 O O . LEU A 1 418 ? -59.360 33.037 15.475 1.00 31.66 418 LEU A O 1
ATOM 3394 N N . PRO A 1 419 ? -58.898 30.985 16.239 1.00 36.62 419 PRO A N 1
ATOM 3395 C CA . PRO A 1 419 ? -58.910 30.984 17.709 1.00 36.62 419 PRO A CA 1
ATOM 3396 C C . PRO A 1 419 ? -58.236 29.770 18.371 1.00 36.62 419 PRO A C 1
ATOM 3398 O O . PRO A 1 419 ? -58.119 28.677 17.818 1.00 36.62 419 PRO A O 1
ATOM 3401 N N . ALA A 1 420 ? -57.797 30.030 19.602 1.00 29.98 420 ALA A N 1
ATOM 3402 C CA . ALA A 1 420 ? -57.149 29.138 20.547 1.00 29.98 420 ALA A CA 1
ATOM 3403 C C . ALA A 1 420 ? -58.146 28.197 21.248 1.00 29.98 420 ALA A C 1
ATOM 3405 O O . ALA A 1 420 ? -59.221 28.639 21.638 1.00 29.98 420 ALA A O 1
ATOM 3406 N N . ASP A 1 421 ? -57.761 26.934 21.458 1.00 29.81 421 ASP A N 1
ATOM 3407 C CA . ASP A 1 421 ? -57.623 26.382 22.814 1.00 29.81 421 ASP A CA 1
ATOM 3408 C C . ASP A 1 421 ? -57.022 24.963 22.830 1.00 29.81 421 ASP A C 1
ATOM 3410 O O . ASP A 1 421 ? -57.234 24.152 21.932 1.00 29.81 421 ASP A O 1
ATOM 3414 N N . VAL A 1 422 ? -56.314 24.692 23.932 1.00 34.47 422 VAL A N 1
ATOM 3415 C CA . VAL A 1 422 ? -55.691 23.444 24.420 1.00 34.47 422 VAL A CA 1
ATOM 3416 C C . VAL A 1 422 ? -54.164 23.344 24.265 1.00 34.47 422 VAL A C 1
ATOM 3418 O O . VAL A 1 422 ? -53.591 22.912 23.267 1.00 34.47 422 VAL A O 1
ATOM 3421 N N . VAL A 1 423 ? -53.532 23.722 25.375 1.00 33.62 423 VAL A N 1
ATOM 3422 C CA . VAL A 1 423 ? -52.121 23.624 25.753 1.00 33.62 423 VAL A CA 1
ATOM 3423 C C . VAL A 1 423 ? -51.818 22.218 26.292 1.00 33.62 423 VAL A C 1
ATOM 3425 O O . VAL A 1 423 ? -52.499 21.774 27.208 1.00 33.62 423 VAL A O 1
ATOM 3428 N N . GLU A 1 424 ? -50.792 21.536 25.767 1.00 33.28 424 GLU A N 1
ATOM 3429 C CA . GLU A 1 424 ? -49.576 21.144 26.519 1.00 33.28 424 GLU A CA 1
ATOM 3430 C C . GLU A 1 424 ? -48.522 20.442 25.623 1.00 33.28 424 GLU A C 1
ATOM 3432 O O . GLU A 1 424 ? -48.868 19.846 24.600 1.00 33.28 424 GLU A O 1
ATOM 3437 N N . PRO A 1 425 ? -47.214 20.543 25.952 1.00 31.92 425 PRO A N 1
ATOM 3438 C CA . PRO A 1 425 ? -46.144 20.496 24.963 1.00 31.92 425 PRO A CA 1
ATOM 3439 C C . PRO A 1 425 ? -45.422 19.142 24.899 1.00 31.92 425 PRO A C 1
ATOM 3441 O O . PRO A 1 425 ? -44.897 18.638 25.890 1.00 31.92 425 PRO A O 1
ATOM 3444 N N . LEU A 1 426 ? -45.264 18.613 23.687 1.00 29.17 426 LEU A N 1
ATOM 3445 C CA . LEU A 1 426 ? -44.217 17.645 23.360 1.00 29.17 426 LEU A CA 1
ATOM 3446 C C . LEU A 1 426 ? -43.373 18.244 22.240 1.00 29.17 426 LEU A C 1
ATOM 3448 O O . LEU A 1 426 ? -43.854 18.465 21.133 1.00 29.17 426 LEU A O 1
ATOM 3452 N N . ALA A 1 427 ? -42.123 18.552 22.581 1.00 29.33 427 ALA A N 1
ATOM 3453 C CA . ALA A 1 427 ? -41.132 19.122 21.685 1.00 29.33 427 ALA A CA 1
ATOM 3454 C C . ALA A 1 427 ? -41.002 18.269 20.415 1.00 29.33 427 ALA A C 1
ATOM 3456 O O . ALA A 1 427 ? -40.493 17.147 20.449 1.00 29.33 427 ALA A O 1
ATOM 3457 N N . ALA A 1 428 ? -41.474 18.821 19.299 1.00 28.70 428 ALA A N 1
ATOM 3458 C CA . ALA A 1 428 ? -41.185 18.319 17.973 1.00 28.70 428 ALA A CA 1
ATOM 3459 C C . ALA A 1 428 ? -39.700 18.572 17.686 1.00 28.70 428 ALA A C 1
ATOM 3461 O O . ALA A 1 428 ? -39.233 19.710 17.697 1.00 28.70 428 ALA A O 1
ATOM 3462 N N . ALA A 1 429 ? -38.947 17.495 17.481 1.00 29.70 429 ALA A N 1
ATOM 3463 C CA . ALA A 1 429 ? -37.666 17.575 16.808 1.00 29.70 429 ALA A CA 1
ATOM 3464 C C . ALA A 1 429 ? -37.965 17.709 15.313 1.00 29.70 429 ALA A C 1
ATOM 3466 O O . ALA A 1 429 ? -38.470 16.770 14.699 1.00 29.70 429 ALA A O 1
ATOM 3467 N N . ASP A 1 430 ? -37.700 18.888 14.759 1.00 28.08 430 ASP A N 1
ATOM 3468 C CA . ASP A 1 430 ? -37.744 19.114 13.321 1.00 28.08 430 ASP A CA 1
ATOM 3469 C C . ASP A 1 430 ? -36.673 18.264 12.624 1.00 28.08 430 ASP A C 1
ATOM 3471 O O . ASP A 1 430 ? -35.473 18.357 12.908 1.00 28.08 430 ASP A O 1
ATOM 3475 N N . ASP A 1 431 ? -37.130 17.433 11.690 1.00 30.66 431 ASP A N 1
ATOM 3476 C CA . ASP A 1 431 ? -36.304 16.682 10.755 1.00 30.66 431 ASP A CA 1
ATOM 3477 C C . ASP A 1 431 ? -35.627 17.652 9.772 1.00 30.66 431 ASP A C 1
ATOM 3479 O O . ASP A 1 431 ? -36.234 18.135 8.813 1.00 30.66 431 ASP A O 1
ATOM 3483 N N . ILE A 1 432 ? -34.333 17.912 9.974 1.00 30.44 432 ILE A N 1
ATOM 3484 C CA . ILE A 1 432 ? -33.488 18.542 8.955 1.00 30.44 432 ILE A CA 1
ATOM 3485 C C . ILE A 1 432 ? -33.133 17.478 7.915 1.00 30.44 432 ILE A C 1
ATOM 3487 O O . ILE A 1 432 ? -32.285 16.610 8.131 1.00 30.44 432 ILE A O 1
ATOM 3491 N N . ILE A 1 433 ? -33.772 17.589 6.753 1.00 30.45 433 ILE A N 1
ATOM 3492 C CA . ILE A 1 433 ? -33.332 16.981 5.498 1.00 30.45 433 ILE A CA 1
ATOM 3493 C C . ILE A 1 433 ? -31.884 17.431 5.250 1.00 30.45 433 ILE A C 1
ATOM 3495 O O . ILE A 1 433 ? -31.613 18.620 5.066 1.00 30.45 433 ILE A O 1
ATOM 3499 N N . VAL A 1 434 ? -30.939 16.485 5.280 1.00 32.25 434 VAL A N 1
ATOM 3500 C CA . VAL A 1 434 ? -29.516 16.726 5.002 1.00 32.25 434 VAL A CA 1
ATOM 3501 C C . VAL A 1 434 ? -29.357 17.003 3.510 1.00 32.25 434 VAL A C 1
ATOM 3503 O O . VAL A 1 434 ? -29.141 16.101 2.707 1.00 32.25 434 VAL A O 1
ATOM 3506 N N . ASN A 1 435 ? -29.494 18.274 3.146 1.00 31.69 435 ASN A N 1
ATOM 3507 C CA . ASN A 1 435 ? -28.961 18.798 1.900 1.00 31.69 435 ASN A CA 1
ATOM 3508 C C . ASN A 1 435 ? -27.437 18.861 2.027 1.00 31.69 435 ASN A C 1
ATOM 3510 O O . ASN A 1 435 ? -26.906 19.391 3.007 1.00 31.69 435 ASN A O 1
ATOM 3514 N N . ASP A 1 436 ? -26.745 18.318 1.031 1.00 38.34 436 ASP A N 1
ATOM 3515 C CA . ASP A 1 436 ? -25.294 18.371 0.904 1.00 38.34 436 ASP A CA 1
ATOM 3516 C C . ASP A 1 436 ? -24.845 19.846 0.974 1.00 38.34 436 ASP A C 1
ATOM 3518 O O . ASP A 1 436 ? -25.178 20.673 0.121 1.00 38.34 436 ASP A O 1
ATOM 3522 N N . SER A 1 437 ? -24.197 20.220 2.081 1.00 47.31 437 SER A N 1
ATOM 3523 C CA . SER A 1 437 ? -23.967 21.622 2.442 1.00 47.31 437 SER A CA 1
ATOM 3524 C C . SER A 1 437 ? -22.959 22.258 1.492 1.00 47.31 437 SER A C 1
ATOM 3526 O O . SER A 1 437 ? -21.746 22.099 1.645 1.00 47.31 437 SER A O 1
ATOM 3528 N N . LEU A 1 438 ? -23.465 23.096 0.589 1.00 53.00 438 LEU A N 1
ATOM 3529 C CA . LEU A 1 438 ? -22.697 24.173 -0.027 1.00 53.00 438 LEU A CA 1
ATOM 3530 C C . LEU A 1 438 ? -21.950 24.951 1.073 1.00 53.00 438 LEU A C 1
ATOM 3532 O O . LEU A 1 438 ? -22.489 25.208 2.153 1.00 53.00 438 LEU A O 1
ATOM 3536 N N . ALA A 1 439 ? -20.677 25.270 0.823 1.00 57.56 439 ALA A N 1
ATOM 3537 C CA . ALA A 1 439 ? -19.852 26.042 1.749 1.00 57.56 439 ALA A CA 1
ATOM 3538 C C . ALA A 1 439 ? -20.563 27.351 2.128 1.00 57.56 439 ALA A C 1
ATOM 3540 O O . ALA A 1 439 ? -21.098 28.029 1.250 1.00 57.56 439 ALA A O 1
ATOM 3541 N N . SER A 1 440 ? -20.545 27.719 3.417 1.00 69.56 440 SER A N 1
ATOM 3542 C CA . SER A 1 440 ? -21.175 28.964 3.879 1.00 69.56 440 SER A CA 1
ATOM 3543 C C . SER A 1 440 ? -20.618 30.148 3.091 1.00 69.56 440 SER A C 1
ATOM 3545 O O . SER A 1 440 ? -19.417 30.213 2.805 1.00 69.56 440 SER A O 1
ATOM 3547 N N . GLU A 1 441 ? -21.477 31.105 2.751 1.00 68.56 441 GLU A N 1
ATOM 3548 C CA . GLU A 1 441 ? -21.096 32.294 1.992 1.00 68.56 441 GLU A CA 1
ATOM 3549 C C . GLU A 1 441 ? -19.932 33.046 2.658 1.00 68.56 441 GLU A C 1
ATOM 3551 O O . GLU A 1 441 ? -19.038 33.559 1.985 1.00 68.56 441 GLU A O 1
ATOM 3556 N N . GLU A 1 442 ? -19.856 33.003 3.989 1.00 63.34 442 GLU A N 1
ATOM 3557 C CA . GLU A 1 442 ? -18.762 33.573 4.768 1.00 63.34 442 GLU A CA 1
ATOM 3558 C C . GLU A 1 442 ? -17.430 32.830 4.549 1.00 63.34 442 GLU A C 1
ATOM 3560 O O . GLU A 1 442 ? -16.372 33.452 4.439 1.00 63.34 442 GLU A O 1
ATOM 3565 N N . GLN A 1 443 ? -17.468 31.505 4.389 1.00 59.72 443 GLN A N 1
ATOM 3566 C CA . GLN A 1 443 ? -16.300 30.668 4.089 1.00 59.72 443 GLN A CA 1
ATOM 3567 C C . GLN A 1 443 ? -15.829 30.868 2.646 1.00 59.72 443 GLN A C 1
ATOM 3569 O O . GLN A 1 443 ? -14.628 31.001 2.395 1.00 59.72 443 GLN A O 1
ATOM 3574 N N . VAL A 1 444 ? -16.768 30.954 1.698 1.00 65.94 444 VAL A N 1
ATOM 3575 C CA . VAL A 1 444 ? -16.473 31.280 0.295 1.00 65.94 444 VAL A CA 1
ATOM 3576 C C . VAL A 1 444 ? -15.876 32.686 0.200 1.00 65.94 444 VAL A C 1
ATOM 3578 O O . VAL A 1 444 ? -14.876 32.897 -0.492 1.00 65.94 444 VAL A O 1
ATOM 3581 N N . LYS A 1 445 ? -16.420 33.649 0.950 1.00 72.75 445 LYS A N 1
ATOM 3582 C CA . LYS A 1 445 ? -15.906 35.020 1.047 1.00 72.75 445 LYS A CA 1
ATOM 3583 C C . LYS A 1 445 ? -14.526 35.065 1.704 1.00 72.75 445 LYS A C 1
ATOM 3585 O O . LYS A 1 445 ? -13.654 35.773 1.197 1.00 72.75 445 LYS A O 1
ATOM 3590 N N . ALA A 1 446 ? -14.274 34.276 2.749 1.00 65.50 446 ALA A N 1
ATOM 3591 C CA . ALA A 1 446 ? -12.958 34.153 3.379 1.00 65.50 446 ALA A CA 1
ATOM 3592 C C . ALA A 1 446 ? -11.919 33.555 2.414 1.00 65.50 446 ALA A C 1
ATOM 3594 O O . ALA A 1 446 ? -10.842 34.127 2.237 1.00 65.50 446 ALA A O 1
ATOM 3595 N N . ALA A 1 447 ? -12.260 32.475 1.703 1.00 56.34 447 ALA A N 1
ATOM 3596 C CA . ALA A 1 447 ? -11.389 31.853 0.706 1.00 56.34 447 ALA A CA 1
ATOM 3597 C C . ALA A 1 447 ? -11.071 32.806 -0.461 1.00 56.34 447 ALA A C 1
ATOM 3599 O O . ALA A 1 447 ? -9.906 32.962 -0.839 1.00 56.34 447 ALA A O 1
ATOM 3600 N N . ARG A 1 448 ? -12.079 33.519 -0.984 1.00 68.19 448 ARG A N 1
ATOM 3601 C CA . ARG A 1 448 ? -11.897 34.558 -2.016 1.00 68.19 448 ARG A CA 1
ATOM 3602 C C . ARG A 1 448 ? -11.051 35.726 -1.509 1.00 68.19 448 ARG A C 1
ATOM 3604 O O . ARG A 1 448 ? -10.224 36.245 -2.257 1.00 68.19 448 ARG A O 1
ATOM 3611 N N . THR A 1 449 ? -11.209 36.118 -0.245 1.00 71.06 449 THR A N 1
ATOM 3612 C CA . THR A 1 449 ? -10.404 37.175 0.388 1.00 71.06 449 THR A CA 1
ATOM 3613 C C . THR A 1 449 ? -8.938 36.761 0.487 1.00 71.06 449 THR A C 1
ATOM 3615 O O . THR A 1 449 ? -8.070 37.545 0.108 1.00 71.06 449 THR A O 1
ATOM 3618 N N . ILE A 1 450 ? -8.650 35.517 0.888 1.00 62.34 450 ILE A N 1
ATOM 3619 C CA . ILE A 1 450 ? -7.286 34.968 0.905 1.00 62.34 450 ILE A CA 1
ATOM 3620 C C . ILE A 1 450 ? -6.706 34.932 -0.511 1.00 62.34 450 ILE A C 1
ATOM 3622 O O . ILE A 1 450 ? -5.612 35.448 -0.726 1.00 62.34 450 ILE A O 1
ATOM 3626 N N . GLN A 1 451 ? -7.439 34.402 -1.495 1.00 58.38 451 GLN A N 1
ATOM 3627 C CA . GLN A 1 451 ? -6.970 34.338 -2.885 1.00 58.38 451 GLN A CA 1
ATOM 3628 C C . GLN A 1 451 ? -6.686 35.731 -3.470 1.00 58.38 451 GLN A C 1
ATOM 3630 O O . GLN A 1 451 ? -5.658 35.935 -4.116 1.00 58.38 451 GLN A O 1
ATOM 3635 N N . ARG A 1 452 ? -7.567 36.711 -3.229 1.00 66.44 452 ARG A N 1
ATOM 3636 C CA . ARG A 1 452 ? -7.419 38.087 -3.730 1.00 66.44 452 ARG A CA 1
ATOM 3637 C C . ARG A 1 452 ? -6.277 38.828 -3.028 1.00 66.44 452 ARG A C 1
ATOM 3639 O O . ARG A 1 452 ? -5.480 39.479 -3.699 1.00 66.44 452 ARG A O 1
ATOM 3646 N N . ALA A 1 453 ? -6.151 38.694 -1.708 1.00 58.47 453 ALA A N 1
ATOM 3647 C CA . ALA A 1 453 ? -5.047 39.279 -0.948 1.00 58.47 453 ALA A CA 1
ATOM 3648 C C . ALA A 1 453 ? -3.696 38.669 -1.347 1.00 58.47 453 ALA A C 1
ATOM 3650 O O . ALA A 1 453 ? -2.723 39.400 -1.512 1.00 58.47 453 ALA A O 1
ATOM 3651 N N . TYR A 1 454 ? -3.646 37.356 -1.581 1.00 57.00 454 TYR A N 1
ATOM 3652 C CA . TYR A 1 454 ? -2.445 36.658 -2.036 1.00 57.00 454 TYR A CA 1
ATOM 3653 C C . TYR A 1 454 ? -2.009 37.119 -3.436 1.00 57.00 454 TYR A C 1
ATOM 3655 O O . TYR A 1 454 ? -0.847 37.470 -3.636 1.00 57.00 454 TYR A O 1
ATOM 3663 N N . ARG A 1 455 ? -2.952 37.229 -4.387 1.00 66.69 455 ARG A N 1
ATOM 3664 C CA . ARG A 1 455 ? -2.695 37.782 -5.733 1.00 66.69 455 ARG A CA 1
ATOM 3665 C C . ARG A 1 455 ? -2.186 39.229 -5.680 1.00 66.69 455 ARG A C 1
ATOM 3667 O O . ARG A 1 455 ? -1.285 39.587 -6.433 1.00 66.69 455 ARG A O 1
ATOM 3674 N N . ASN A 1 456 ? -2.719 40.050 -4.775 1.00 60.41 456 ASN A N 1
ATOM 3675 C CA . ASN A 1 456 ? -2.312 41.451 -4.623 1.00 60.41 456 ASN A CA 1
ATOM 3676 C C . ASN A 1 456 ? -0.963 41.616 -3.906 1.00 60.41 456 ASN A C 1
ATOM 3678 O O . ASN A 1 456 ? -0.175 42.476 -4.297 1.00 60.41 456 ASN A O 1
ATOM 3682 N N . PHE A 1 457 ? -0.663 40.776 -2.913 1.00 56.44 457 PHE A N 1
ATOM 3683 C CA . PHE A 1 457 ? 0.636 40.741 -2.234 1.00 56.44 457 PHE A CA 1
ATOM 3684 C C . PHE A 1 457 ? 1.771 40.414 -3.210 1.00 56.44 457 PHE A C 1
ATOM 3686 O O . PHE A 1 457 ? 2.809 41.073 -3.201 1.00 56.44 457 PHE A O 1
ATOM 3693 N N . PHE A 1 458 ? 1.547 39.461 -4.119 1.00 54.69 458 PHE A N 1
ATOM 3694 C CA . PHE A 1 458 ? 2.526 39.133 -5.157 1.00 54.69 458 PHE A CA 1
ATOM 3695 C C . PHE A 1 458 ? 2.735 40.256 -6.180 1.00 54.69 458 PHE A C 1
ATOM 3697 O O . PHE A 1 458 ? 3.845 40.408 -6.682 1.00 54.69 458 PHE A O 1
ATOM 3704 N N . ARG A 1 459 ? 1.717 41.087 -6.440 1.00 60.81 459 ARG A N 1
ATOM 3705 C CA . ARG A 1 459 ? 1.839 42.267 -7.315 1.00 60.81 459 ARG A CA 1
ATOM 3706 C C . ARG A 1 459 ? 2.562 43.452 -6.664 1.00 60.81 459 ARG A C 1
ATOM 3708 O O . ARG A 1 459 ? 3.008 44.337 -7.382 1.00 60.81 459 ARG A O 1
ATOM 3715 N N . ARG A 1 460 ? 2.683 43.507 -5.332 1.00 56.25 460 ARG A N 1
ATOM 3716 C CA . ARG A 1 460 ? 3.202 44.678 -4.590 1.00 56.25 460 ARG A CA 1
ATOM 3717 C C . ARG A 1 460 ? 4.340 44.303 -3.638 1.00 56.25 460 ARG A C 1
ATOM 3719 O O . ARG A 1 460 ? 4.304 44.592 -2.446 1.00 56.25 460 ARG A O 1
ATOM 3726 N N . ARG A 1 461 ? 5.371 43.641 -4.172 1.00 46.72 461 ARG A N 1
ATOM 3727 C CA . ARG A 1 461 ? 6.467 43.012 -3.408 1.00 46.72 461 ARG A CA 1
ATOM 3728 C C . ARG A 1 461 ? 7.382 43.979 -2.619 1.00 46.72 461 ARG A C 1
ATOM 3730 O O . ARG A 1 461 ? 8.236 43.495 -1.879 1.00 46.72 461 ARG A O 1
ATOM 3737 N N . SER A 1 462 ? 7.210 45.304 -2.702 1.00 46.28 462 SER A N 1
ATOM 3738 C CA . SER A 1 462 ? 8.193 46.274 -2.179 1.00 46.28 462 SER A CA 1
ATOM 3739 C C . SER A 1 462 ? 7.803 47.067 -0.922 1.00 46.28 462 SER A C 1
ATOM 3741 O O . SER A 1 462 ? 8.574 47.939 -0.533 1.00 46.28 462 SER A O 1
ATOM 3743 N N . ASP A 1 463 ? 6.677 46.792 -0.252 1.00 56.03 463 ASP A N 1
ATOM 3744 C CA . ASP A 1 463 ? 6.241 47.669 0.849 1.00 56.03 463 ASP A CA 1
ATOM 3745 C C . ASP A 1 463 ? 6.166 46.983 2.226 1.00 56.03 463 ASP A C 1
ATOM 3747 O O . ASP A 1 463 ? 5.462 45.986 2.427 1.00 56.03 463 ASP A O 1
ATOM 3751 N N . ARG A 1 464 ? 6.927 47.511 3.196 1.00 53.94 464 ARG A N 1
ATOM 3752 C CA . ARG A 1 464 ? 7.051 46.980 4.570 1.00 53.94 464 ARG A CA 1
ATOM 3753 C C . ARG A 1 464 ? 5.759 47.174 5.365 1.00 53.94 464 ARG A C 1
ATOM 3755 O O . ARG A 1 464 ? 5.392 46.281 6.126 1.00 53.94 464 ARG A O 1
ATOM 3762 N N . ALA A 1 465 ? 5.047 48.280 5.138 1.00 57.00 465 ALA A N 1
ATOM 3763 C CA . ALA A 1 465 ? 3.774 48.575 5.797 1.00 57.00 465 ALA A CA 1
ATOM 3764 C C . ALA A 1 465 ? 2.662 47.597 5.375 1.00 57.00 465 ALA A C 1
ATOM 3766 O O . ALA A 1 465 ? 1.802 47.229 6.173 1.00 57.00 465 ALA A O 1
ATOM 3767 N N . TYR A 1 466 ? 2.724 47.082 4.141 1.00 55.00 466 TYR A N 1
ATOM 3768 C CA . TYR A 1 466 ? 1.756 46.104 3.649 1.00 55.00 466 TYR A CA 1
ATOM 3769 C C . TYR A 1 466 ? 1.922 44.729 4.317 1.00 55.00 466 TYR A C 1
ATOM 3771 O O . TYR A 1 466 ? 0.947 43.994 4.441 1.00 55.00 466 TYR A O 1
ATOM 3779 N N . ARG A 1 467 ? 3.124 44.377 4.805 1.00 53.75 467 ARG A N 1
ATOM 3780 C CA . ARG A 1 467 ? 3.390 43.074 5.445 1.00 53.75 467 ARG A CA 1
ATOM 3781 C C . ARG A 1 467 ? 2.679 42.907 6.792 1.00 53.75 467 ARG A C 1
ATOM 3783 O O . ARG A 1 467 ? 2.171 41.818 7.042 1.00 53.75 467 ARG A O 1
ATOM 3790 N N . SER A 1 468 ? 2.590 43.946 7.630 1.00 60.53 468 SER A N 1
ATOM 3791 C CA . SER A 1 468 ? 1.925 43.835 8.944 1.00 60.53 468 SER A CA 1
ATOM 3792 C C . SER A 1 468 ? 0.404 43.699 8.802 1.00 60.53 468 SER A C 1
ATOM 3794 O O . SER A 1 468 ? -0.205 42.808 9.395 1.00 60.53 468 SER A O 1
ATOM 3796 N N . LEU A 1 469 ? -0.195 44.503 7.920 1.00 59.50 469 LEU A N 1
ATOM 3797 C CA . LEU A 1 469 ? -1.623 44.472 7.594 1.00 59.50 469 LEU A CA 1
ATOM 3798 C C . LEU A 1 469 ? -2.017 43.168 6.875 1.00 59.50 469 LEU A C 1
ATOM 3800 O O . LEU A 1 469 ? -3.089 42.608 7.118 1.00 59.50 469 LEU A O 1
ATOM 3804 N N . PHE A 1 470 ? -1.120 42.645 6.031 1.00 58.41 470 PHE A N 1
ATOM 3805 C CA . PHE A 1 470 ? -1.250 41.333 5.397 1.00 58.41 470 PHE A CA 1
ATOM 3806 C C . PHE A 1 470 ? -1.220 40.197 6.428 1.00 58.41 470 PHE A C 1
ATOM 3808 O O . PHE A 1 470 ? -2.064 39.303 6.374 1.00 58.41 470 PHE A O 1
ATOM 3815 N N . GLN A 1 471 ? -0.316 40.255 7.408 1.00 60.22 471 GLN A N 1
ATOM 3816 C CA . GLN A 1 471 ? -0.177 39.223 8.436 1.00 60.22 471 GLN A CA 1
ATOM 3817 C C . GLN A 1 471 ? -1.385 39.1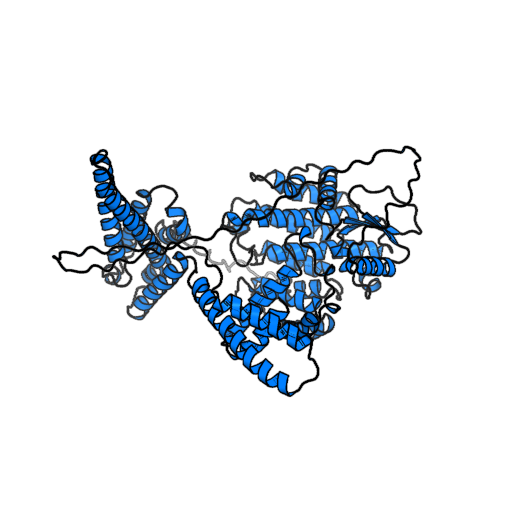74 9.381 1.00 60.22 471 GLN A C 1
ATOM 3819 O O . GLN A 1 471 ? -1.873 38.089 9.689 1.00 60.22 471 GLN A O 1
ATOM 3824 N N . GLN A 1 472 ? -1.948 40.323 9.763 1.00 66.50 472 GLN A N 1
ATOM 3825 C CA . GLN A 1 472 ? -3.131 40.373 10.628 1.00 66.50 472 GLN A CA 1
ATOM 3826 C C . GLN A 1 472 ? -4.391 39.827 9.932 1.00 66.50 472 GLN A C 1
ATOM 3828 O O . GLN A 1 472 ? -5.126 39.020 10.507 1.00 66.50 472 GLN A O 1
ATOM 3833 N N . ARG A 1 473 ? -4.616 40.199 8.662 1.00 63.00 473 ARG A N 1
ATOM 3834 C CA . ARG A 1 473 ? -5.747 39.687 7.866 1.00 63.00 473 ARG A CA 1
ATOM 3835 C C . ARG A 1 473 ? -5.620 38.197 7.556 1.00 63.00 473 ARG A C 1
ATOM 3837 O O . ARG A 1 473 ? -6.627 37.493 7.556 1.00 63.00 473 ARG A O 1
ATOM 3844 N N . TYR A 1 474 ? -4.400 37.711 7.337 1.00 62.69 474 TYR A N 1
ATOM 3845 C CA . TYR A 1 474 ? -4.136 36.294 7.108 1.00 62.69 474 TYR A CA 1
ATOM 3846 C C . TYR A 1 474 ? -4.374 35.458 8.364 1.00 62.69 474 TYR A C 1
ATOM 3848 O O . TYR A 1 474 ? -5.058 34.443 8.285 1.00 62.69 474 TYR A O 1
ATOM 3856 N N . SER A 1 475 ? -3.887 35.909 9.523 1.00 59.84 475 SER A N 1
ATOM 3857 C CA . SER A 1 475 ? -4.137 35.236 10.801 1.00 59.84 475 SER A CA 1
ATOM 3858 C C . SER A 1 475 ? -5.633 35.137 11.097 1.00 59.84 475 SER A C 1
ATOM 3860 O O . SER A 1 475 ? -6.111 34.072 11.473 1.00 59.84 475 SER A O 1
ATOM 3862 N N . HIS A 1 476 ? -6.399 36.204 10.850 1.00 67.75 476 HIS A N 1
ATOM 3863 C CA . HIS A 1 476 ? -7.849 36.181 11.045 1.00 67.75 476 HIS A CA 1
ATOM 3864 C C . HIS A 1 476 ? -8.566 35.232 10.068 1.00 67.75 476 HIS A C 1
ATOM 3866 O O . HIS A 1 476 ? -9.380 34.412 10.486 1.00 67.75 476 HIS A O 1
ATOM 3872 N N . ALA A 1 477 ? -8.226 35.268 8.775 1.00 66.75 477 ALA A N 1
ATOM 3873 C CA . ALA A 1 477 ? -8.834 34.377 7.786 1.00 66.75 477 ALA A CA 1
ATOM 3874 C C . ALA A 1 477 ? -8.445 32.900 8.004 1.00 66.75 477 ALA A C 1
ATOM 3876 O O . ALA A 1 477 ? -9.284 32.009 7.870 1.00 66.75 477 ALA A O 1
ATOM 3877 N N . ALA A 1 478 ? -7.198 32.635 8.404 1.00 59.12 478 ALA A N 1
ATOM 3878 C CA . ALA A 1 478 ? -6.735 31.307 8.795 1.00 59.12 478 ALA A CA 1
ATOM 3879 C C . ALA A 1 478 ? -7.468 30.802 10.044 1.00 59.12 478 ALA A C 1
ATOM 3881 O O . ALA A 1 478 ? -7.835 29.632 10.086 1.00 59.12 478 ALA A O 1
ATOM 3882 N N . LEU A 1 479 ? -7.752 31.671 11.022 1.00 64.62 479 LEU A N 1
ATOM 3883 C CA . LEU A 1 479 ? -8.570 31.331 12.190 1.00 64.62 479 LEU A CA 1
ATOM 3884 C C . LEU A 1 479 ? -10.018 30.999 11.811 1.00 64.62 479 LEU A C 1
ATOM 3886 O O . LEU A 1 479 ? -10.565 30.040 12.348 1.00 64.62 479 LEU A O 1
ATOM 3890 N N . ILE A 1 480 ? -10.628 31.730 10.871 1.00 68.94 480 ILE A N 1
ATOM 3891 C CA . ILE A 1 480 ? -11.981 31.426 10.371 1.00 68.94 480 ILE A CA 1
ATOM 3892 C C . ILE A 1 480 ? -12.001 30.056 9.686 1.00 68.94 480 ILE A C 1
ATOM 3894 O O . ILE A 1 480 ? -12.850 29.226 10.006 1.00 68.94 480 ILE A O 1
ATOM 3898 N N . ILE A 1 481 ? -11.037 29.779 8.801 1.00 64.19 481 ILE A N 1
ATOM 3899 C CA . ILE A 1 481 ? -10.920 28.472 8.135 1.00 64.19 481 ILE A CA 1
ATOM 3900 C C . ILE A 1 481 ? -10.630 27.369 9.149 1.00 64.19 481 ILE A C 1
ATOM 3902 O O . ILE A 1 481 ? -11.221 26.301 9.061 1.00 64.19 481 ILE A O 1
ATOM 3906 N N . LEU A 1 482 ? -9.766 27.612 10.135 1.00 56.72 482 LEU A N 1
ATOM 3907 C CA . LEU A 1 482 ? -9.466 26.649 11.190 1.00 56.72 482 LEU A CA 1
ATOM 3908 C C . LEU A 1 482 ? -10.696 26.380 12.063 1.00 56.72 482 LEU A C 1
ATOM 3910 O O . LEU A 1 482 ? -10.931 25.232 12.417 1.00 56.72 482 LEU A O 1
ATOM 3914 N N . LYS A 1 483 ? -11.502 27.396 12.389 1.00 69.00 483 LYS A N 1
ATOM 3915 C CA . LYS A 1 483 ? -12.757 27.250 13.142 1.00 69.00 483 LYS A CA 1
ATOM 3916 C C . LYS A 1 483 ? -13.801 26.486 12.329 1.00 69.00 483 LYS A C 1
ATOM 3918 O O . LYS A 1 483 ? -14.391 25.549 12.853 1.00 69.00 483 LYS A O 1
ATOM 3923 N N . ALA A 1 484 ? -13.967 26.821 11.051 1.00 65.00 484 ALA A N 1
ATOM 3924 C CA . ALA A 1 484 ? -14.838 26.107 10.120 1.00 65.00 484 ALA A CA 1
ATOM 3925 C C . ALA A 1 484 ? -14.391 24.655 9.921 1.00 65.00 484 ALA A C 1
ATOM 3927 O O . ALA A 1 484 ? -15.212 23.748 9.961 1.00 65.00 484 ALA A O 1
ATOM 3928 N N . TYR A 1 485 ? -13.087 24.416 9.778 1.00 56.31 485 TYR A N 1
ATOM 3929 C CA . TYR A 1 485 ? -12.520 23.079 9.687 1.00 56.31 485 TYR A CA 1
ATOM 3930 C C . TYR A 1 485 ? -12.666 22.328 11.002 1.00 56.31 485 TYR A C 1
ATOM 3932 O O . TYR A 1 485 ? -13.019 21.169 10.960 1.00 56.31 485 TYR A O 1
ATOM 3940 N N . ARG A 1 486 ? -12.472 22.955 12.168 1.00 61.94 486 ARG A N 1
ATOM 3941 C CA . ARG A 1 486 ? -12.756 22.341 13.475 1.00 61.94 486 ARG A CA 1
ATOM 3942 C C . ARG A 1 486 ? -14.231 22.000 13.613 1.00 61.94 486 ARG A C 1
ATOM 3944 O O . ARG A 1 486 ? -14.528 20.936 14.113 1.00 61.94 486 ARG A O 1
ATOM 3951 N N . GLN A 1 487 ? -15.146 22.837 13.136 1.00 66.69 487 GLN A N 1
ATOM 3952 C CA . GLN A 1 487 ? -16.575 22.519 13.101 1.00 66.69 487 GLN A CA 1
ATOM 3953 C C . GLN A 1 487 ? -16.881 21.398 12.105 1.00 66.69 487 GLN A C 1
ATOM 3955 O O . GLN A 1 487 ? -17.668 20.522 12.423 1.00 66.69 487 GLN A O 1
ATOM 3960 N N . TYR A 1 488 ? -16.236 21.375 10.939 1.00 60.88 488 TYR A N 1
ATOM 3961 C CA . TYR A 1 488 ? -16.336 20.289 9.965 1.00 60.88 488 TYR A CA 1
ATOM 3962 C C . TYR A 1 488 ? -15.725 18.990 10.492 1.00 60.88 488 TYR A C 1
ATOM 3964 O O . TYR A 1 488 ? -16.301 17.940 10.282 1.00 60.88 488 TYR A O 1
ATOM 3972 N N . ARG A 1 489 ? -14.596 19.043 11.204 1.00 47.66 489 ARG A N 1
ATOM 3973 C CA . ARG A 1 489 ? -13.935 17.903 11.845 1.00 47.66 489 ARG A CA 1
ATOM 3974 C C . ARG A 1 489 ? -14.736 17.448 13.043 1.00 47.66 489 ARG A C 1
ATOM 3976 O O . ARG A 1 489 ? -14.917 16.267 13.178 1.00 47.66 489 ARG A O 1
ATOM 3983 N N . VAL A 1 490 ? -15.297 18.344 13.849 1.00 56.56 490 VAL A N 1
ATOM 3984 C CA . VAL A 1 490 ? -16.288 17.971 14.857 1.00 56.56 490 VAL A CA 1
ATOM 3985 C C . VAL A 1 490 ? -17.459 17.313 14.153 1.00 56.56 490 VAL A C 1
ATOM 3987 O O . VAL A 1 490 ? -17.807 16.242 14.582 1.00 56.56 490 VAL A O 1
ATOM 3990 N N . ARG A 1 491 ? -17.980 17.817 13.027 1.00 57.62 491 ARG A N 1
ATOM 3991 C CA . ARG A 1 491 ? -19.048 17.165 12.235 1.00 57.62 491 ARG A CA 1
ATOM 3992 C C . ARG A 1 491 ? -18.624 15.838 11.583 1.00 57.62 491 ARG A C 1
ATOM 3994 O O . ARG A 1 491 ? -19.451 14.955 11.457 1.00 57.62 491 ARG A O 1
ATOM 4001 N N . LYS A 1 492 ? -17.361 15.663 11.194 1.00 43.94 492 LYS A N 1
ATOM 4002 C CA . LYS A 1 492 ? -16.833 14.473 10.501 1.00 43.94 492 LYS A CA 1
ATOM 4003 C C . LYS A 1 492 ? -16.338 13.400 11.478 1.00 43.94 492 LYS A C 1
ATOM 4005 O O . LYS A 1 492 ? -16.630 12.231 11.287 1.00 43.94 492 LYS A O 1
ATOM 4010 N N . ASP A 1 493 ? -15.665 13.806 12.549 1.00 43.72 493 ASP A N 1
ATOM 4011 C CA . ASP A 1 493 ? -15.282 13.009 13.723 1.00 43.72 493 ASP A CA 1
ATOM 4012 C C . ASP A 1 493 ? -16.473 12.779 14.678 1.00 43.72 493 ASP A C 1
ATOM 4014 O O . ASP A 1 493 ? -16.355 11.933 15.555 1.00 43.72 493 ASP A O 1
ATOM 4018 N N . THR A 1 494 ? -17.611 13.482 14.519 1.00 43.38 494 THR A N 1
ATOM 4019 C CA . THR A 1 494 ? -18.944 13.082 15.056 1.00 43.38 494 THR A CA 1
ATOM 4020 C C . THR A 1 494 ? -19.724 12.207 14.083 1.00 43.38 494 THR A C 1
ATOM 4022 O O . THR A 1 494 ? -20.844 11.815 14.379 1.00 43.38 494 THR A O 1
ATOM 4025 N N . HIS A 1 495 ? -19.123 11.827 12.954 1.00 44.97 495 HIS A N 1
ATOM 4026 C CA . HIS A 1 495 ? -19.575 10.657 12.215 1.00 44.97 495 HIS A CA 1
ATOM 4027 C C . HIS A 1 495 ? -18.463 9.591 12.157 1.00 44.97 495 HIS A C 1
ATOM 4029 O O . HIS A 1 495 ? -18.130 9.111 11.069 1.00 44.97 495 HIS A O 1
ATOM 4035 N N . PRO A 1 496 ? -17.940 9.093 13.309 1.00 51.81 496 PRO A N 1
ATOM 4036 C CA . PRO A 1 496 ? -17.717 7.653 13.357 1.00 51.81 496 PRO A CA 1
ATOM 4037 C C . PRO A 1 496 ? -19.051 7.038 12.917 1.00 51.81 496 PRO A C 1
ATOM 4039 O O . PRO A 1 496 ? -20.102 7.616 13.207 1.00 51.81 496 PRO A O 1
ATOM 4042 N N . SER A 1 497 ? -19.052 5.911 12.197 1.00 64.44 497 SER A N 1
ATOM 4043 C CA . SER A 1 497 ? -20.319 5.200 11.960 1.00 64.44 497 SER A CA 1
ATOM 4044 C C . SER A 1 497 ? -21.120 5.233 13.269 1.00 64.44 497 SER A C 1
ATOM 4046 O O . SER A 1 497 ? -20.537 4.955 14.318 1.00 64.44 497 SER A O 1
ATOM 4048 N N . ARG A 1 498 ? -22.382 5.690 13.243 1.00 80.12 498 ARG A N 1
ATOM 4049 C CA . ARG A 1 498 ? -23.215 5.930 14.445 1.00 80.12 498 ARG A CA 1
ATOM 4050 C C . ARG A 1 498 ? -23.096 4.781 15.459 1.00 80.12 498 ARG A C 1
ATOM 4052 O O . ARG A 1 498 ? -23.091 4.978 16.671 1.00 80.12 498 ARG A O 1
ATOM 4059 N N . ILE A 1 499 ? -22.912 3.581 14.922 1.00 82.62 499 ILE A N 1
ATOM 4060 C CA . ILE A 1 499 ? -22.671 2.306 15.592 1.00 82.62 499 ILE A CA 1
ATOM 4061 C C . ILE A 1 499 ? -21.342 2.277 16.375 1.00 82.62 499 ILE A C 1
ATOM 4063 O O . ILE A 1 499 ? -21.312 1.821 17.515 1.00 82.62 499 ILE A O 1
ATOM 4067 N N . VAL A 1 500 ? -20.237 2.778 15.818 1.00 79.44 500 VAL A N 1
ATOM 4068 C CA . VAL A 1 500 ? -18.915 2.859 16.470 1.00 79.44 500 VAL A CA 1
ATOM 4069 C C . VAL A 1 500 ? -18.939 3.793 17.679 1.00 79.44 500 VAL A C 1
ATOM 4071 O O . VAL A 1 500 ? -18.397 3.440 18.729 1.00 79.44 500 VAL A O 1
ATOM 4074 N N . GLU A 1 501 ? -19.590 4.952 17.568 1.00 82.25 501 GLU A N 1
ATOM 4075 C CA . GLU A 1 501 ? -19.744 5.873 18.700 1.00 82.25 501 GLU A CA 1
ATOM 4076 C C . GLU A 1 501 ? -20.582 5.236 19.816 1.00 82.25 501 GLU A C 1
ATOM 4078 O O . GLU A 1 501 ? -20.166 5.208 20.979 1.00 82.25 501 GLU A O 1
ATOM 4083 N N . ARG A 1 502 ? -21.725 4.632 19.453 1.00 89.88 502 ARG A N 1
ATOM 4084 C CA . ARG A 1 502 ? -22.570 3.873 20.387 1.00 89.88 502 ARG A CA 1
ATOM 4085 C C . ARG A 1 502 ? -21.781 2.767 21.077 1.00 89.88 502 ARG A C 1
ATOM 4087 O O . ARG A 1 502 ? -21.846 2.658 22.300 1.00 89.88 502 ARG A O 1
ATOM 4094 N N . ARG A 1 503 ? -20.970 2.010 20.334 1.00 91.56 503 ARG A N 1
ATOM 4095 C CA . ARG A 1 503 ? -20.112 0.948 20.875 1.00 91.56 503 ARG A CA 1
ATOM 4096 C C . ARG A 1 503 ? -19.130 1.489 21.908 1.00 91.56 503 ARG A C 1
ATOM 4098 O O . ARG A 1 503 ? -19.003 0.904 22.982 1.00 91.56 503 ARG A O 1
ATOM 4105 N N . TYR A 1 504 ? -18.454 2.600 21.615 1.00 85.00 504 TYR A N 1
ATOM 4106 C CA . TYR A 1 504 ? -17.522 3.218 22.559 1.00 85.00 504 TYR A CA 1
ATOM 4107 C C . TYR A 1 504 ? -18.238 3.696 23.829 1.00 85.00 504 TYR A C 1
ATOM 4109 O O . TYR A 1 504 ? -17.813 3.360 24.935 1.00 85.00 504 TYR A O 1
ATOM 4117 N N . ARG A 1 505 ? -19.362 4.408 23.679 1.00 94.44 505 ARG A N 1
ATOM 4118 C CA . ARG A 1 505 ? -20.172 4.906 24.801 1.00 94.44 505 ARG A CA 1
ATOM 4119 C C . ARG A 1 505 ? -20.672 3.768 25.692 1.00 94.44 505 ARG A C 1
ATOM 4121 O O . ARG A 1 505 ? -20.507 3.829 26.908 1.00 94.44 505 ARG A O 1
ATOM 4128 N N . LEU A 1 506 ? -21.245 2.722 25.098 1.00 96.19 506 LEU A N 1
ATOM 4129 C CA . LEU A 1 506 ? -21.783 1.568 25.824 1.00 96.19 506 LEU A CA 1
ATOM 4130 C C . LEU A 1 506 ? -20.673 0.758 26.499 1.00 96.19 506 LEU A C 1
ATOM 4132 O O . LEU A 1 506 ? -20.808 0.393 27.664 1.00 96.19 506 LEU A O 1
ATOM 4136 N N . ARG A 1 507 ? -19.532 0.564 25.829 1.00 94.81 507 ARG A N 1
ATOM 4137 C CA . ARG A 1 507 ? -18.358 -0.081 26.431 1.00 94.81 507 ARG A CA 1
ATOM 4138 C C . ARG A 1 507 ? -17.813 0.721 27.611 1.00 94.81 507 ARG A C 1
ATOM 4140 O O . ARG A 1 507 ? -17.490 0.143 28.646 1.00 94.81 507 ARG A O 1
ATOM 4147 N N . SER A 1 508 ? -17.740 2.045 27.482 1.00 88.25 508 SER A N 1
ATOM 4148 C CA . SER A 1 508 ? -17.329 2.928 28.577 1.00 88.25 508 SER A CA 1
ATOM 4149 C C . SER A 1 508 ? -18.299 2.853 29.757 1.00 88.25 508 SER A C 1
ATOM 4151 O O . SER A 1 508 ? -17.852 2.824 30.901 1.00 88.25 508 SER A O 1
ATOM 4153 N N . ALA A 1 509 ? -19.609 2.786 29.499 1.00 94.62 509 ALA A N 1
ATOM 4154 C CA . ALA A 1 509 ? -20.618 2.626 30.543 1.00 94.62 509 ALA A CA 1
ATOM 4155 C C . ALA A 1 509 ? -20.462 1.289 31.287 1.00 94.62 509 ALA A C 1
ATOM 4157 O O . ALA A 1 509 ? -20.462 1.283 32.515 1.00 94.62 509 ALA A O 1
ATOM 4158 N N . CYS A 1 510 ? -20.238 0.182 30.569 1.00 95.44 510 CYS A N 1
ATOM 4159 C CA . CYS A 1 510 ? -19.933 -1.114 31.182 1.00 95.44 510 CYS A CA 1
ATOM 4160 C C . CYS A 1 510 ? -18.657 -1.046 32.036 1.00 95.44 510 CYS A C 1
ATOM 4162 O O . CYS A 1 510 ? -18.675 -1.431 33.203 1.00 95.44 510 CYS A O 1
ATOM 4164 N N . HIS A 1 511 ? -17.558 -0.495 31.514 1.00 89.69 511 HIS A N 1
ATOM 4165 C CA . HIS A 1 511 ? -16.325 -0.353 32.296 1.00 89.69 511 HIS A CA 1
ATOM 4166 C C . HIS A 1 511 ? -16.510 0.503 33.556 1.00 89.69 511 HIS A C 1
ATOM 4168 O O . HIS A 1 511 ? -15.939 0.168 34.593 1.00 89.69 511 HIS A O 1
ATOM 4174 N N . ALA A 1 512 ? -17.317 1.565 33.489 1.00 92.25 512 ALA A N 1
ATOM 4175 C CA . ALA A 1 512 ? -17.629 2.393 34.648 1.00 92.25 512 ALA A CA 1
ATOM 4176 C C . ALA A 1 512 ? -18.400 1.611 35.726 1.00 92.25 512 ALA A C 1
ATOM 4178 O O . ALA A 1 512 ? -18.047 1.718 36.898 1.00 92.25 512 ALA A O 1
ATOM 4179 N N . THR A 1 513 ? -19.380 0.777 35.350 1.00 94.06 513 THR A N 1
ATOM 4180 C CA . THR A 1 513 ? -20.065 -0.115 36.306 1.00 94.06 513 THR A CA 1
ATOM 4181 C C . THR A 1 513 ? -19.077 -1.086 36.956 1.00 94.06 513 THR A C 1
ATOM 4183 O O . THR A 1 513 ? -19.060 -1.226 38.172 1.00 94.06 513 THR A O 1
ATOM 4186 N N . VAL A 1 514 ? -18.188 -1.707 36.175 1.00 92.62 514 VAL A N 1
ATOM 4187 C CA . VAL A 1 514 ? -17.186 -2.657 36.702 1.00 92.62 514 VAL A CA 1
ATOM 4188 C C . VAL A 1 514 ? -16.159 -1.990 37.624 1.00 92.62 514 VAL A C 1
ATOM 4190 O O . VAL A 1 514 ? -15.559 -2.655 38.463 1.00 92.62 514 VAL A O 1
ATOM 4193 N N . ALA A 1 515 ? -15.911 -0.690 37.463 1.00 89.31 515 ALA A N 1
ATOM 4194 C CA . ALA A 1 515 ? -15.051 0.058 38.375 1.00 89.31 515 ALA A CA 1
ATOM 4195 C C . ALA A 1 515 ? -15.729 0.327 39.731 1.00 89.31 515 ALA A C 1
ATOM 4197 O O . ALA A 1 515 ? -15.034 0.495 40.729 1.00 89.31 515 ALA A O 1
ATOM 4198 N N . GLN A 1 516 ? -17.064 0.373 39.764 1.00 89.25 516 GLN A N 1
ATOM 4199 C CA . GLN A 1 516 ? -17.860 0.619 40.970 1.00 89.25 516 GLN A CA 1
ATOM 4200 C C . GLN A 1 516 ? -18.271 -0.678 41.681 1.00 89.25 516 GLN A C 1
ATOM 4202 O O . GLN A 1 516 ? -18.416 -0.686 42.900 1.00 89.25 516 GLN A O 1
ATOM 4207 N N . GLU A 1 517 ? -18.434 -1.775 40.938 1.00 89.06 517 GLU A N 1
ATOM 4208 C CA . GLU A 1 517 ? -18.939 -3.053 41.441 1.00 89.06 517 GLU A CA 1
ATOM 4209 C C . GLU A 1 517 ? -17.923 -4.189 41.250 1.00 89.06 517 GLU A C 1
ATOM 4211 O O . GLU A 1 517 ? -17.299 -4.339 40.198 1.00 89.06 517 GLU A O 1
ATOM 4216 N N . SER A 1 518 ? -17.785 -5.053 42.260 1.00 89.81 518 SER A N 1
ATOM 4217 C CA . SER A 1 518 ? -16.928 -6.240 42.173 1.00 89.81 518 SER A CA 1
ATOM 4218 C C . SER A 1 518 ? -17.627 -7.359 41.394 1.00 89.81 518 SER A C 1
ATOM 4220 O O . SER A 1 518 ? -18.412 -8.127 41.952 1.00 89.81 518 SER A O 1
ATOM 4222 N N . LEU A 1 519 ? -17.355 -7.449 40.089 1.00 92.19 519 LEU A N 1
ATOM 4223 C CA . LEU A 1 519 ? -17.828 -8.541 39.231 1.00 92.19 519 LEU A CA 1
ATOM 4224 C C . LEU A 1 519 ? -16.821 -9.701 39.179 1.00 92.19 519 LEU A C 1
ATOM 4226 O O . LEU A 1 519 ? -15.617 -9.491 39.012 1.00 92.19 519 LEU A O 1
ATOM 4230 N N . SER A 1 520 ? -17.325 -10.933 39.245 1.00 91.50 520 SER A N 1
ATOM 4231 C CA . SER A 1 520 ? -16.552 -12.166 39.081 1.00 91.50 520 SER A CA 1
ATOM 4232 C C . SER A 1 520 ? -15.869 -12.221 37.712 1.00 91.50 520 SER A C 1
ATOM 4234 O O . SER A 1 520 ? -16.387 -11.717 36.716 1.00 91.50 520 SER A O 1
ATOM 4236 N N . GLY A 1 521 ? -14.685 -12.841 37.645 1.00 90.50 521 GLY A N 1
ATOM 4237 C CA . GLY A 1 521 ? -13.816 -12.769 36.464 1.00 90.50 521 GLY A CA 1
ATOM 4238 C C . GLY A 1 521 ? -14.469 -13.247 35.163 1.00 90.50 521 GLY A C 1
ATOM 4239 O O . GLY A 1 521 ? -14.332 -12.585 34.135 1.00 90.50 521 GLY A O 1
ATOM 4240 N N . LEU A 1 522 ? -15.223 -14.352 35.212 1.00 90.88 522 LEU A N 1
ATOM 4241 C CA . LEU A 1 522 ? -15.923 -14.871 34.036 1.00 90.88 522 LEU A CA 1
ATOM 4242 C C . LEU A 1 522 ? -17.040 -13.916 33.606 1.00 90.88 522 LEU A C 1
ATOM 4244 O O . LEU A 1 522 ? -17.065 -13.485 32.457 1.00 90.88 522 LEU A O 1
ATOM 4248 N N . TYR A 1 523 ? -17.916 -13.528 34.536 1.00 94.94 523 TYR A N 1
ATOM 4249 C CA . TYR A 1 523 ? -19.029 -12.621 34.257 1.00 94.94 523 TYR A CA 1
ATOM 4250 C C . TYR A 1 523 ? -18.549 -11.258 33.740 1.00 94.94 523 TYR A C 1
ATOM 4252 O O . TYR A 1 523 ? -19.105 -10.721 32.786 1.00 94.94 523 TYR A O 1
ATOM 4260 N N . LYS A 1 524 ? -17.459 -10.733 34.309 1.00 94.50 524 LYS A N 1
ATOM 4261 C CA . LYS A 1 524 ? -16.815 -9.479 33.902 1.00 94.50 524 LYS A CA 1
ATOM 4262 C C . LYS A 1 524 ? -16.371 -9.486 32.439 1.00 94.50 524 LYS A C 1
ATOM 4264 O O . LYS A 1 524 ? -16.487 -8.449 31.794 1.00 94.50 524 LYS A O 1
ATOM 4269 N N . SER A 1 525 ? -15.891 -10.614 31.907 1.00 92.19 525 SER A N 1
ATOM 4270 C CA . SER A 1 525 ? -15.569 -10.707 30.474 1.00 92.19 525 SER A CA 1
ATOM 4271 C C . SER A 1 525 ? -16.837 -10.599 29.626 1.00 92.19 525 SER A C 1
ATOM 4273 O O . SER A 1 525 ? -16.902 -9.715 28.778 1.00 92.19 525 SER A O 1
ATOM 4275 N N . TYR A 1 526 ? -17.888 -11.370 29.945 1.00 93.88 526 TYR A N 1
ATOM 4276 C CA . TYR A 1 526 ? -19.189 -11.272 29.258 1.00 93.88 526 TYR A CA 1
ATOM 4277 C C . TYR A 1 526 ? -19.765 -9.850 29.273 1.00 93.88 526 TYR A C 1
ATOM 4279 O O . TYR A 1 526 ? -20.272 -9.341 28.270 1.00 93.88 526 TYR A O 1
ATOM 4287 N N . PHE A 1 527 ? -19.655 -9.200 30.427 1.00 95.44 527 PHE A N 1
ATOM 4288 C CA . PHE A 1 527 ? -20.182 -7.871 30.678 1.00 95.44 527 PHE A CA 1
ATOM 4289 C C . PHE A 1 527 ? -19.388 -6.749 29.984 1.00 95.44 527 PHE A C 1
ATOM 4291 O O . PHE A 1 527 ? -19.982 -5.773 29.535 1.00 95.44 527 PHE A O 1
ATOM 4298 N N . CYS A 1 528 ? -18.060 -6.853 29.879 1.00 93.94 528 CYS A N 1
ATOM 4299 C CA . CYS A 1 528 ? -17.229 -5.819 29.248 1.00 93.94 528 CYS A CA 1
ATOM 4300 C C . CYS A 1 528 ? -17.038 -6.020 27.742 1.00 93.94 528 CYS A C 1
ATOM 4302 O O . CYS A 1 528 ? -16.822 -5.035 27.032 1.00 93.94 528 CYS A O 1
ATOM 4304 N N . ASP A 1 529 ? -17.085 -7.265 27.263 1.00 91.00 529 ASP A N 1
ATOM 4305 C CA . ASP A 1 529 ? -16.747 -7.587 25.880 1.00 91.00 529 ASP A CA 1
ATOM 4306 C C . ASP A 1 529 ? -18.003 -7.804 25.024 1.00 91.00 529 ASP A C 1
ATOM 4308 O O . ASP A 1 529 ? -18.126 -7.172 23.982 1.00 91.00 529 ASP A O 1
ATOM 4312 N N . GLN A 1 530 ? -18.968 -8.630 25.446 1.00 94.88 530 GLN A N 1
ATOM 4313 C CA . GLN A 1 530 ? -20.127 -9.010 24.618 1.00 94.88 530 GLN A CA 1
ATOM 4314 C C . GLN A 1 530 ? -21.351 -8.117 24.839 1.00 94.88 530 GLN A C 1
ATOM 4316 O O . GLN A 1 530 ? -22.034 -7.761 23.876 1.00 94.88 530 GLN A O 1
ATOM 4321 N N . LEU A 1 531 ? -21.628 -7.729 26.087 1.00 96.69 531 LEU A N 1
ATOM 4322 C CA . LEU A 1 531 ? -22.794 -6.906 26.415 1.00 96.69 531 LEU A CA 1
ATOM 4323 C C . LEU A 1 531 ? -22.840 -5.561 25.661 1.00 96.69 531 LEU A C 1
ATOM 4325 O O . LEU A 1 531 ? -23.918 -5.223 25.166 1.00 96.69 531 LEU A O 1
ATOM 4329 N N . PRO A 1 532 ? -21.729 -4.811 25.479 1.00 97.44 532 PRO A N 1
ATOM 4330 C CA . PRO A 1 532 ? -21.767 -3.569 24.708 1.00 97.44 532 PRO A CA 1
ATOM 4331 C C . PRO A 1 532 ? -22.275 -3.776 23.280 1.00 97.44 532 PRO A C 1
ATOM 4333 O O . PRO A 1 532 ? -23.044 -2.960 22.782 1.00 97.44 532 PRO A O 1
ATOM 4336 N N . HIS A 1 533 ? -21.903 -4.885 22.638 1.00 96.81 533 HIS A N 1
ATOM 4337 C CA . HIS A 1 533 ? -22.355 -5.209 21.287 1.00 96.81 533 HIS A CA 1
ATOM 4338 C C . HIS A 1 533 ? -23.848 -5.565 21.243 1.00 96.81 533 HIS A C 1
ATOM 4340 O O . HIS A 1 533 ? -24.561 -5.111 20.348 1.00 96.81 533 HIS A O 1
ATOM 4346 N N . ALA A 1 534 ? -24.350 -6.312 22.232 1.00 97.38 534 ALA A N 1
ATOM 4347 C CA . ALA A 1 534 ? -25.781 -6.606 22.350 1.00 97.38 534 ALA A CA 1
ATOM 4348 C C . ALA A 1 534 ? -26.612 -5.322 22.533 1.00 97.38 534 ALA A C 1
ATOM 4350 O O . ALA A 1 534 ? -27.658 -5.157 21.906 1.00 97.38 534 ALA A O 1
ATOM 4351 N N . LEU A 1 535 ? -26.117 -4.383 23.346 1.00 97.75 535 LEU A N 1
ATOM 4352 C CA . LEU A 1 535 ? -26.762 -3.089 23.570 1.00 97.75 535 LEU A CA 1
ATOM 4353 C C . LEU A 1 535 ? -26.753 -2.204 22.316 1.00 97.75 535 LEU A C 1
ATOM 4355 O O . LEU A 1 535 ? -27.759 -1.555 22.043 1.00 97.75 535 LEU A O 1
ATOM 4359 N N . VAL A 1 536 ? -25.677 -2.223 21.517 1.00 96.81 536 VAL A N 1
ATOM 4360 C CA . VAL A 1 536 ? -25.645 -1.541 20.208 1.00 96.81 536 VAL A CA 1
ATOM 4361 C C . VAL A 1 536 ? -26.750 -2.080 19.297 1.00 96.81 536 VAL A C 1
ATOM 4363 O O . VAL A 1 536 ? -27.501 -1.291 18.729 1.00 96.81 536 VAL A O 1
ATOM 4366 N N . CYS A 1 537 ? -26.902 -3.407 19.209 1.00 97.00 537 CYS A N 1
ATOM 4367 C CA . CYS A 1 537 ? -27.966 -4.025 18.412 1.00 97.00 537 CYS A CA 1
ATOM 4368 C C . CYS A 1 537 ? -29.349 -3.540 18.871 1.00 97.00 537 CYS A C 1
ATOM 4370 O O . CYS A 1 537 ? -30.159 -3.122 18.050 1.00 97.00 537 CYS A O 1
ATOM 4372 N N . LEU A 1 538 ? -29.605 -3.523 20.184 1.00 97.62 538 LEU A N 1
ATOM 4373 C CA . LEU A 1 538 ? -30.877 -3.054 20.743 1.00 97.62 538 LEU A CA 1
ATOM 4374 C C . LEU A 1 538 ? -31.156 -1.573 20.455 1.00 97.62 538 LEU A C 1
ATOM 4376 O O . LEU A 1 538 ? -32.302 -1.223 20.185 1.00 97.62 538 LEU A O 1
ATOM 4380 N N . GLU A 1 539 ? -30.139 -0.707 20.467 1.00 97.06 539 GLU A N 1
ATOM 4381 C CA . GLU A 1 539 ? -30.299 0.711 20.116 1.00 97.06 539 GLU A CA 1
ATOM 4382 C C . GLU A 1 539 ? -30.591 0.935 18.627 1.00 97.06 539 GLU A C 1
ATOM 4384 O O . GLU A 1 539 ? -31.329 1.863 18.278 1.00 97.06 539 GLU A O 1
ATOM 4389 N N . GLU A 1 540 ? -30.034 0.110 17.736 1.00 95.38 540 GLU A N 1
ATOM 4390 C CA . GLU A 1 540 ? -30.371 0.155 16.307 1.00 95.38 540 GLU A CA 1
ATOM 4391 C C . GLU A 1 540 ? -31.777 -0.396 16.044 1.00 95.38 540 GLU A C 1
ATOM 4393 O O . GLU A 1 540 ? -32.573 0.235 15.346 1.00 95.38 540 GLU A O 1
ATOM 4398 N N . MET A 1 541 ? -32.138 -1.508 16.689 1.00 95.81 541 MET A N 1
ATOM 4399 C CA . MET A 1 541 ? -33.489 -2.065 16.625 1.00 95.81 541 MET A CA 1
ATOM 4400 C C . MET A 1 541 ? -34.536 -1.083 17.155 1.00 95.81 541 MET A C 1
ATOM 4402 O O . MET A 1 541 ? -35.576 -0.898 16.528 1.00 95.81 541 MET A O 1
ATOM 4406 N N . TYR A 1 542 ? -34.261 -0.414 18.278 1.00 96.44 542 TYR A N 1
ATOM 4407 C CA . TYR A 1 542 ? -35.154 0.598 18.840 1.00 96.44 542 TYR A CA 1
ATOM 4408 C C . TYR A 1 542 ? -35.400 1.735 17.845 1.00 96.44 542 TYR A C 1
ATOM 4410 O O . TYR A 1 542 ? -36.549 2.100 17.593 1.00 96.44 542 TYR A O 1
ATOM 4418 N N . ALA A 1 543 ? -34.330 2.266 17.243 1.00 94.38 543 ALA A N 1
ATOM 4419 C CA . ALA A 1 543 ? -34.431 3.342 16.263 1.00 94.38 543 ALA A CA 1
ATOM 4420 C C . ALA A 1 543 ? -35.253 2.921 15.034 1.00 94.38 543 ALA A C 1
ATOM 4422 O O . ALA A 1 543 ? -36.114 3.677 14.584 1.00 94.38 543 ALA A O 1
ATOM 4423 N N . TYR A 1 544 ? -35.029 1.704 14.528 1.00 94.81 544 TYR A N 1
ATOM 4424 C CA . TYR A 1 544 ? -35.793 1.148 13.413 1.00 94.81 544 TYR A CA 1
ATOM 4425 C C . TYR A 1 544 ? -37.286 1.025 13.747 1.00 94.81 544 TYR A C 1
ATOM 4427 O O . TYR A 1 544 ? -38.128 1.578 13.039 1.00 94.81 544 TYR A O 1
ATOM 4435 N N . VAL A 1 545 ? -37.624 0.360 14.856 1.00 95.44 545 VAL A N 1
ATOM 4436 C CA . VAL A 1 545 ? -39.026 0.111 15.225 1.00 95.44 545 VAL A CA 1
ATOM 4437 C C . VAL A 1 545 ? -39.757 1.413 15.571 1.00 95.44 545 VAL A C 1
ATOM 4439 O O . VAL A 1 545 ? -40.932 1.556 15.235 1.00 95.44 545 VAL A O 1
ATOM 4442 N N . SER A 1 546 ? -39.074 2.392 16.178 1.00 94.62 546 SER A N 1
ATOM 4443 C CA . SER A 1 546 ? -39.644 3.726 16.421 1.00 94.62 546 SER A CA 1
ATOM 4444 C C . SER A 1 546 ? -40.029 4.413 15.110 1.00 94.62 546 SER A C 1
ATOM 4446 O O . SER A 1 546 ? -41.150 4.902 14.979 1.00 94.62 546 SER A O 1
ATOM 4448 N N . LYS A 1 547 ? -39.145 4.369 14.105 1.00 94.06 547 LYS A N 1
ATOM 4449 C CA . LYS A 1 547 ? -39.405 4.944 12.779 1.00 94.06 547 LYS A CA 1
ATOM 4450 C C . LYS A 1 547 ? -40.578 4.257 12.074 1.00 94.06 547 LYS A C 1
ATOM 4452 O O . LYS A 1 547 ? -41.420 4.937 11.490 1.00 94.06 547 LYS A O 1
ATOM 4457 N N . CYS A 1 548 ? -40.668 2.928 12.154 1.00 93.19 548 CYS A N 1
ATOM 4458 C CA . CYS A 1 548 ? -41.809 2.178 11.619 1.00 93.19 548 CYS A CA 1
ATOM 4459 C C . CYS A 1 548 ? -43.122 2.581 12.299 1.00 93.19 548 CYS A C 1
ATOM 4461 O O . CYS A 1 548 ? -44.093 2.897 11.618 1.00 93.19 548 CYS A O 1
ATOM 4463 N N . LYS A 1 549 ? -43.131 2.668 13.635 1.00 91.81 549 LYS A N 1
ATOM 4464 C CA . LYS A 1 549 ? -44.305 3.083 14.414 1.00 91.81 549 LYS A CA 1
ATOM 4465 C C . LYS A 1 549 ? -44.791 4.488 14.032 1.00 91.81 549 LYS A C 1
ATOM 4467 O O . LYS A 1 549 ? -45.996 4.708 13.913 1.00 91.81 549 LYS A O 1
ATOM 4472 N N . GLU A 1 550 ? -43.879 5.440 13.838 1.00 91.50 550 GLU A N 1
ATOM 4473 C CA . GLU A 1 550 ? -44.221 6.798 13.395 1.00 91.50 550 GLU A CA 1
ATOM 4474 C C . GLU A 1 550 ? -44.768 6.827 11.964 1.00 91.50 550 GLU A C 1
ATOM 4476 O O . GLU A 1 550 ? -45.747 7.528 11.692 1.00 91.50 550 GLU A O 1
ATOM 4481 N N . ALA A 1 551 ? -44.168 6.052 11.056 1.00 91.38 551 ALA A N 1
ATOM 4482 C CA . ALA A 1 551 ? -44.623 5.937 9.675 1.00 91.38 551 ALA A CA 1
ATOM 4483 C C . ALA A 1 551 ? -46.036 5.334 9.589 1.00 91.38 551 ALA A C 1
ATOM 4485 O O . ALA A 1 551 ? -46.888 5.878 8.884 1.00 91.38 551 ALA A O 1
ATOM 4486 N N . ASP A 1 552 ? -46.316 4.278 10.353 1.00 88.44 552 ASP A N 1
ATOM 4487 C CA . ASP A 1 552 ? -47.642 3.654 10.418 1.00 88.44 552 ASP A CA 1
ATOM 4488 C C . ASP A 1 552 ? -48.681 4.610 11.023 1.00 88.44 552 ASP A C 1
ATOM 4490 O O . ASP A 1 552 ? -49.783 4.757 10.493 1.00 88.44 552 ASP A O 1
ATOM 4494 N N . GLY A 1 553 ? -48.305 5.358 12.068 1.00 87.69 553 GLY A N 1
ATOM 4495 C CA . GLY A 1 553 ? -49.160 6.395 12.652 1.00 87.69 553 GLY A CA 1
ATOM 4496 C C . GLY A 1 553 ? -49.484 7.533 11.675 1.00 87.69 553 GLY A C 1
ATOM 4497 O O . GLY A 1 553 ? -50.598 8.056 11.676 1.00 87.69 553 GLY A O 1
ATOM 4498 N N . LYS A 1 554 ? -48.539 7.913 10.803 1.00 89.00 554 LYS A N 1
ATOM 4499 C CA . LYS A 1 554 ? -48.793 8.869 9.710 1.00 89.00 554 LYS A CA 1
ATOM 4500 C C . LYS A 1 554 ? -49.732 8.274 8.651 1.00 89.00 554 LYS A C 1
ATOM 4502 O O . LYS A 1 554 ? -50.649 8.969 8.224 1.00 89.00 554 LYS A O 1
ATOM 4507 N N . ARG A 1 555 ? -49.564 6.999 8.276 1.00 85.69 555 ARG A N 1
ATOM 4508 C CA . ARG A 1 555 ? -50.424 6.306 7.293 1.00 85.69 555 ARG A CA 1
ATOM 4509 C C . ARG A 1 555 ? -51.879 6.207 7.745 1.00 85.69 555 ARG A C 1
ATOM 4511 O O . ARG A 1 555 ? -52.769 6.476 6.943 1.00 85.69 555 ARG A O 1
ATOM 4518 N N . LEU A 1 556 ? -52.117 5.920 9.026 1.00 85.38 556 LEU A N 1
ATOM 4519 C CA . LEU A 1 556 ? -53.471 5.846 9.592 1.00 85.38 556 LEU A CA 1
ATOM 4520 C C . LEU A 1 556 ? -54.248 7.159 9.507 1.00 85.38 556 LEU A C 1
ATOM 4522 O O . LEU A 1 556 ? -55.469 7.146 9.387 1.00 85.38 556 LEU A O 1
ATOM 4526 N N . ARG A 1 557 ? -53.548 8.297 9.534 1.00 86.75 557 ARG A N 1
ATOM 4527 C CA . ARG A 1 557 ? -54.175 9.616 9.388 1.00 86.75 557 ARG A CA 1
ATOM 4528 C C . ARG A 1 557 ? -54.540 9.957 7.940 1.00 86.75 557 ARG A C 1
ATOM 4530 O O . ARG A 1 557 ? -55.399 10.804 7.736 1.00 86.75 557 ARG A O 1
ATOM 4537 N N . GLY A 1 558 ? -53.893 9.328 6.953 1.00 79.38 558 GLY A N 1
ATOM 4538 C CA . GLY A 1 558 ? -53.985 9.720 5.542 1.00 79.38 558 GLY A CA 1
ATOM 4539 C C . GLY A 1 558 ? -54.931 8.892 4.665 1.00 79.38 558 GLY A C 1
ATOM 4540 O O . GLY A 1 558 ? -55.351 9.395 3.631 1.00 79.38 558 GLY A O 1
ATOM 4541 N N . ASN A 1 559 ? -55.273 7.647 5.027 1.00 67.38 559 ASN A N 1
ATOM 4542 C CA . ASN A 1 559 ? -56.056 6.758 4.153 1.00 67.38 559 ASN A CA 1
ATOM 4543 C C . ASN A 1 559 ? -57.011 5.835 4.931 1.00 67.38 559 ASN A C 1
ATOM 4545 O O . ASN A 1 559 ? -56.568 5.028 5.742 1.00 67.38 559 ASN A O 1
ATOM 4549 N N . LYS A 1 560 ? -58.322 5.899 4.634 1.00 67.19 560 LYS A N 1
ATOM 4550 C CA . LYS A 1 560 ? -59.366 5.068 5.280 1.00 67.19 560 LYS A CA 1
ATOM 4551 C C . LYS A 1 560 ? -59.519 3.652 4.700 1.00 67.19 560 LYS A C 1
ATOM 4553 O O . LYS A 1 560 ? -60.130 2.809 5.344 1.00 67.19 560 LYS A O 1
ATOM 4558 N N . VAL A 1 561 ? -59.001 3.384 3.498 1.00 62.06 561 VAL A N 1
ATOM 4559 C CA . VAL A 1 561 ? -59.373 2.187 2.710 1.00 62.06 561 VAL A CA 1
ATOM 4560 C C . VAL A 1 561 ? -58.554 0.930 3.063 1.00 62.06 561 VAL A C 1
ATOM 4562 O O . VAL A 1 561 ? -59.000 -0.173 2.782 1.00 62.06 561 VAL A O 1
ATOM 4565 N N . VAL A 1 562 ? -57.407 1.057 3.747 1.00 72.00 562 VAL A N 1
ATOM 4566 C CA . VAL A 1 562 ? -56.538 -0.084 4.129 1.00 72.00 562 VAL A CA 1
ATOM 4567 C C . VAL A 1 562 ? -56.305 -0.103 5.647 1.00 72.00 562 VAL A C 1
ATOM 4569 O O . VAL A 1 562 ? -55.175 -0.087 6.127 1.00 72.00 562 VAL A O 1
ATOM 4572 N N . LEU A 1 563 ? -57.381 -0.032 6.436 1.00 80.50 563 LEU A N 1
ATOM 4573 C CA . LEU A 1 563 ? -57.267 0.139 7.891 1.00 80.50 563 LEU A CA 1
ATOM 4574 C C . LEU A 1 563 ? -56.805 -1.140 8.610 1.00 80.50 563 LEU A C 1
ATOM 4576 O O . LEU A 1 563 ? -55.987 -1.070 9.524 1.00 80.50 563 LEU A O 1
ATOM 4580 N N . GLU A 1 564 ? -57.307 -2.306 8.194 1.00 85.81 564 GLU A N 1
ATOM 4581 C CA . GLU A 1 564 ? -57.086 -3.575 8.905 1.00 85.81 564 GLU A CA 1
ATOM 4582 C C . GLU A 1 564 ? -55.635 -4.067 8.807 1.00 85.81 564 GLU A C 1
ATOM 4584 O O . GLU A 1 564 ? -55.024 -4.395 9.826 1.00 85.81 564 GLU A O 1
ATOM 4589 N N . GLU A 1 565 ? -55.039 -4.048 7.611 1.00 86.88 565 GLU A N 1
ATOM 4590 C CA . GLU A 1 565 ? -53.638 -4.449 7.421 1.00 86.88 565 GLU A CA 1
ATOM 4591 C C . GLU A 1 565 ? -52.678 -3.505 8.157 1.00 86.88 565 GLU A C 1
ATOM 4593 O O . GLU A 1 565 ? -51.739 -3.949 8.822 1.00 86.88 565 GLU A O 1
ATOM 4598 N N . VAL A 1 566 ? -52.940 -2.194 8.104 1.00 87.12 566 VAL A N 1
ATOM 4599 C CA . VAL A 1 566 ? -52.123 -1.196 8.807 1.00 87.12 566 VAL A CA 1
ATOM 4600 C C . VAL A 1 566 ? -52.268 -1.346 10.324 1.00 87.12 566 VAL A C 1
ATOM 4602 O O . VAL A 1 566 ? -51.271 -1.234 11.037 1.00 87.12 566 VAL A O 1
ATOM 4605 N N . HIS A 1 567 ? -53.461 -1.675 10.834 1.00 87.88 567 HIS A N 1
ATOM 4606 C CA . HIS A 1 567 ? -53.663 -1.996 12.252 1.00 87.88 567 HIS A CA 1
ATOM 4607 C C . HIS A 1 567 ? -52.861 -3.229 12.680 1.00 87.88 567 HIS A C 1
ATOM 4609 O O . HIS A 1 567 ? -52.219 -3.196 13.732 1.00 87.88 567 HIS A O 1
ATOM 4615 N N . ALA A 1 568 ? -52.850 -4.295 11.873 1.00 92.44 568 ALA A N 1
ATOM 4616 C CA . ALA A 1 568 ? -52.091 -5.507 12.173 1.00 92.44 568 ALA A CA 1
ATOM 4617 C C . ALA A 1 568 ? -50.573 -5.242 12.207 1.00 92.44 568 ALA A C 1
ATOM 4619 O O . ALA A 1 568 ? -49.889 -5.648 13.153 1.00 92.44 568 ALA A O 1
ATOM 4620 N N . ILE A 1 569 ? -50.050 -4.499 11.224 1.00 90.75 569 ILE A N 1
ATOM 4621 C CA . ILE A 1 569 ? -48.634 -4.100 11.166 1.00 90.75 569 ILE A CA 1
ATOM 4622 C C . ILE A 1 569 ? -48.276 -3.212 12.364 1.00 90.75 569 ILE A C 1
ATOM 4624 O O . ILE A 1 569 ? -47.282 -3.466 13.050 1.00 90.75 569 ILE A O 1
ATOM 4628 N N . MET A 1 570 ? -49.112 -2.217 12.675 1.00 92.44 570 MET A N 1
ATOM 4629 C CA . MET A 1 570 ? -48.896 -1.321 13.809 1.00 92.44 570 MET A CA 1
ATOM 4630 C C . MET A 1 570 ? -48.907 -2.084 15.139 1.00 92.44 570 MET A C 1
ATOM 4632 O O . MET A 1 570 ? -48.028 -1.864 15.974 1.00 92.44 570 MET A O 1
ATOM 4636 N N . ALA A 1 571 ? -49.857 -3.001 15.345 1.00 94.38 571 ALA A N 1
ATOM 4637 C CA . ALA A 1 571 ? -49.925 -3.823 16.551 1.00 94.38 571 ALA A CA 1
ATOM 4638 C C . ALA A 1 571 ? -48.650 -4.665 16.731 1.00 94.38 571 ALA A C 1
ATOM 4640 O O . ALA A 1 571 ? -48.085 -4.701 17.830 1.00 94.38 571 ALA A O 1
ATOM 4641 N N . ASN A 1 572 ? -48.146 -5.266 15.647 1.00 94.88 572 ASN A N 1
ATOM 4642 C CA . ASN A 1 572 ? -46.884 -6.002 15.658 1.00 94.88 572 ASN A CA 1
ATOM 4643 C C . ASN A 1 572 ? -45.687 -5.089 15.987 1.00 94.88 572 ASN A C 1
ATOM 4645 O O . ASN A 1 572 ? -44.879 -5.419 16.856 1.00 94.88 572 ASN A O 1
ATOM 4649 N N . ASN A 1 573 ? -45.606 -3.902 15.378 1.00 93.19 573 ASN A N 1
ATOM 4650 C CA . ASN A 1 573 ? -44.545 -2.926 15.649 1.00 93.19 573 ASN A CA 1
ATOM 4651 C C . ASN A 1 573 ? -44.579 -2.416 17.098 1.00 93.19 573 ASN A C 1
ATOM 4653 O O . ASN A 1 573 ? -43.532 -2.288 17.733 1.00 93.19 573 ASN A O 1
ATOM 4657 N N . VAL A 1 574 ? -45.765 -2.194 17.677 1.00 94.69 574 VAL A N 1
ATOM 4658 C CA . VAL A 1 574 ? -45.909 -1.841 19.099 1.00 94.69 574 VAL A CA 1
ATOM 4659 C C . VAL A 1 574 ? -45.457 -2.988 20.006 1.00 94.69 574 VAL A C 1
ATOM 4661 O O . VAL A 1 574 ? -44.785 -2.739 21.012 1.00 94.69 574 VAL A O 1
ATOM 4664 N N . ALA A 1 575 ? -45.788 -4.238 19.672 1.00 96.81 575 ALA A N 1
ATOM 4665 C CA . ALA A 1 575 ? -45.334 -5.402 20.429 1.00 96.81 575 ALA A CA 1
ATOM 4666 C C . ALA A 1 575 ? -43.805 -5.556 20.372 1.00 96.81 575 ALA A C 1
ATOM 4668 O O . ALA A 1 575 ? -43.167 -5.749 21.411 1.00 96.81 575 ALA A O 1
ATOM 4669 N N . LEU A 1 576 ? -43.208 -5.401 19.186 1.00 96.56 576 LEU A N 1
ATOM 4670 C CA . LEU A 1 576 ? -41.761 -5.468 18.990 1.00 96.56 576 LEU A CA 1
ATOM 4671 C C . LEU A 1 576 ? -41.037 -4.330 19.723 1.00 96.56 576 LEU A C 1
ATOM 4673 O O . LEU A 1 576 ? -40.041 -4.577 20.400 1.00 96.56 576 LEU A O 1
ATOM 4677 N N . PHE A 1 577 ? -41.579 -3.109 19.680 1.00 96.31 577 PHE A N 1
ATOM 4678 C CA . PHE A 1 577 ? -41.052 -1.956 20.414 1.00 96.31 577 PHE A CA 1
ATOM 4679 C C . PHE A 1 577 ? -40.988 -2.240 21.918 1.00 96.31 577 PHE A C 1
ATOM 4681 O O . PHE A 1 577 ? -39.944 -2.063 22.543 1.00 96.31 577 PHE A O 1
ATOM 4688 N N . LYS A 1 578 ? -42.084 -2.757 22.496 1.00 97.44 578 LYS A N 1
ATOM 4689 C CA . LYS A 1 578 ? -42.140 -3.134 23.918 1.00 97.44 578 LYS A CA 1
ATOM 4690 C C . LYS A 1 578 ? -41.101 -4.204 24.268 1.00 97.44 578 LYS A C 1
ATOM 4692 O O . LYS A 1 578 ? -40.459 -4.087 25.311 1.00 97.44 578 LYS A O 1
ATOM 4697 N N . GLN A 1 579 ? -40.913 -5.209 23.408 1.00 97.81 579 GLN A N 1
ATOM 4698 C CA . GLN A 1 579 ? -39.909 -6.261 23.610 1.00 97.81 579 GLN A CA 1
ATOM 4699 C C . GLN A 1 579 ? -38.481 -5.694 23.590 1.00 97.81 579 GLN A C 1
ATOM 4701 O O . GLN A 1 579 ? -37.706 -5.975 24.503 1.00 97.81 579 GLN A O 1
ATOM 4706 N N . VAL A 1 580 ? -38.153 -4.838 22.614 1.00 97.81 580 VAL A N 1
ATOM 4707 C CA . VAL A 1 580 ? -36.835 -4.186 22.511 1.00 97.81 580 VAL A CA 1
ATOM 4708 C C . VAL A 1 580 ? -36.559 -3.305 23.731 1.00 97.81 580 VAL A C 1
ATOM 4710 O O . VAL A 1 580 ? -35.511 -3.442 24.359 1.00 97.81 580 VAL A O 1
ATOM 4713 N N . THR A 1 581 ? -37.504 -2.445 24.127 1.00 97.62 581 THR A N 1
ATOM 4714 C CA . THR A 1 581 ? -37.336 -1.575 25.304 1.00 97.62 581 THR A CA 1
ATOM 4715 C C . THR A 1 581 ? -37.222 -2.379 26.600 1.00 97.62 581 THR A C 1
ATOM 4717 O O . THR A 1 581 ? -36.425 -2.032 27.473 1.00 97.62 581 THR A O 1
ATOM 4720 N N . GLY A 1 582 ? -37.998 -3.458 26.742 1.00 97.88 582 GLY A N 1
ATOM 4721 C CA . GLY A 1 582 ? -37.910 -4.359 27.890 1.00 97.88 582 GLY A CA 1
ATOM 4722 C C . GLY A 1 582 ? -36.533 -5.012 27.998 1.00 97.88 582 GLY A C 1
ATOM 4723 O O . GLY A 1 582 ? -35.914 -4.977 29.063 1.00 97.88 582 GLY A O 1
ATOM 4724 N N . LEU A 1 583 ? -36.014 -5.532 26.882 1.00 98.06 583 LEU A N 1
ATOM 4725 C CA . LEU A 1 583 ? -34.707 -6.181 26.850 1.00 98.06 583 LEU A CA 1
ATOM 4726 C C . LEU A 1 583 ? -33.557 -5.186 27.068 1.00 98.06 583 LEU A C 1
ATOM 4728 O O . LEU A 1 583 ? -32.616 -5.492 27.796 1.00 98.06 583 LEU A O 1
ATOM 4732 N N . GLN A 1 584 ? -33.665 -3.966 26.534 1.00 97.56 584 GLN A N 1
ATOM 4733 C CA . GLN A 1 584 ? -32.694 -2.891 26.764 1.00 97.56 584 GLN A CA 1
ATOM 4734 C C . GLN A 1 584 ? -32.623 -2.479 28.241 1.00 97.56 584 GLN A C 1
ATOM 4736 O O . GLN A 1 584 ? -31.533 -2.249 28.761 1.00 97.56 584 GLN A O 1
ATOM 4741 N N . LYS A 1 585 ? -33.763 -2.432 28.944 1.00 97.75 585 LYS A N 1
ATOM 4742 C CA . LYS A 1 585 ? -33.794 -2.193 30.396 1.00 97.75 585 LYS A CA 1
ATOM 4743 C C . LYS A 1 585 ? -33.169 -3.352 31.173 1.00 97.75 585 LYS A C 1
ATOM 4745 O O . LYS A 1 585 ? -32.385 -3.108 32.082 1.00 97.75 585 LYS A O 1
ATOM 4750 N N . ALA A 1 586 ? -33.479 -4.594 30.796 1.00 97.69 586 ALA A N 1
ATOM 4751 C CA . ALA A 1 586 ? -32.972 -5.788 31.471 1.00 97.69 586 ALA A CA 1
ATOM 4752 C C . ALA A 1 586 ? -31.456 -5.996 31.296 1.00 97.69 586 ALA A C 1
ATOM 4754 O O . ALA A 1 586 ? -30.803 -6.464 32.226 1.00 97.69 586 ALA A O 1
ATOM 4755 N N . LEU A 1 587 ? -30.900 -5.642 30.133 1.00 97.62 587 LEU A N 1
ATOM 4756 C CA . LEU A 1 587 ? -29.472 -5.760 29.804 1.00 97.62 587 LEU A CA 1
ATOM 4757 C C . LEU A 1 587 ? -28.667 -4.474 30.056 1.00 97.62 587 LEU A C 1
ATOM 4759 O O . LEU A 1 587 ? -27.456 -4.460 29.846 1.00 97.62 587 LEU A O 1
ATOM 4763 N N . GLY A 1 588 ? -29.315 -3.373 30.443 1.00 97.25 588 GLY A N 1
ATOM 4764 C CA . GLY A 1 588 ? -28.635 -2.094 30.633 1.00 97.25 588 GLY A CA 1
ATOM 4765 C C . GLY A 1 588 ? -27.522 -2.196 31.688 1.00 97.25 588 GLY A C 1
ATOM 4766 O O . GLY A 1 588 ? -27.724 -2.876 32.689 1.00 97.25 588 GLY A O 1
ATOM 4767 N N . PRO A 1 589 ? -26.390 -1.472 31.570 1.00 96.62 589 PRO A N 1
ATOM 4768 C CA . PRO A 1 589 ? -25.221 -1.658 32.446 1.00 96.62 589 PRO A CA 1
ATOM 4769 C C . PRO A 1 589 ? -25.453 -1.431 33.949 1.00 96.62 589 PRO A C 1
ATOM 4771 O O . PRO A 1 589 ? -24.560 -1.703 34.740 1.00 96.62 589 PRO A O 1
ATOM 4774 N N . ARG A 1 590 ? -26.608 -0.884 34.344 1.00 95.94 590 ARG A N 1
ATOM 4775 C CA . ARG A 1 590 ? -27.031 -0.662 35.740 1.00 95.94 590 ARG A CA 1
ATOM 4776 C C . ARG A 1 590 ? -28.255 -1.502 36.135 1.00 95.94 590 ARG A C 1
ATOM 4778 O O . ARG A 1 590 ? -28.894 -1.225 37.145 1.00 95.94 590 ARG A O 1
ATOM 4785 N N . SER A 1 591 ? -28.628 -2.473 35.307 1.00 96.62 591 SER A N 1
ATOM 4786 C CA . SER A 1 591 ? -29.736 -3.389 35.561 1.00 96.62 591 SER A CA 1
ATOM 4787 C C . SER A 1 591 ? -29.437 -4.281 36.762 1.00 96.62 591 SER A C 1
ATOM 4789 O O . SER A 1 591 ? -28.310 -4.748 36.943 1.00 96.62 591 SER A O 1
ATOM 4791 N N . GLU A 1 592 ? -30.470 -4.588 37.545 1.00 96.00 592 GLU A N 1
ATOM 4792 C CA . GLU A 1 592 ? -30.371 -5.501 38.688 1.00 96.00 592 GLU A CA 1
ATOM 4793 C C . GLU A 1 592 ? -29.935 -6.913 38.285 1.00 96.00 592 GLU A C 1
ATOM 4795 O O . GLU A 1 592 ? -29.344 -7.625 39.097 1.00 96.00 592 GLU A O 1
ATOM 4800 N N . LEU A 1 593 ? -30.133 -7.287 37.014 1.00 96.25 593 LEU A N 1
ATOM 4801 C CA . LEU A 1 593 ? -29.640 -8.540 36.445 1.00 96.25 593 LEU A CA 1
ATOM 4802 C C . LEU A 1 593 ? -28.149 -8.743 36.745 1.00 96.25 593 LEU A C 1
ATOM 4804 O O . LEU A 1 593 ? -27.734 -9.848 37.098 1.00 96.25 593 LEU A O 1
ATOM 4808 N N . HIS A 1 594 ? -27.349 -7.675 36.677 1.00 95.69 594 HIS A N 1
ATOM 4809 C CA . HIS A 1 594 ? -25.904 -7.771 36.856 1.00 95.69 594 HIS A CA 1
ATOM 4810 C C . HIS A 1 594 ? -25.457 -7.911 38.311 1.00 95.69 594 HIS A C 1
ATOM 4812 O O . HIS A 1 594 ? -24.379 -8.459 38.537 1.00 95.69 594 HIS A O 1
ATOM 4818 N N . ARG A 1 595 ? -26.308 -7.570 39.290 1.00 94.06 595 ARG A N 1
ATOM 4819 C CA . ARG A 1 595 ? -26.024 -7.812 40.715 1.00 94.06 595 ARG A CA 1
ATOM 4820 C C . ARG A 1 595 ? -25.964 -9.301 41.043 1.00 94.06 595 ARG A C 1
ATOM 4822 O O . ARG A 1 595 ? -25.155 -9.714 41.865 1.00 94.06 595 ARG A O 1
ATOM 4829 N N . SER A 1 596 ? -26.791 -10.107 40.373 1.00 94.75 596 SER A N 1
ATOM 4830 C CA . SER A 1 596 ? -26.809 -11.566 40.551 1.00 94.75 596 SER A CA 1
ATOM 4831 C C . SER A 1 596 ? -25.587 -12.271 39.949 1.00 94.75 596 SER A C 1
ATOM 4833 O O . SER A 1 596 ? -25.303 -13.409 40.310 1.00 94.75 596 SER A O 1
ATOM 4835 N N . GLN A 1 597 ? -24.886 -11.612 39.013 1.00 95.25 597 GLN A N 1
ATOM 4836 C CA . GLN A 1 597 ? -23.745 -12.149 38.255 1.00 95.25 597 GLN A CA 1
ATOM 4837 C C . GLN A 1 597 ? -23.994 -13.529 37.617 1.00 95.25 597 GLN A C 1
ATOM 4839 O O . GLN A 1 597 ? -23.060 -14.296 37.371 1.00 95.25 597 GLN A O 1
ATOM 4844 N N . ASN A 1 598 ? -25.256 -13.857 37.334 1.00 95.75 598 ASN A N 1
ATOM 4845 C CA . ASN A 1 598 ? -25.633 -15.134 36.753 1.00 95.75 598 ASN A CA 1
ATOM 4846 C C . ASN A 1 598 ? -25.350 -15.125 35.240 1.00 95.75 598 ASN A C 1
ATOM 4848 O O . ASN A 1 598 ? -26.053 -14.479 34.458 1.00 95.75 598 ASN A O 1
ATOM 4852 N N . VAL A 1 599 ? -24.298 -15.843 34.832 1.00 94.75 599 VAL A N 1
ATOM 4853 C CA . VAL A 1 599 ? -23.878 -15.948 33.426 1.00 94.75 599 VAL A CA 1
ATOM 4854 C C . VAL A 1 599 ? -24.983 -16.560 32.565 1.00 94.75 599 VAL A C 1
ATOM 4856 O O . VAL A 1 599 ? -25.218 -16.074 31.463 1.00 94.75 599 VAL A O 1
ATOM 4859 N N . ASP A 1 600 ? -25.685 -17.581 33.053 1.00 94.50 600 ASP A N 1
ATOM 4860 C CA . ASP A 1 600 ? -26.715 -18.279 32.278 1.00 94.50 600 ASP A CA 1
ATOM 4861 C C . ASP A 1 600 ? -27.935 -17.391 32.037 1.00 94.50 600 ASP A C 1
ATOM 4863 O O . ASP A 1 600 ? -28.469 -17.357 30.929 1.00 94.50 600 ASP A O 1
ATOM 4867 N N . LEU A 1 601 ? -28.310 -16.580 33.029 1.00 95.88 601 LEU A N 1
ATOM 4868 C CA . LEU A 1 601 ? -29.372 -15.588 32.873 1.00 95.88 601 LEU A CA 1
ATOM 4869 C C . LEU A 1 601 ? -28.992 -14.500 31.856 1.00 95.88 601 LEU A C 1
ATOM 4871 O O . LEU A 1 601 ? -29.812 -14.118 31.018 1.00 95.88 601 LEU A O 1
ATOM 4875 N N . LEU A 1 602 ? -27.742 -14.019 31.883 1.00 95.62 602 LEU A N 1
ATOM 4876 C CA . LEU A 1 602 ? -27.240 -13.080 30.875 1.00 95.62 602 LEU A CA 1
ATOM 4877 C C . LEU A 1 602 ? -27.273 -13.709 29.474 1.00 95.62 602 LEU A C 1
ATOM 4879 O O . LEU A 1 602 ? -27.716 -13.064 28.522 1.00 95.62 602 LEU A O 1
ATOM 4883 N N . LYS A 1 603 ? -26.862 -14.978 29.352 1.00 94.56 603 LYS A N 1
ATOM 4884 C CA . LYS A 1 603 ? -26.915 -15.714 28.085 1.00 94.56 603 LYS A CA 1
ATOM 4885 C C . LYS A 1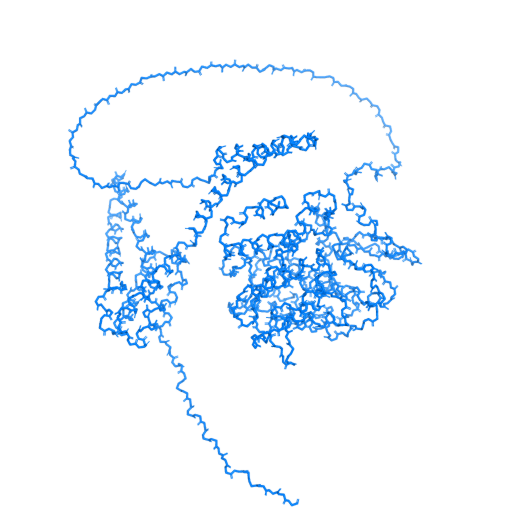 603 ? -28.339 -15.856 27.566 1.00 94.56 603 LYS A C 1
ATOM 4887 O O . LYS A 1 603 ? -28.590 -15.575 26.398 1.00 94.56 603 LYS A O 1
ATOM 4892 N N . GLN A 1 604 ? -29.278 -16.220 28.436 1.00 95.75 604 GLN A N 1
ATOM 4893 C CA . GLN A 1 604 ? -30.694 -16.323 28.095 1.00 95.75 604 GLN A CA 1
ATOM 4894 C C . GLN A 1 604 ? -31.230 -15.000 27.533 1.00 95.75 604 GLN A C 1
ATOM 4896 O O . GLN A 1 604 ? -31.886 -14.993 26.493 1.00 95.75 604 GLN A O 1
ATOM 4901 N N . LYS A 1 605 ? -30.890 -13.866 28.157 1.00 96.75 605 LYS A N 1
ATOM 4902 C CA . LYS A 1 605 ? -31.300 -12.542 27.667 1.00 96.75 605 LYS A CA 1
ATOM 4903 C C . LYS A 1 605 ? -30.657 -12.167 26.332 1.00 96.75 605 LYS A C 1
ATOM 4905 O O . LYS A 1 605 ? -31.298 -11.539 25.495 1.00 96.75 605 LYS A O 1
ATOM 4910 N N . ILE A 1 606 ? -29.419 -12.581 26.087 1.00 95.19 606 ILE A N 1
ATOM 4911 C CA . ILE A 1 606 ? -28.774 -12.391 24.782 1.00 95.19 606 ILE A CA 1
ATOM 4912 C C . ILE A 1 606 ? -29.407 -13.308 23.711 1.00 95.19 606 ILE A C 1
ATOM 4914 O O . ILE A 1 606 ? -29.528 -12.900 22.560 1.00 95.19 606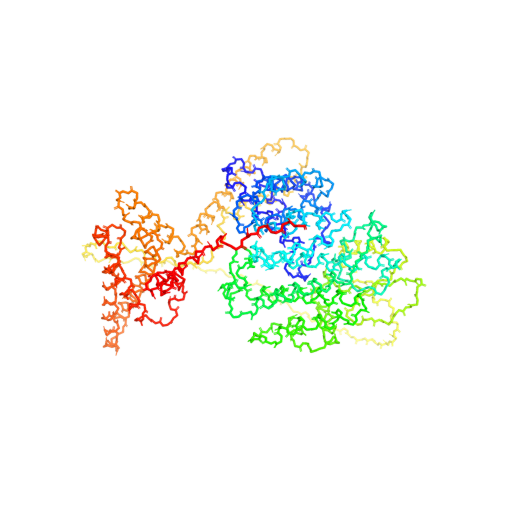 ILE A O 1
ATOM 4918 N N . LEU A 1 607 ? -29.901 -14.497 24.063 1.00 94.94 607 LEU A N 1
ATOM 4919 C CA . LEU A 1 607 ? -30.673 -15.343 23.138 1.00 94.94 607 LEU A CA 1
ATOM 4920 C C . LEU A 1 607 ? -32.059 -14.759 22.818 1.00 94.94 607 LEU A C 1
ATOM 4922 O O . LEU A 1 607 ? -32.532 -14.886 21.689 1.00 94.94 607 LEU A O 1
ATOM 4926 N N . GLU A 1 608 ? -32.699 -14.062 23.763 1.00 96.62 608 GLU A N 1
ATOM 4927 C CA . GLU A 1 608 ? -33.921 -13.290 23.479 1.00 96.62 608 GLU A CA 1
ATOM 4928 C C . GLU A 1 608 ? -33.661 -12.222 22.399 1.00 96.62 608 GLU A C 1
ATOM 4930 O O . GLU A 1 608 ? -34.497 -12.038 21.514 1.00 96.62 608 GLU A O 1
ATOM 4935 N N . LEU A 1 609 ? -32.482 -11.581 22.395 1.00 96.56 609 LEU A N 1
ATOM 4936 C CA . LEU A 1 609 ? -32.088 -10.653 21.327 1.00 96.56 609 LEU A CA 1
ATOM 4937 C C . LEU A 1 609 ? -32.068 -11.356 19.961 1.00 96.56 609 LEU A C 1
ATOM 4939 O O . LEU A 1 609 ? -32.641 -10.825 19.014 1.00 96.56 609 LEU A O 1
ATOM 4943 N N . GLU A 1 610 ? -31.482 -12.552 19.846 1.00 95.56 610 GLU A N 1
ATOM 4944 C CA . GLU A 1 610 ? -31.486 -13.322 18.589 1.00 95.56 610 GLU A CA 1
ATOM 4945 C C . GLU A 1 610 ? -32.909 -13.583 18.073 1.00 95.56 610 GLU A C 1
ATOM 4947 O O . GLU A 1 610 ? -33.176 -13.423 16.878 1.00 95.56 610 GLU A O 1
ATOM 4952 N N . GLN A 1 611 ? -33.841 -13.928 18.963 1.00 96.19 611 GLN A N 1
ATOM 4953 C CA . GLN A 1 611 ? -35.243 -14.125 18.590 1.00 96.19 611 GLN A CA 1
ATOM 4954 C C . GLN A 1 611 ? -35.886 -12.837 18.064 1.00 96.19 611 GLN A C 1
ATOM 4956 O O . GLN A 1 611 ? -36.682 -12.899 17.127 1.00 96.19 611 GLN A O 1
ATOM 4961 N N . LEU A 1 612 ? -35.538 -11.673 18.624 1.00 96.56 612 LEU A N 1
ATOM 4962 C CA . LEU A 1 612 ? -36.025 -10.384 18.127 1.00 96.56 612 LEU A CA 1
ATOM 4963 C C . LEU A 1 612 ? -35.434 -10.035 16.760 1.00 96.56 612 LEU A C 1
ATOM 4965 O O . LEU A 1 612 ? -36.171 -9.567 15.895 1.00 96.56 612 LEU A O 1
ATOM 4969 N N . VAL A 1 613 ? -34.141 -10.293 16.537 1.00 95.44 613 VAL A N 1
ATOM 4970 C CA . VAL A 1 613 ? -33.492 -10.037 15.239 1.00 95.44 613 VAL A CA 1
ATOM 4971 C C . VAL A 1 613 ? -34.167 -10.831 14.121 1.00 95.44 613 VAL A C 1
ATOM 4973 O O . VAL A 1 613 ? -34.382 -10.296 13.038 1.00 95.44 613 VAL A O 1
ATOM 4976 N N . ARG A 1 614 ? -34.577 -12.079 14.387 1.00 94.94 614 ARG A N 1
ATOM 4977 C CA . ARG A 1 614 ? -35.282 -12.928 13.408 1.00 94.94 614 ARG A CA 1
ATOM 4978 C C . ARG A 1 614 ? -36.673 -12.416 13.018 1.00 94.94 614 ARG A C 1
ATOM 4980 O O . ARG A 1 614 ? -37.179 -12.821 11.978 1.00 94.94 614 ARG A O 1
ATOM 4987 N N . LYS A 1 615 ? -37.295 -11.555 13.832 1.00 95.50 615 LYS A N 1
ATOM 4988 C CA . LYS A 1 615 ? -38.595 -10.933 13.520 1.00 95.50 615 LYS A CA 1
ATOM 4989 C C . LYS A 1 615 ? -38.467 -9.709 12.608 1.00 95.50 615 LYS A C 1
ATOM 4991 O O . LYS A 1 615 ? -39.486 -9.202 12.148 1.00 95.50 615 LYS A O 1
ATOM 4996 N N . LEU A 1 616 ? -37.251 -9.207 12.376 1.00 93.12 616 LEU A N 1
ATOM 4997 C CA . LEU A 1 616 ? -37.013 -8.056 11.508 1.00 93.12 616 LEU A CA 1
ATOM 4998 C C . LEU A 1 616 ? -36.919 -8.474 10.032 1.00 93.12 616 LEU A C 1
ATOM 5000 O O . LEU A 1 616 ? -36.471 -9.585 9.739 1.00 93.12 616 LEU A O 1
ATOM 5004 N N . PRO A 1 617 ? -37.274 -7.580 9.090 1.00 92.00 617 PRO A N 1
ATOM 5005 C CA . PRO A 1 617 ? -37.040 -7.819 7.671 1.00 92.00 617 PRO A CA 1
ATOM 5006 C C . PRO A 1 617 ? -35.560 -8.083 7.355 1.00 92.00 617 PRO A C 1
ATOM 5008 O O . PRO A 1 617 ? -34.656 -7.489 7.954 1.00 92.00 617 PRO A O 1
ATOM 5011 N N . GLN A 1 618 ? -35.313 -8.958 6.378 1.00 83.75 618 GLN A N 1
ATOM 5012 C CA . GLN A 1 618 ? -33.962 -9.283 5.920 1.00 83.75 618 GLN A CA 1
ATOM 5013 C C . GLN A 1 618 ? -33.275 -8.026 5.355 1.00 83.75 618 GLN A C 1
ATOM 5015 O O . GLN A 1 618 ? -33.867 -7.286 4.576 1.00 83.75 618 GLN A O 1
ATOM 5020 N N . GLY A 1 619 ? -32.029 -7.772 5.770 1.00 78.81 619 GLY A N 1
ATOM 5021 C CA . GLY A 1 619 ? -31.206 -6.653 5.290 1.00 78.81 619 GLY A CA 1
ATOM 5022 C C . GLY A 1 619 ? -30.986 -5.525 6.303 1.00 78.81 619 GLY A C 1
ATOM 5023 O O . GLY A 1 619 ? -29.899 -4.958 6.332 1.00 78.81 619 GLY A O 1
ATOM 5024 N N . ILE A 1 620 ? -31.937 -5.257 7.206 1.00 82.00 620 ILE A N 1
ATOM 5025 C CA . ILE A 1 620 ? -31.776 -4.210 8.244 1.00 82.00 620 ILE A CA 1
ATOM 5026 C C . ILE A 1 620 ? -30.656 -4.565 9.225 1.00 82.00 620 ILE A C 1
ATOM 5028 O O . ILE A 1 620 ? -29.966 -3.694 9.748 1.00 82.00 620 ILE A O 1
ATOM 5032 N N . SER A 1 621 ? -30.450 -5.860 9.462 1.00 80.94 621 SER A N 1
ATOM 5033 C CA . SER A 1 621 ? -29.390 -6.352 10.336 1.00 80.94 621 SER A CA 1
ATOM 5034 C C . SER A 1 621 ? -27.988 -6.199 9.746 1.00 80.94 621 SER A C 1
ATOM 5036 O O . SER A 1 621 ? -27.027 -6.319 10.499 1.00 80.94 621 SER A O 1
ATOM 5038 N N . ASN A 1 622 ? -27.835 -5.910 8.446 1.00 79.62 622 ASN A N 1
ATOM 5039 C CA . ASN A 1 622 ? -26.518 -5.816 7.807 1.00 79.62 622 ASN A CA 1
ATOM 5040 C C . ASN A 1 622 ? -25.676 -4.672 8.385 1.00 79.62 622 ASN A C 1
ATOM 5042 O O . ASN A 1 622 ? -24.473 -4.845 8.571 1.00 79.62 622 ASN A O 1
ATOM 5046 N N . GLU A 1 623 ? -26.308 -3.548 8.739 1.00 78.31 623 GLU A N 1
ATOM 5047 C CA . GLU A 1 623 ? -25.620 -2.372 9.287 1.00 78.31 623 GLU A CA 1
ATOM 5048 C C . GLU A 1 623 ? -24.903 -2.678 10.614 1.00 78.31 623 GLU A C 1
ATOM 5050 O O . GLU A 1 623 ? -23.812 -2.172 10.866 1.00 78.31 623 GLU A O 1
ATOM 5055 N N . TRP A 1 624 ? -25.475 -3.557 11.443 1.00 90.06 624 TRP A N 1
ATOM 5056 C CA . TRP A 1 624 ? -24.965 -3.925 12.772 1.00 90.06 624 TRP A CA 1
ATOM 5057 C C . TRP A 1 624 ? -24.673 -5.432 12.905 1.00 90.06 624 TRP A C 1
ATOM 5059 O O . TRP A 1 624 ? -24.538 -5.964 14.010 1.00 90.06 624 TRP A O 1
ATOM 5069 N N . ALA A 1 625 ? -24.495 -6.134 11.778 1.00 88.69 625 ALA A N 1
ATOM 5070 C CA . ALA A 1 625 ? -24.262 -7.580 11.738 1.00 88.69 625 ALA A CA 1
ATOM 5071 C C . ALA A 1 625 ? -22.985 -7.992 12.483 1.00 88.69 625 ALA A C 1
ATOM 5073 O O . ALA A 1 625 ? -22.925 -9.065 13.086 1.00 88.69 625 ALA A O 1
ATOM 5074 N N . PHE A 1 626 ? -21.959 -7.137 12.456 1.00 88.12 626 PHE A N 1
ATOM 5075 C CA . PHE A 1 626 ? -20.735 -7.346 13.222 1.00 88.12 626 PHE A CA 1
ATOM 5076 C C . PHE A 1 626 ? -21.019 -7.402 14.728 1.00 88.12 626 PHE A C 1
ATOM 5078 O O . PHE A 1 626 ? -20.627 -8.367 15.383 1.00 88.12 626 PHE A O 1
ATOM 5085 N N . ASP A 1 627 ? -21.720 -6.403 15.270 1.00 94.62 627 ASP A N 1
ATOM 5086 C CA . ASP A 1 627 ? -22.050 -6.339 16.695 1.00 94.62 627 ASP A CA 1
ATOM 5087 C C . ASP A 1 627 ? -22.951 -7.513 17.096 1.00 94.62 627 ASP A C 1
ATOM 5089 O O . ASP A 1 627 ? -22.707 -8.152 18.119 1.00 94.62 627 ASP A O 1
ATOM 5093 N N . PHE A 1 628 ? -23.903 -7.898 16.243 1.00 95.06 628 PHE A N 1
ATOM 5094 C CA . PHE A 1 628 ? -24.729 -9.076 16.493 1.00 95.06 628 PHE A CA 1
ATOM 5095 C C . PHE A 1 628 ? -23.894 -10.362 16.581 1.00 95.06 628 PHE A C 1
ATOM 5097 O O . PHE A 1 628 ? -24.012 -11.117 17.548 1.00 95.06 628 PHE A O 1
ATOM 5104 N N . ARG A 1 629 ? -22.976 -10.596 15.629 1.00 93.19 629 ARG A N 1
ATOM 5105 C CA . ARG A 1 629 ? -22.060 -11.751 15.676 1.00 93.19 629 ARG A CA 1
ATOM 5106 C C . ARG A 1 629 ? -21.185 -11.736 16.926 1.00 93.19 629 ARG A C 1
ATOM 5108 O O . ARG A 1 629 ? -21.001 -12.781 17.545 1.00 93.19 629 ARG A O 1
ATOM 5115 N N . MET A 1 630 ? -20.662 -10.571 17.306 1.00 92.62 630 MET A N 1
ATOM 5116 C CA . MET A 1 630 ? -19.831 -10.424 18.501 1.00 92.62 630 MET A CA 1
ATOM 5117 C C . MET A 1 630 ? -20.614 -10.708 19.787 1.00 92.62 630 MET A C 1
ATOM 5119 O O . MET A 1 630 ? -20.099 -11.413 20.655 1.00 92.62 630 MET A O 1
ATOM 5123 N N . ALA A 1 631 ? -21.865 -10.250 19.879 1.00 94.81 631 ALA A N 1
ATOM 5124 C CA . ALA A 1 631 ? -22.760 -10.562 20.992 1.00 94.81 631 ALA A CA 1
ATOM 5125 C C . ALA A 1 631 ? -23.050 -12.072 21.093 1.00 94.81 631 ALA A C 1
ATOM 5127 O O . ALA A 1 631 ? -23.031 -12.633 22.188 1.00 94.81 631 ALA A O 1
ATOM 5128 N N . MET A 1 632 ? -23.252 -12.754 19.957 1.00 94.50 632 MET A N 1
ATOM 5129 C CA . MET A 1 632 ? -23.547 -14.196 19.921 1.00 94.50 632 MET A CA 1
ATOM 5130 C C . MET A 1 632 ? -22.317 -15.095 20.115 1.00 94.50 632 MET A C 1
ATOM 5132 O O . MET A 1 632 ? -22.465 -16.261 20.484 1.00 94.50 632 MET A O 1
ATOM 5136 N N . ARG A 1 633 ? -21.099 -14.588 19.881 1.00 88.00 633 ARG A N 1
ATOM 5137 C CA . ARG A 1 633 ? -19.858 -15.387 19.857 1.00 88.00 633 ARG A CA 1
ATOM 5138 C C . ARG A 1 633 ? -19.614 -16.181 21.140 1.00 88.00 633 ARG A C 1
ATOM 5140 O O . ARG A 1 633 ? -19.092 -17.284 21.078 1.00 88.00 633 ARG A O 1
ATOM 5147 N N . ALA A 1 634 ? -19.995 -15.631 22.290 1.00 70.69 634 ALA A N 1
ATOM 5148 C CA . ALA A 1 634 ? -19.798 -16.286 23.583 1.00 70.69 634 ALA A CA 1
ATOM 5149 C C . ALA A 1 634 ? -21.007 -17.132 24.034 1.00 70.69 634 ALA A C 1
ATOM 5151 O O . ALA A 1 634 ? -20.935 -17.834 25.042 1.00 70.69 634 ALA A O 1
ATOM 5152 N N . MET A 1 635 ? -22.119 -17.066 23.295 1.00 71.88 635 MET A N 1
ATOM 5153 C CA . MET A 1 635 ? -23.363 -17.778 23.605 1.00 71.88 635 MET A CA 1
ATOM 5154 C C . MET A 1 635 ? -23.374 -19.190 23.039 1.00 71.88 635 MET A C 1
ATOM 5156 O O . MET A 1 635 ? -23.864 -20.102 23.696 1.00 71.88 635 MET A O 1
ATOM 5160 N N . LYS A 1 636 ? -22.799 -19.378 21.845 1.00 72.25 636 LYS A N 1
ATOM 5161 C CA . LYS A 1 636 ? -22.831 -20.648 21.099 1.00 72.25 636 LYS A CA 1
ATOM 5162 C C . LYS A 1 636 ? -21.976 -21.766 21.696 1.00 72.25 636 LYS A C 1
ATOM 5164 O O . LYS A 1 636 ? -21.736 -22.755 21.027 1.00 72.25 636 LYS A O 1
ATOM 5169 N N . GLY A 1 637 ? -21.533 -21.599 22.940 1.00 59.78 637 GLY A N 1
ATOM 5170 C CA . GLY A 1 637 ? -20.489 -22.420 23.508 1.00 59.78 637 GLY A CA 1
ATOM 5171 C C . GLY A 1 637 ? -19.191 -22.133 22.769 1.00 59.78 637 GLY A C 1
ATOM 5172 O O . GLY A 1 637 ? -19.074 -22.217 21.551 1.00 59.78 637 GLY A O 1
ATOM 5173 N N . VAL A 1 638 ? -18.145 -21.852 23.523 1.00 49.22 638 VAL A N 1
ATOM 5174 C CA . VAL A 1 638 ? -16.887 -22.459 23.126 1.00 49.22 638 VAL A CA 1
ATOM 5175 C C . VAL A 1 638 ? -17.102 -23.947 23.395 1.00 49.22 638 VAL A C 1
ATOM 5177 O O . VAL A 1 638 ? -16.780 -24.427 24.480 1.00 49.22 638 VAL A O 1
ATOM 5180 N N . ASP A 1 639 ? -17.771 -24.632 22.464 1.00 45.31 639 ASP A N 1
ATOM 5181 C CA . ASP A 1 639 ? -17.704 -26.079 22.384 1.00 45.31 639 ASP A CA 1
ATOM 5182 C C . ASP A 1 639 ? -16.211 -26.394 22.378 1.00 45.31 639 ASP A C 1
ATOM 5184 O O . ASP A 1 639 ? -15.452 -25.904 21.540 1.00 45.31 639 ASP A O 1
ATOM 5188 N N . GLU A 1 640 ? -15.771 -27.105 23.411 1.00 44.97 640 GLU A N 1
ATOM 5189 C CA . GLU A 1 640 ? -14.516 -27.837 23.360 1.00 44.97 640 GLU A CA 1
ATOM 5190 C C . GLU A 1 640 ? -13.282 -27.006 22.965 1.00 44.97 640 GLU A C 1
ATOM 5192 O O . GLU A 1 640 ? -12.475 -27.434 22.133 1.00 44.97 640 GLU A O 1
ATOM 5197 N N . VAL A 1 641 ? -13.008 -25.872 23.632 1.00 46.31 641 VAL A N 1
ATOM 5198 C CA . VAL A 1 641 ? -11.589 -25.506 23.812 1.00 46.31 641 VAL A CA 1
ATOM 5199 C C . VAL A 1 641 ? -10.997 -26.593 24.686 1.00 46.31 641 VAL A C 1
ATOM 5201 O O . VAL A 1 641 ? -11.042 -26.538 25.914 1.00 46.31 641 VAL A O 1
ATOM 5204 N N . ARG A 1 642 ? -10.552 -27.628 23.965 1.00 48.25 642 ARG A N 1
ATOM 5205 C CA . ARG A 1 642 ? -9.606 -28.674 24.286 1.00 48.25 642 ARG A CA 1
ATOM 5206 C C . ARG A 1 642 ? -9.388 -28.694 25.781 1.00 48.25 642 ARG A C 1
ATOM 5208 O O . ARG A 1 642 ? -8.558 -27.932 26.284 1.00 48.25 642 ARG A O 1
ATOM 5215 N N . ARG A 1 643 ? -10.112 -29.576 26.486 1.00 48.84 643 ARG A N 1
ATOM 5216 C CA . ARG A 1 643 ? -9.563 -30.174 27.708 1.00 48.84 643 ARG A CA 1
ATOM 5217 C C . ARG A 1 643 ? -8.122 -30.477 27.344 1.00 48.84 643 ARG A C 1
ATOM 5219 O O . ARG A 1 643 ? -7.902 -31.332 26.494 1.00 48.84 643 ARG A O 1
ATOM 5226 N N . LYS A 1 644 ? -7.180 -29.660 27.830 1.00 51.84 644 LYS A N 1
ATOM 5227 C CA . LYS A 1 644 ? -5.768 -29.824 27.509 1.00 51.84 644 LYS A CA 1
ATOM 5228 C C . LYS A 1 644 ? -5.495 -31.274 27.851 1.00 51.84 644 LYS A C 1
ATOM 5230 O O . LYS A 1 644 ? -5.620 -31.628 29.025 1.00 51.84 644 LYS A O 1
ATOM 5235 N N . GLU A 1 645 ? -5.230 -32.103 26.843 1.00 53.16 645 GLU A N 1
ATOM 5236 C CA . GLU A 1 645 ? -4.720 -33.440 27.090 1.00 53.16 645 GLU A CA 1
ATOM 5237 C C . GLU A 1 645 ? -3.587 -33.243 28.087 1.00 53.16 645 GLU A C 1
ATOM 5239 O O . GLU A 1 645 ? -2.737 -32.357 27.906 1.00 53.16 645 GLU A O 1
ATOM 5244 N N . LYS A 1 646 ? -3.692 -33.925 29.235 1.00 55.72 646 LYS A N 1
ATOM 5245 C CA . LYS A 1 646 ? -2.686 -33.834 30.289 1.00 55.72 646 LYS A CA 1
ATOM 5246 C C . LYS A 1 646 ? -1.352 -34.015 29.583 1.00 55.72 646 LYS A C 1
ATOM 5248 O O . LYS A 1 646 ? -1.170 -35.036 28.926 1.00 55.72 646 LYS A O 1
ATOM 5253 N N . ARG A 1 647 ? -0.482 -32.999 29.656 1.00 51.97 647 ARG A N 1
ATOM 5254 C CA . ARG A 1 647 ? 0.846 -33.059 29.039 1.00 51.97 647 ARG A CA 1
ATOM 5255 C C . ARG A 1 647 ? 1.434 -34.435 29.373 1.00 51.97 647 ARG A C 1
ATOM 5257 O O . ARG A 1 647 ? 1.436 -34.761 30.566 1.00 51.97 647 ARG A O 1
ATOM 5264 N N . PRO A 1 648 ? 1.851 -35.245 28.381 1.00 63.28 648 PRO A N 1
ATOM 5265 C CA . PRO A 1 648 ? 2.488 -36.518 28.674 1.00 63.28 648 PRO A CA 1
ATOM 5266 C C . PRO A 1 648 ? 3.629 -36.249 29.655 1.00 63.28 648 PRO A C 1
ATOM 5268 O O . PRO A 1 648 ? 4.376 -35.277 29.492 1.00 63.28 648 PRO A O 1
ATOM 5271 N N . ARG A 1 649 ? 3.688 -37.035 30.737 1.00 55.75 649 ARG A N 1
ATOM 5272 C CA . ARG A 1 649 ? 4.806 -36.963 31.679 1.00 55.75 649 ARG A CA 1
ATOM 5273 C C . ARG A 1 649 ? 6.069 -37.198 30.858 1.00 55.75 649 ARG A C 1
ATOM 5275 O O . ARG A 1 649 ? 6.161 -38.205 30.166 1.00 55.75 649 ARG A O 1
ATOM 5282 N N . LEU A 1 650 ? 6.976 -36.228 30.892 1.00 58.75 650 LEU A N 1
ATOM 5283 C CA . LEU A 1 650 ? 8.297 -36.353 30.298 1.00 58.75 650 LEU A CA 1
ATOM 5284 C C . LEU A 1 650 ? 8.958 -37.568 30.965 1.00 58.75 650 LEU A C 1
ATOM 5286 O O . LEU A 1 650 ? 9.187 -37.529 32.172 1.00 58.75 650 LEU A O 1
ATOM 5290 N N . ASN A 1 651 ? 9.149 -38.655 30.215 1.00 57.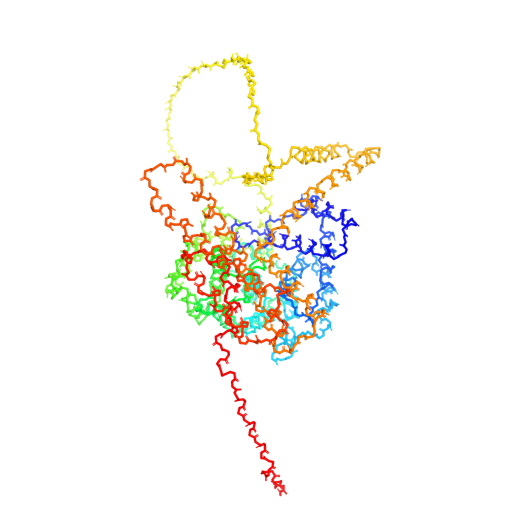12 651 ASN A N 1
ATOM 5291 C CA . ASN A 1 651 ? 9.898 -39.818 30.677 1.00 57.12 651 ASN A CA 1
ATOM 5292 C C . ASN A 1 651 ? 11.373 -39.402 30.680 1.00 57.12 651 ASN A C 1
ATOM 5294 O O . ASN A 1 651 ? 11.904 -39.073 29.622 1.00 57.12 651 ASN A O 1
ATOM 5298 N N . ILE A 1 652 ? 11.988 -39.299 31.858 1.00 61.38 652 ILE A N 1
ATOM 5299 C CA . ILE A 1 652 ? 13.396 -38.883 32.013 1.00 61.38 652 ILE A CA 1
ATOM 5300 C C . ILE A 1 652 ? 14.303 -40.123 32.161 1.00 61.38 652 ILE A C 1
ATOM 5302 O O . ILE A 1 652 ? 15.518 -39.992 32.228 1.00 61.38 652 ILE A O 1
ATOM 5306 N N . ASP A 1 653 ? 13.737 -41.332 32.139 1.00 61.91 653 ASP A N 1
ATOM 5307 C CA . ASP A 1 653 ? 14.441 -42.545 32.572 1.00 61.91 653 ASP A CA 1
ATOM 5308 C C . ASP A 1 653 ? 15.299 -43.231 31.486 1.00 61.91 653 ASP A C 1
ATOM 5310 O O . ASP A 1 653 ? 15.935 -44.232 31.784 1.00 61.91 653 ASP A O 1
ATOM 5314 N N . ASP A 1 654 ? 15.395 -42.696 30.259 1.00 58.25 654 ASP A N 1
ATOM 5315 C CA . ASP A 1 654 ? 16.067 -43.390 29.136 1.00 58.25 654 ASP A CA 1
ATOM 5316 C C . ASP A 1 654 ? 17.366 -42.720 28.630 1.00 58.25 654 ASP A C 1
ATOM 5318 O O . ASP A 1 654 ? 17.773 -42.933 27.487 1.00 58.25 654 ASP A O 1
ATOM 5322 N N . ILE A 1 655 ? 18.050 -41.905 29.443 1.00 51.88 655 ILE A N 1
ATOM 5323 C CA . ILE A 1 655 ? 19.393 -41.396 29.093 1.00 51.88 655 ILE A CA 1
ATOM 5324 C C . ILE A 1 655 ? 20.432 -41.992 30.044 1.00 51.88 655 ILE A C 1
ATOM 5326 O O . ILE A 1 655 ? 21.048 -41.294 30.848 1.00 51.88 655 ILE A O 1
ATOM 5330 N N . ASP A 1 656 ? 20.641 -43.301 29.912 1.00 54.00 656 ASP A N 1
ATOM 5331 C CA . ASP A 1 656 ? 21.877 -43.931 30.361 1.00 54.00 656 ASP A CA 1
ATOM 5332 C C . ASP A 1 656 ? 23.000 -43.564 29.383 1.00 54.00 656 ASP A C 1
ATOM 5334 O O . ASP A 1 656 ? 23.040 -43.960 28.215 1.00 54.00 656 ASP A O 1
ATOM 5338 N N . LEU A 1 657 ? 23.912 -42.742 29.892 1.00 51.03 657 LEU A N 1
ATOM 5339 C CA . LEU A 1 657 ? 25.180 -42.379 29.280 1.00 51.03 657 LEU A CA 1
ATOM 5340 C C . LEU A 1 657 ? 26.054 -43.628 29.112 1.00 51.03 657 LEU A C 1
ATOM 5342 O O . LEU A 1 657 ? 26.752 -44.036 30.038 1.00 51.03 657 LEU A O 1
ATOM 5346 N N . VAL A 1 658 ? 26.086 -44.183 27.902 1.00 49.50 658 VAL A N 1
ATOM 5347 C CA . VAL A 1 658 ? 27.189 -45.041 27.459 1.00 49.50 658 VAL A CA 1
ATOM 5348 C C . VAL A 1 658 ? 28.223 -44.148 26.776 1.00 49.50 658 VAL A C 1
ATOM 5350 O O . VAL A 1 658 ? 28.123 -43.853 25.588 1.00 49.50 658 VAL A O 1
ATOM 5353 N N . TYR A 1 659 ? 29.212 -43.697 27.548 1.00 48.41 659 TYR A N 1
ATOM 5354 C CA . TYR A 1 659 ? 30.523 -43.341 27.008 1.00 48.41 659 TYR A CA 1
ATOM 5355 C C . TYR A 1 659 ? 31.474 -44.496 27.326 1.00 48.41 659 TYR A C 1
ATOM 5357 O O . TYR A 1 659 ? 31.844 -44.715 28.479 1.00 48.41 659 TYR A O 1
ATOM 5365 N N . SER A 1 660 ? 31.812 -45.253 26.284 1.00 49.31 660 SER A N 1
ATOM 5366 C CA . SER A 1 660 ? 32.971 -46.144 26.185 1.00 49.31 660 SER A CA 1
ATOM 5367 C C . SER A 1 660 ? 33.816 -45.669 25.017 1.00 49.31 660 SER A C 1
ATOM 5369 O O . SER A 1 660 ? 33.195 -45.310 23.988 1.00 49.31 660 SER A O 1
#

pLDDT: mean 80.32, std 20.61, range [26.56, 98.56]

Radius of gyration: 33.23 Å; chains: 1; bounding box: 92×95×99 Å

Foldseek 3Di:
DLVVLVLCVVVVVVDDPVVSLVVLLVVLVVVLCQQQPLFCLSFHVLLDDLVVDPSSVVSLVSNLVSLLVNQLPADLADDDLCRVASLLSSLLSNCVSPLVVSVVCLCPRNNNVDDGPPLQADPVRDGLSVLSNLLSSVQDQCNLLSLLVSLLSCLVSVAAYALSSVLVSLLSSLLLLLLLCQLLVVHCAQAKFWLVSLSPDDPPCSPSSSPHDDDVVSLLSSLVSLLQLLCLVQDPDLSSNQSHDHVNDGPPPPVCVVSVLSSLLSNLLSLLSSCSRPPDVVSQVSSLVSLCSLLVHPDDHDPLRVQSNVDNHSVSSVVSNLVNQPPVSGPNIHIEREHEPVDDDDDDDHSYHYQYDPDSVVSSVVSSVVSVDDPPVPPPPPDDDDDDDDDDDDDDDDDDDDDDDDDDDDDDDDDDDDDDDDDDDDDDDDDDDDDPDDDPPVLVVLVVVLVVLVVVCVVVVPDPVSVVVSVVSSVVSSVVVVVVVVVVCCVVVVPPPVLVVQLVVQLVLLVVLVVVDPADPVLSCLSNFQLSLLLSLLVLQLVVLVVVLVVLVVVCVPDDPPNPVSVVSNVVSVVLNVLSVVLNQCSRSPHPVVVVSDPVVNLVSLVSSVVSVVVDDPPSCPSSVVSNCRNCVVNVDVPDPDPPPPPPPPDPPPDDDDDD

Organism: NCBI:txid2478898

Sequence (660 aa):
MMLQVSIFHTAEYLVERRDRIDQRRIWLQNIYNLLHPIHHSLGSFANIHLANFPEAQKAIPIINHWVEDCLFSLRSDRFSPFFLNNLVQMSSLAFLLNRFRAQRYLGIIPCVQKEPLRRYIREDNMNIVHDILKLLDGSGELPIVAGVLFLKRVVSAKLWINFSNVCSILESICYSIVITRRLRNGSLHNTILPRQWILTLPTANSESIAARSIPINLVVELVDIVHALLVGIFSNNPEDFEYLLFEYRNWQESDLWQIIYISLSRICRSLCLLSCNMATPLIRDRIVSTIQILAKSQHEFPAFCAMYAEARNWDELWFALRASGQQPRSTLDELLFLQDETRAPPKKIWGTRTIPYREWSAALNDLQATASGSHNDANHSRNIAVQSNADDLEKDGDDGMRVHAISTSHEDIASEELPADVVEPLAAADDIIVNDSLASEEQVKAARTIQRAYRNFFRRRSDRAYRSLFQQRYSHAALIILKAYRQYRVRKDTHPSRIVERRYRLRSACHATVAQESLSGLYKSYFCDQLPHALVCLEEMYAYVSKCKEADGKRLRGNKVVLEEVHAIMANNVALFKQVTGLQKALGPRSELHRSQNVDLLKQKILELEQLVRKLPQGISNEWAFDFRMAMRAMKGVDEVRRKEKRPRLNIDDIDLVYS

=== Feature glossary ===
A reading guide for the features in this record.

Start from the sequence.

  · This is the polypeptide sequence — one letter per residue, N-terminus first. Length ranges from a few dozen residues for small domains to over a thousand for large multi-domain proteins.

Fold it, and you get atomic coordinates and the backbone conformation that goes with them.

  · Structure coordinates are given as an mmCIF _atom_site loop: one row per atom with element, residue name, chain id, sequence number, and x/y/z position in Å. Only the four main-chain atoms per residue are included here; side chains are omitted to keep the record compact.

  · Backbone dihedral angles. Every residue except chain termini has a φ (preceding-C → N → Cα → C) and a ψ (N → Cα → C → next-N). They are reported in degrees following the IUPAC sign convention. Secondary structure is essentially a statement about which (φ, ψ) basin each residue occupies.

  · The SS8 string is DSSP's per-residue secondary-structure call. α-helix (H) means an i→i+4 H-bond ladder; β-strand (E) means the residue participates in a β-sheet; 3₁₀ (G) and π (I) are tighter and wider helices; T/S are turns/bends; '-' is loop.

  · SS3 is a coarse helix/strand/coil call (letters a/b/c) made by the P-SEA algorithm from inter-Cα distances and dihedrals. It is less detailed than DSSP but needs only Cα positions.

Summarize the fold with a handful of shape descriptors and a per-residue structural alphabet.

  · Radius of gyration (Rg) is the root-mean-square distance of Cα atoms from their centroid — a single number for overall size and compactness. A globular domain of N residues has Rg ≈ 2.2·N^0.38 Å; an extended or disordered chain has a much larger Rg. The Cα contact count is the number of residue pairs whose Cα atoms are within 8 Å and are more than four positions apart in sequence — a standard proxy for tertiary packing density. The bounding box is the smallest axis-aligned box enclosing all Cα atoms.

  · The Foldseek 3Di string encodes local tertiary geometry as a 20-letter alphabet — one character per residue — derived from the relative positions of nearby Cα atoms. Unlike the amino-acid sequence, 3Di is a direct function of the 3D structure, so two proteins with the same fold have similar 3Di strings even at low sequence identity.

  · Solvent-accessible surface area (SASA) is the area in Å² traced out by the centre of a 1.4 Å probe sphere (a water molecule) rolled over the protein's van der Waals surface (Shrake–Rupley / Lee–Richards construction). Buried residues have near-zero SASA; fully exposed residues can exceed 200 Å². The total SASA scales roughly with the number of surface residues.

Ask how reliable the model is.

  · pLDDT (predicted Local Distance Difference Test) is AlphaFold's per-residue confidence score, ranging from 0 to 100. Values above 90 indicate high confidence (typically well-packed cores); 70–90 is confident; 50–70 low confidence; below 50 usually means the region is disordered or the prediction is unreliable there. AlphaFold stores pLDDT in the mmCIF B-factor column.

  · B-factor (Debye–Waller factor) reflects atomic displacement in the crystal lattice. It is an experimental observable (units Å²), not a prediction; low values mean the atom is pinned down, high values mean it moves or is heterogeneous across the crystal.

  · Predicted Aligned Error (PAE) is an AlphaFold confidence matrix: entry (i, j) is the expected error in the position of residue j, in ångströms, when the prediction is superimposed on the true structure at residue i. Low PAE within a block of residues means that block is internally rigid and well-predicted; high PAE between two blocks means their relative placement is uncertain even if each block individually is confident.

Place it in context: what it resembles, what it is annotated as, and how it looks.

  · Nearest PDB neighbors are the top structural matches found by Foldseek when searching this structure against the entire Protein Data Bank. Each hit reports a TM-score (0 to 1; >0.5 almost always implies the same fold) and an E-value. These are *structural* homologs — they may share no detectable sequence similarity.

  · Functional annotations link the protein to curated databases. InterPro entries identify conserved domains and families by matching the sequence against member-database signatures (Pfam, PROSITE, CDD, …). Gene Ontology (GO) terms describe molecular function, biological process, and cellular component in a controlled vocabulary. CATH places the structure in a hierarchical fold classification (Class/Architecture/Topology/Homologous-superfamily). The organism is the source species.

  · Three diagnostic plots accompany the record. The Cα contact map visualizes the tertiary structure as a 2D adjacency matrix (8 Å cutoff, sequence-local contacts suppressed). The Ramachandran plot shows the distribution of backbone (φ, ψ) torsions, with points in the α and β basins reflecting secondary structure content. The PAE plot shows AlphaFold's inter-residue confidence as a color matrix.

  · Six rendered views show the 3D structure from the faces of a cube — i.e. along ±x, ±y, ±z. Rendering representation is drawn randomly per protein from cartoon (secondary-structure ribbons), sticks (backbone bonds), or molecular surface; coloring is either N→C rainbow (blue at the N-terminus through red at the C-terminus) or one color per chain.